Protein AF-A0A9C7Z4B1-F1 (afdb_monomer_lite)

pLDDT: mean 74.21, std 25.86, range [30.45, 98.69]

Secondary structure (DSSP, 8-state):
-----------------------------------------------TT------------------------------------PPP-PPPPP--PPPHHHHHHHHHHHHGGG--PPPP----------PPPPPPPPPPPPPPTT-----S--EEEEE--S-HHHHHHHHHHHHHHHHHSTTT-EEEEESS-GGGGTTTBTTTB----TTSTTEEEEE---GGGGGTTTS---GGGHHHHHHHHHHTS-PPPPP-SS-SPPPHHHHHSPPHHHHHHSS---EEEEE--B-STTGGGPPPHHHHHHHHHT-TTSEEEEE--TTSB-PPP-STTEEE-TTS--HHHHHHHHHHSSEEEEESSHHHHHHHHSPPPGGG--SS-EEEEEEETTS-HHHH--TT-EEEE-TTSSGGGTTS-----BSS---SS-GGGGSB-SSEEE-TTS-EEEHHHHTS-HHHHHHHHHHHHHHHHHHHGGG-HHHHHHHTS----TTS---HHHHHHHHHHHHHHHHHHHHHHHHHHHHHTTS--

Structure (mmCIF, N/CA/C/O backbone):
data_AF-A0A9C7Z4B1-F1
#
_entry.id   AF-A0A9C7Z4B1-F1
#
loop_
_atom_site.group_PDB
_atom_site.id
_atom_site.type_symbol
_atom_site.label_atom_id
_atom_site.label_alt_id
_atom_site.label_comp_id
_atom_site.label_asym_id
_atom_site.label_entity_id
_atom_site.label_seq_id
_atom_site.pdbx_PDB_ins_code
_atom_site.Cartn_x
_atom_site.Cartn_y
_atom_site.Cartn_z
_atom_site.occupancy
_atom_site.B_iso_or_equiv
_atom_site.auth_seq_id
_atom_site.auth_comp_id
_atom_site.auth_asym_id
_atom_site.auth_atom_id
_atom_site.pdbx_PDB_model_num
ATOM 1 N N . MET A 1 1 ? 5.676 -3.360 -83.817 1.00 34.94 1 MET A N 1
ATOM 2 C CA . MET A 1 1 ? 6.402 -4.315 -84.678 1.00 34.94 1 MET A CA 1
ATOM 3 C C . MET A 1 1 ? 6.639 -5.562 -83.853 1.00 34.94 1 MET A C 1
ATOM 5 O O . MET A 1 1 ? 7.403 -5.440 -82.912 1.00 34.94 1 MET A O 1
ATOM 9 N N . HIS A 1 2 ? 5.966 -6.661 -84.216 1.00 37.44 2 HIS A N 1
ATOM 10 C CA . HIS A 1 2 ? 6.149 -8.058 -83.771 1.00 37.44 2 HIS A CA 1
ATOM 11 C C . HIS A 1 2 ? 6.161 -8.373 -82.255 1.00 37.44 2 HIS A C 1
ATOM 13 O O . HIS A 1 2 ? 6.720 -7.631 -81.462 1.00 37.44 2 HIS A O 1
ATOM 19 N N . ALA A 1 3 ? 5.646 -9.507 -81.785 1.00 34.91 3 ALA A N 1
ATOM 20 C CA . ALA A 1 3 ? 4.656 -10.463 -82.304 1.00 34.91 3 ALA A CA 1
ATOM 21 C C . ALA A 1 3 ? 4.314 -11.411 -81.128 1.00 34.91 3 ALA A C 1
ATOM 23 O O . ALA A 1 3 ? 5.222 -11.735 -80.367 1.00 34.91 3 ALA A O 1
ATOM 24 N N . ASP A 1 4 ? 3.027 -11.735 -80.950 1.00 41.91 4 ASP A N 1
ATOM 25 C CA . ASP A 1 4 ? 2.411 -13.086 -81.004 1.00 41.91 4 ASP A CA 1
ATOM 26 C C . ASP A 1 4 ? 3.154 -14.279 -80.327 1.00 41.91 4 ASP A C 1
ATOM 28 O O . ASP A 1 4 ? 4.376 -14.346 -80.322 1.00 41.91 4 ASP A O 1
ATOM 32 N N . ASP A 1 5 ? 2.531 -15.328 -79.772 1.00 40.50 5 ASP A N 1
ATOM 33 C CA . ASP A 1 5 ? 1.128 -15.805 -79.708 1.00 40.50 5 ASP A CA 1
ATOM 34 C C . ASP A 1 5 ? 1.023 -16.834 -78.529 1.00 40.50 5 ASP A C 1
ATOM 36 O O . ASP A 1 5 ? 2.045 -17.131 -77.912 1.00 40.50 5 ASP A O 1
ATOM 40 N N . ASN A 1 6 ? -0.078 -17.476 -78.098 1.00 37.22 6 ASN A N 1
ATOM 41 C CA . ASN A 1 6 ? -1.513 -17.474 -78.438 1.00 37.22 6 ASN A CA 1
ATOM 42 C C . ASN A 1 6 ? -2.328 -17.659 -77.115 1.00 37.22 6 ASN A C 1
ATOM 44 O O . ASN A 1 6 ? -2.087 -16.957 -76.132 1.00 37.22 6 ASN A O 1
ATOM 48 N N . LYS A 1 7 ? -3.296 -18.589 -77.070 1.00 33.91 7 LYS A N 1
ATOM 49 C CA . LYS A 1 7 ? -4.191 -18.959 -75.955 1.00 33.91 7 LYS A CA 1
ATOM 50 C C . LYS A 1 7 ? -4.511 -20.497 -75.994 1.00 33.91 7 LYS A C 1
ATOM 52 O O . LYS A 1 7 ? -3.557 -21.251 -76.139 1.00 33.91 7 LYS A O 1
ATOM 57 N N . PRO A 1 8 ? -5.751 -21.018 -75.788 1.00 59.22 8 PRO A N 1
ATOM 58 C CA . PRO A 1 8 ? -6.199 -21.584 -74.499 1.00 59.22 8 PRO A CA 1
ATOM 59 C C . PRO A 1 8 ? -6.893 -22.974 -74.588 1.00 59.22 8 PRO A C 1
ATOM 61 O O . PRO A 1 8 ? -7.061 -23.535 -75.663 1.00 59.22 8 PRO A O 1
ATOM 64 N N . GLY A 1 9 ? -7.428 -23.457 -73.457 1.00 31.22 9 GLY A N 1
ATOM 65 C CA . GLY A 1 9 ? -8.499 -24.470 -73.379 1.00 31.22 9 GLY A CA 1
ATOM 66 C C . GLY A 1 9 ? -8.593 -25.093 -71.975 1.00 31.22 9 GLY A C 1
ATOM 67 O O . GLY A 1 9 ? -7.596 -25.111 -71.263 1.00 31.22 9 GLY A O 1
ATOM 68 N N . GLU A 1 10 ? -9.723 -25.602 -71.479 1.00 35.91 10 GLU A N 1
ATOM 69 C CA . GLU A 1 10 ? -11.134 -25.436 -71.865 1.00 35.91 10 GLU A CA 1
ATOM 70 C C . GLU A 1 10 ? -12.016 -25.816 -70.642 1.00 35.91 10 GLU A C 1
ATOM 72 O O . GLU A 1 10 ? -11.507 -26.331 -69.646 1.00 35.91 10 GLU A O 1
ATOM 77 N N . ALA A 1 11 ? -13.321 -25.525 -70.652 1.00 40.16 11 ALA A N 1
ATOM 78 C CA . ALA A 1 11 ? -14.188 -25.673 -69.472 1.00 40.16 11 ALA A CA 1
ATOM 79 C C . ALA A 1 11 ? -14.879 -27.047 -69.358 1.00 40.16 11 ALA A C 1
ATOM 81 O O . ALA A 1 11 ? -15.195 -27.666 -70.372 1.00 40.16 11 ALA A O 1
ATOM 82 N N . LYS A 1 12 ? -15.268 -27.445 -68.132 1.00 34.00 12 LYS A N 1
ATOM 83 C CA . LYS A 1 12 ? -16.500 -28.226 -67.883 1.00 34.00 12 LYS A CA 1
ATOM 84 C C . LYS A 1 12 ? -17.024 -28.093 -66.443 1.00 34.00 12 LYS A C 1
ATOM 86 O O . LYS A 1 12 ? -16.273 -27.872 -65.501 1.00 34.00 12 LYS A O 1
ATOM 91 N N . LYS A 1 13 ? -18.349 -28.184 -66.328 1.00 35.25 13 LYS A N 1
ATOM 92 C CA . LYS A 1 13 ? -19.241 -28.025 -65.159 1.00 35.25 13 LYS A CA 1
ATOM 93 C C . LYS A 1 13 ? -20.449 -28.979 -65.424 1.00 35.25 13 LYS A C 1
ATOM 95 O O . LYS A 1 13 ? -20.530 -29.472 -66.549 1.00 35.25 13 LYS A O 1
ATOM 100 N N . PRO A 1 14 ? -21.463 -29.099 -64.549 1.00 64.94 14 PRO A N 1
ATOM 101 C CA . PRO A 1 14 ? -21.551 -29.861 -63.290 1.00 64.94 14 PRO A CA 1
ATOM 102 C C . PRO A 1 14 ? -22.616 -30.998 -63.327 1.00 64.94 14 PRO A C 1
ATOM 104 O O . PRO A 1 14 ? -23.359 -31.091 -64.292 1.00 64.94 14 PRO A O 1
ATOM 107 N N . GLU A 1 15 ? -22.773 -31.760 -62.235 1.00 33.03 15 GLU A N 1
ATOM 108 C CA . GLU A 1 15 ? -23.976 -32.553 -61.853 1.00 33.03 15 GLU A CA 1
ATOM 109 C C . GLU A 1 15 ? -23.844 -32.911 -60.343 1.00 33.03 15 GLU A C 1
ATOM 111 O O . GLU A 1 15 ? -22.717 -33.140 -59.912 1.00 33.03 15 GLU A O 1
ATOM 116 N N . ALA A 1 16 ? -24.807 -32.889 -59.402 1.00 36.81 16 ALA A N 1
ATOM 117 C CA . ALA A 1 16 ? -26.277 -32.727 -59.323 1.00 36.81 16 ALA A CA 1
ATOM 118 C C . ALA A 1 16 ? -27.102 -34.012 -59.029 1.00 36.81 16 ALA A C 1
ATOM 120 O O . ALA A 1 16 ? -27.479 -34.728 -59.945 1.00 36.81 16 ALA A O 1
ATOM 121 N N . ALA A 1 17 ? -27.446 -34.226 -57.745 1.00 34.59 17 ALA A N 1
ATOM 122 C CA . ALA A 1 17 ? -28.629 -34.933 -57.193 1.00 34.59 17 ALA A CA 1
ATOM 123 C C . ALA A 1 17 ? -28.632 -34.670 -55.659 1.00 34.59 17 ALA A C 1
ATOM 125 O O . ALA A 1 17 ? -27.562 -34.773 -55.068 1.00 34.59 17 ALA A O 1
ATOM 126 N N . GLN A 1 18 ? -29.641 -34.170 -54.925 1.00 36.09 18 GLN A N 1
ATOM 127 C CA . GLN A 1 18 ? -31.122 -34.239 -54.890 1.00 36.09 18 GLN A CA 1
ATOM 128 C C . GLN A 1 18 ? -31.748 -35.480 -54.221 1.00 36.09 18 GLN A C 1
ATOM 130 O O . GLN A 1 18 ? -31.267 -36.595 -54.384 1.00 36.09 18 GLN A O 1
ATOM 135 N N . THR A 1 19 ? -32.896 -35.225 -53.564 1.00 32.94 19 THR A N 1
ATOM 136 C CA . THR A 1 19 ? -33.843 -36.124 -52.852 1.00 32.94 19 THR A CA 1
ATOM 137 C C . THR A 1 19 ? -33.468 -36.541 -51.414 1.00 32.94 19 THR A C 1
ATOM 139 O O . THR A 1 19 ? -32.308 -36.826 -51.145 1.00 32.94 19 THR A O 1
ATOM 142 N N . ALA A 1 20 ? -34.398 -36.586 -50.444 1.00 33.88 20 ALA A N 1
ATOM 143 C CA . ALA A 1 20 ? -35.770 -36.040 -50.411 1.00 33.88 20 ALA A CA 1
ATOM 144 C C . ALA A 1 20 ? -36.297 -35.836 -48.970 1.00 33.88 20 ALA A C 1
ATOM 146 O O . ALA A 1 20 ? -35.757 -36.371 -48.005 1.00 33.88 20 ALA A O 1
ATOM 147 N N . GLU A 1 21 ? -37.372 -35.054 -48.891 1.00 40.88 21 GLU A N 1
ATOM 148 C CA . GLU A 1 21 ? -38.215 -34.728 -47.736 1.00 40.88 21 GLU A CA 1
ATOM 149 C C . GLU A 1 21 ? -38.864 -35.951 -47.058 1.00 40.88 21 GLU A C 1
ATOM 151 O O . GLU A 1 21 ? -39.190 -36.935 -47.727 1.00 40.88 21 GLU A O 1
ATOM 156 N N . ARG A 1 22 ? -39.215 -35.809 -45.767 1.00 34.44 22 ARG A N 1
ATOM 157 C CA . ARG A 1 22 ? -40.579 -36.131 -45.309 1.00 34.44 22 ARG A CA 1
ATOM 158 C C . ARG A 1 22 ? -40.945 -35.451 -43.985 1.00 34.44 22 ARG A C 1
ATOM 160 O O . ARG A 1 22 ? -40.250 -35.618 -42.988 1.00 34.44 22 ARG A O 1
ATOM 167 N N . GLU A 1 23 ? -42.057 -34.728 -44.002 1.00 44.19 23 GLU A N 1
ATOM 168 C CA . GLU A 1 23 ? -42.831 -34.309 -42.827 1.00 44.19 23 GLU A CA 1
ATOM 169 C C . GLU A 1 23 ? -43.794 -35.445 -42.426 1.00 44.19 23 GLU A C 1
ATOM 171 O O . GLU A 1 23 ? -44.215 -36.198 -43.308 1.00 44.19 23 GLU A O 1
ATOM 176 N N . ASP A 1 24 ? -44.160 -35.555 -41.142 1.00 37.97 24 ASP A N 1
ATOM 177 C CA . ASP A 1 24 ? -45.570 -35.716 -40.728 1.00 37.97 24 ASP A CA 1
ATOM 178 C C . ASP A 1 24 ? -45.771 -35.421 -39.221 1.00 37.97 24 ASP A C 1
ATOM 180 O O . ASP A 1 24 ? -44.803 -35.352 -38.457 1.00 37.97 24 ASP A O 1
ATOM 184 N N . GLU A 1 25 ? -47.024 -35.197 -38.819 1.00 38.75 25 GLU A N 1
ATOM 185 C CA . GLU A 1 25 ? -47.447 -34.561 -37.558 1.00 38.75 25 GLU A CA 1
ATOM 186 C C . GLU A 1 25 ? -47.970 -35.532 -36.463 1.00 38.75 25 GLU A C 1
ATOM 188 O O . GLU A 1 25 ? -48.278 -36.691 -36.728 1.00 38.75 25 GLU A O 1
ATOM 193 N N . GLY A 1 26 ? -48.187 -35.003 -35.243 1.00 32.50 26 GLY A N 1
ATOM 194 C CA . GLY A 1 26 ? -49.083 -35.574 -34.207 1.00 32.50 26 GLY A CA 1
ATOM 195 C C . GLY A 1 26 ? -48.477 -36.678 -33.319 1.00 32.50 26 GLY A C 1
ATOM 196 O O . GLY A 1 26 ? -47.661 -37.468 -33.762 1.00 32.50 26 GLY A O 1
ATOM 197 N N . GLU A 1 27 ? -48.804 -36.827 -32.031 1.00 33.03 27 GLU A N 1
ATOM 198 C CA . GLU A 1 27 ? -50.020 -36.463 -31.289 1.00 33.03 27 GLU A CA 1
ATOM 199 C C . GLU A 1 27 ? -49.718 -36.386 -29.763 1.00 33.03 27 GLU A C 1
ATOM 201 O O . GLU A 1 27 ? -48.612 -36.697 -29.318 1.00 33.03 27 GLU A O 1
ATOM 206 N N . ALA A 1 28 ? -50.676 -35.937 -28.944 1.00 36.19 28 ALA A N 1
ATOM 207 C CA . ALA A 1 28 ? -50.499 -35.714 -27.503 1.00 36.19 28 ALA A CA 1
ATOM 208 C C . ALA A 1 28 ? -50.683 -36.982 -26.637 1.00 36.19 28 ALA A C 1
ATOM 210 O O . ALA A 1 28 ? -51.465 -37.869 -26.971 1.00 36.19 28 ALA A O 1
ATOM 211 N N . GLY A 1 29 ? -50.041 -37.018 -25.461 1.00 31.39 29 GLY A N 1
ATOM 212 C CA . GLY A 1 29 ? -50.247 -38.060 -24.448 1.00 31.39 29 GLY A CA 1
ATOM 213 C C . GLY A 1 29 ? -49.941 -37.574 -23.027 1.00 31.39 29 GLY A C 1
ATOM 214 O O . GLY A 1 29 ? -48.850 -37.080 -22.756 1.00 31.39 29 GLY A O 1
ATOM 215 N N . GLU A 1 30 ? -50.912 -37.706 -22.120 1.00 41.09 30 GLU A N 1
ATOM 216 C CA . GLU A 1 30 ? -50.784 -37.361 -20.697 1.00 41.09 30 GLU A CA 1
ATOM 217 C C . GLU A 1 30 ? -49.750 -38.243 -19.976 1.00 41.09 30 GLU A C 1
ATOM 219 O O . GLU A 1 30 ? -49.781 -39.468 -20.113 1.00 41.09 30 GLU A O 1
ATOM 224 N N . VAL A 1 31 ? -48.932 -37.662 -19.086 1.00 37.50 31 VAL A N 1
ATOM 225 C CA . VAL A 1 31 ? -48.271 -38.428 -18.014 1.00 37.50 31 VAL A CA 1
ATOM 226 C C . VAL A 1 31 ? -48.449 -37.736 -16.663 1.00 37.50 31 VAL A C 1
ATOM 228 O O . VAL A 1 31 ? -48.272 -36.532 -16.505 1.00 37.50 31 VAL A O 1
ATOM 231 N N . LYS A 1 32 ? -48.866 -38.565 -15.708 1.00 33.75 32 LYS A N 1
ATOM 232 C CA . LYS A 1 32 ? -49.392 -38.271 -14.374 1.00 33.75 32 LYS A CA 1
ATOM 233 C C . LYS A 1 32 ? -48.382 -37.637 -13.414 1.00 33.75 32 LYS A C 1
ATOM 235 O O . LYS A 1 32 ? -47.180 -37.848 -13.515 1.00 33.75 32 LYS A O 1
ATOM 240 N N . GLN A 1 33 ? -48.937 -36.983 -12.394 1.00 41.34 33 GLN A N 1
ATOM 241 C CA . GLN A 1 33 ? -48.272 -36.715 -11.117 1.00 41.34 33 GLN A CA 1
ATOM 242 C C . GLN A 1 33 ? -47.787 -38.020 -10.457 1.00 41.34 33 GLN A C 1
ATOM 244 O O . GLN A 1 33 ? -48.507 -39.021 -10.468 1.00 41.34 33 GLN A O 1
ATOM 249 N N . SER A 1 34 ? -46.633 -37.970 -9.790 1.00 37.59 34 SER A N 1
ATOM 250 C CA . SER A 1 34 ? -46.271 -38.916 -8.729 1.00 37.59 34 SER A CA 1
ATOM 251 C C . SER A 1 34 ? -45.415 -38.223 -7.671 1.00 37.59 34 SER A C 1
ATOM 253 O O . SER A 1 34 ? -44.338 -37.712 -7.972 1.00 37.59 34 SER A O 1
ATOM 255 N N . GLU A 1 35 ? -45.905 -38.223 -6.437 1.00 43.75 35 GLU A N 1
ATOM 256 C CA . GLU A 1 35 ? -45.151 -37.870 -5.233 1.00 43.75 35 GLU A CA 1
ATOM 257 C C . GLU A 1 35 ? -44.124 -38.975 -4.924 1.00 43.75 35 GLU A C 1
ATOM 259 O O . GLU A 1 35 ? -44.448 -40.149 -5.098 1.00 43.75 35 GLU A O 1
ATOM 264 N N . PHE A 1 36 ? -42.921 -38.622 -4.455 1.00 32.12 36 PHE A N 1
ATOM 265 C CA . PHE A 1 36 ? -42.344 -39.035 -3.157 1.00 32.12 36 PHE A CA 1
ATOM 266 C C . PHE A 1 36 ? -40.892 -38.530 -3.012 1.00 32.12 36 PHE A C 1
ATOM 268 O O . PHE A 1 36 ? -40.204 -38.299 -4.003 1.00 32.12 36 PHE A O 1
ATOM 275 N N . ALA A 1 37 ? -40.462 -38.317 -1.765 1.00 38.69 37 ALA A N 1
ATOM 276 C CA . ALA A 1 37 ? -39.157 -37.753 -1.390 1.00 38.69 37 ALA A CA 1
ATOM 277 C C . ALA A 1 37 ? -38.039 -38.837 -1.307 1.00 38.69 37 ALA A C 1
ATOM 279 O O . ALA A 1 37 ? -38.299 -39.992 -1.658 1.00 38.69 37 ALA A O 1
ATOM 280 N N . PRO A 1 38 ? -36.800 -38.495 -0.894 1.00 44.56 38 PRO A N 1
ATOM 281 C CA . PRO A 1 38 ? -36.546 -38.210 0.522 1.00 44.56 38 PRO A CA 1
ATOM 282 C C . PRO A 1 38 ? -35.759 -36.918 0.798 1.00 44.56 38 PRO A C 1
ATOM 284 O O . PRO A 1 38 ? -35.210 -36.277 -0.097 1.00 44.56 38 PRO A O 1
ATOM 287 N N . GLU A 1 39 ? -35.745 -36.555 2.079 1.00 38.88 39 GLU A N 1
ATOM 288 C CA . GLU A 1 39 ? -34.908 -35.510 2.666 1.00 38.88 39 GLU A CA 1
ATOM 289 C C . GLU A 1 39 ? -33.416 -35.813 2.450 1.00 38.88 39 GLU A C 1
ATOM 291 O O . GLU A 1 39 ? -32.993 -36.968 2.504 1.00 38.88 39 GLU A O 1
ATOM 296 N N . VAL A 1 40 ? -32.622 -34.765 2.226 1.00 35.53 40 VAL A N 1
ATOM 297 C CA . VAL A 1 40 ? -31.161 -34.821 2.343 1.00 35.53 40 VAL A CA 1
ATOM 298 C C . VAL A 1 40 ? -30.814 -34.120 3.646 1.00 35.53 40 VAL A C 1
ATOM 300 O O . VAL A 1 40 ? -31.081 -32.926 3.795 1.00 35.53 40 VAL A O 1
ATOM 303 N N . GLU A 1 41 ? -30.271 -34.877 4.594 1.00 36.47 41 GLU A N 1
ATOM 304 C CA . GLU A 1 41 ? -29.692 -34.331 5.817 1.00 36.47 41 GLU A CA 1
ATOM 305 C C . GLU A 1 41 ? -28.525 -33.414 5.420 1.00 36.47 41 GLU A C 1
ATOM 307 O O . GLU A 1 41 ? -27.639 -33.821 4.669 1.00 36.47 41 GLU A O 1
ATOM 312 N N . MET A 1 42 ? -28.551 -32.156 5.868 1.00 33.41 42 MET A N 1
ATOM 313 C CA . MET A 1 42 ? -27.384 -31.285 5.740 1.00 33.41 42 MET A CA 1
ATOM 314 C C . MET A 1 42 ? -26.410 -31.675 6.847 1.00 33.41 42 MET A C 1
ATOM 316 O O . MET A 1 42 ? -26.657 -31.365 8.012 1.00 33.41 42 MET A O 1
ATOM 320 N N . GLU A 1 43 ? -25.338 -32.374 6.480 1.00 38.75 43 GLU A N 1
ATOM 321 C CA . GLU A 1 43 ? -24.168 -32.506 7.344 1.00 38.75 43 GLU A CA 1
ATOM 322 C C . GLU A 1 43 ? -23.615 -31.101 7.643 1.00 38.75 43 GLU A C 1
ATOM 324 O O . GLU A 1 43 ? -23.637 -30.212 6.789 1.00 38.75 43 GLU A O 1
ATOM 329 N N . GLU A 1 44 ? -23.185 -30.876 8.884 1.00 39.12 44 GLU A N 1
ATOM 330 C CA . GLU A 1 44 ? -22.623 -29.594 9.304 1.00 39.12 44 GLU A CA 1
ATOM 331 C C . GLU A 1 44 ? -21.221 -29.444 8.692 1.00 39.12 44 GLU A C 1
ATOM 333 O O . GLU A 1 44 ? -20.282 -30.118 9.117 1.00 39.12 44 GLU A O 1
ATOM 338 N N . ASP A 1 45 ? -21.085 -28.573 7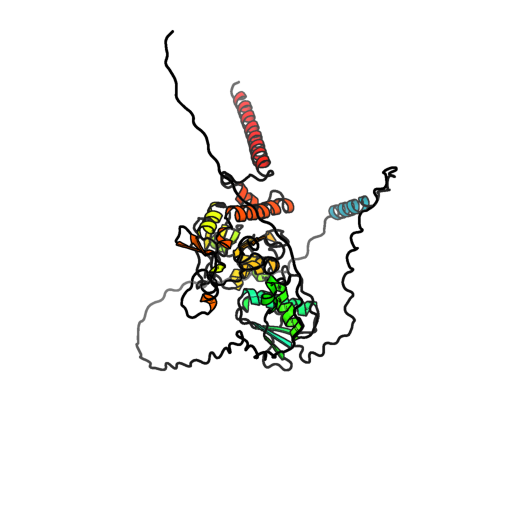.684 1.00 35.53 45 ASP A N 1
ATOM 339 C CA . ASP A 1 45 ? -19.788 -28.217 7.098 1.00 35.53 45 ASP A CA 1
ATOM 340 C C . ASP A 1 45 ? -18.861 -27.651 8.189 1.00 35.53 45 ASP A C 1
ATOM 342 O O . ASP A 1 45 ? -19.084 -26.561 8.725 1.00 35.53 45 ASP A O 1
ATOM 346 N N . VAL A 1 46 ? -17.813 -28.411 8.512 1.00 37.47 46 VAL A N 1
ATOM 347 C CA . VAL A 1 46 ? -16.756 -28.018 9.450 1.00 37.47 46 VAL A CA 1
ATOM 348 C C . VAL A 1 46 ? -15.914 -26.903 8.825 1.00 37.47 46 VAL A C 1
ATOM 350 O O . VAL A 1 46 ? -15.499 -27.002 7.671 1.00 37.47 46 VAL A O 1
ATOM 353 N N . ASP A 1 47 ? -15.667 -25.846 9.599 1.00 43.03 47 ASP A N 1
ATOM 354 C CA . ASP A 1 47 ? -14.955 -24.638 9.174 1.00 43.03 47 ASP A CA 1
ATOM 355 C C . ASP A 1 47 ? -13.486 -24.933 8.788 1.00 43.03 47 ASP A C 1
ATOM 357 O O . ASP A 1 47 ? -12.703 -25.325 9.655 1.00 43.03 47 ASP A O 1
ATOM 361 N N . PRO A 1 48 ? -13.071 -24.732 7.519 1.00 38.19 48 PRO A N 1
ATOM 362 C CA . PRO A 1 48 ? -11.693 -24.948 7.079 1.00 38.19 48 PRO A CA 1
ATOM 363 C C . PRO A 1 48 ? -10.761 -23.752 7.358 1.00 38.19 48 PRO A C 1
ATOM 365 O O . PRO A 1 48 ? -9.647 -23.731 6.837 1.00 38.19 48 PRO A O 1
ATOM 368 N N . TYR A 1 49 ? -11.205 -22.740 8.113 1.00 47.28 49 TYR A N 1
ATOM 369 C CA . TYR A 1 49 ? -10.417 -21.553 8.478 1.00 47.28 49 TYR A CA 1
ATOM 370 C C . TYR A 1 49 ? -10.176 -21.401 9.989 1.00 47.28 49 TYR A C 1
ATOM 372 O O . TYR A 1 49 ? -9.597 -20.401 10.416 1.00 47.28 49 TYR A O 1
ATOM 380 N N . ALA A 1 50 ? -10.584 -22.386 10.792 1.00 39.00 50 ALA A N 1
ATOM 381 C CA . ALA A 1 50 ? -10.240 -22.486 12.205 1.00 39.00 50 ALA A CA 1
ATOM 382 C C . ALA A 1 50 ? -8.972 -23.342 12.388 1.00 39.00 50 ALA A C 1
ATOM 384 O O . ALA A 1 50 ? -9.048 -24.479 12.849 1.00 39.00 50 ALA A O 1
ATOM 385 N N . GLU A 1 51 ? -7.812 -22.804 12.003 1.00 43.75 51 GLU A N 1
ATOM 386 C CA . GLU A 1 51 ? -6.525 -23.353 12.450 1.00 43.75 51 GLU A CA 1
ATOM 387 C C . GLU A 1 51 ? -6.201 -22.778 13.839 1.00 43.75 51 GLU A C 1
ATOM 389 O O . GLU A 1 51 ? -6.278 -21.568 14.068 1.00 43.75 51 GLU A O 1
ATOM 394 N N . GLU A 1 52 ? -5.925 -23.675 14.783 1.00 37.59 52 GLU A N 1
ATOM 395 C CA . GLU A 1 52 ? -5.483 -23.358 16.139 1.00 37.59 52 GLU A CA 1
ATOM 396 C C . GLU A 1 52 ? -3.961 -23.131 16.087 1.00 37.59 52 GLU A C 1
ATOM 398 O O . GLU A 1 52 ? -3.213 -24.060 15.787 1.00 37.59 52 GLU A O 1
ATOM 403 N N . ASP A 1 53 ? -3.510 -21.892 16.330 1.00 38.00 53 ASP A N 1
ATOM 404 C CA . ASP A 1 53 ? -2.084 -21.523 16.415 1.00 38.00 53 ASP A CA 1
ATOM 405 C C . ASP A 1 53 ? -1.457 -22.077 17.723 1.00 38.00 53 ASP A C 1
ATOM 407 O O . ASP A 1 53 ? -1.127 -21.315 18.637 1.00 38.00 53 ASP A O 1
ATOM 411 N N . ASP A 1 54 ? -1.307 -23.401 17.823 1.00 39.09 54 ASP A N 1
ATOM 412 C CA . ASP A 1 54 ? -0.537 -24.087 18.875 1.00 39.09 54 ASP A CA 1
ATOM 413 C C . ASP A 1 54 ? 0.951 -24.195 18.464 1.00 39.09 54 ASP A C 1
ATOM 415 O O . ASP A 1 54 ? 1.468 -25.277 18.189 1.00 39.09 54 ASP A O 1
ATOM 419 N N . ASP A 1 55 ? 1.652 -23.056 18.442 1.00 38.06 55 ASP A N 1
ATOM 420 C CA . ASP A 1 55 ? 3.126 -23.005 18.434 1.00 38.06 55 ASP A CA 1
ATOM 421 C C . ASP A 1 55 ? 3.652 -23.062 19.894 1.00 38.06 55 ASP A C 1
ATOM 423 O O . ASP A 1 55 ? 4.170 -22.078 20.435 1.00 38.06 55 ASP A O 1
ATOM 427 N N . GLU A 1 56 ? 3.495 -24.215 20.558 1.00 47.66 56 GLU A N 1
ATOM 428 C CA . GLU A 1 56 ? 4.333 -24.608 21.706 1.00 47.66 56 GLU A CA 1
ATOM 429 C C . GLU A 1 56 ? 5.512 -25.449 21.185 1.00 47.66 56 GLU A C 1
ATOM 431 O O . GLU A 1 56 ? 5.322 -26.623 20.907 1.00 47.66 56 GLU A O 1
ATOM 436 N N . ASP A 1 57 ? 6.703 -24.851 21.063 1.00 41.16 57 ASP A N 1
ATOM 437 C CA . ASP A 1 57 ? 8.025 -25.500 20.917 1.00 41.16 57 ASP A CA 1
ATOM 438 C C . ASP A 1 57 ? 9.102 -24.393 21.051 1.00 41.16 57 ASP A C 1
ATOM 440 O O . ASP A 1 57 ? 8.916 -23.285 20.544 1.00 41.16 57 ASP A O 1
ATOM 444 N N . GLU A 1 58 ? 10.272 -24.556 21.669 1.00 43.62 58 GLU A N 1
ATOM 445 C CA . GLU A 1 58 ? 10.762 -25.493 22.691 1.00 43.62 58 GLU A CA 1
ATOM 446 C C . GLU A 1 58 ? 11.892 -24.720 23.434 1.00 43.62 58 GLU A C 1
ATOM 448 O O . GLU A 1 58 ? 12.588 -23.901 22.822 1.00 43.62 58 GLU A O 1
ATOM 453 N N . GLU A 1 59 ? 12.060 -24.893 24.752 1.00 43.59 59 GLU A N 1
ATOM 454 C CA . GLU A 1 59 ? 13.172 -24.269 25.499 1.00 43.59 59 GLU A CA 1
ATOM 455 C C . GLU A 1 59 ? 14.440 -25.134 25.356 1.00 43.59 59 GLU A C 1
ATOM 457 O O . GLU A 1 59 ? 14.625 -26.082 26.115 1.00 43.59 59 GLU A O 1
ATOM 462 N N . ASP A 1 60 ? 15.314 -24.810 24.395 1.00 45.62 60 ASP A N 1
ATOM 463 C CA . ASP A 1 60 ? 16.652 -25.416 24.301 1.00 45.62 60 ASP A CA 1
ATOM 464 C C . ASP A 1 60 ? 17.645 -24.693 25.235 1.00 45.62 60 ASP A C 1
ATOM 466 O O . ASP A 1 60 ? 18.165 -23.612 24.933 1.00 45.62 60 ASP A O 1
ATOM 470 N N . ASP A 1 61 ? 17.898 -25.324 26.384 1.00 44.94 61 ASP A N 1
ATOM 471 C CA . ASP A 1 61 ? 19.010 -25.030 27.290 1.00 44.94 61 ASP A CA 1
ATOM 472 C C . ASP A 1 61 ? 20.349 -25.480 26.667 1.00 44.94 61 ASP A C 1
ATOM 474 O O . ASP A 1 61 ? 20.599 -26.676 26.531 1.00 44.94 61 ASP A O 1
ATOM 478 N N . ASP A 1 62 ? 21.252 -24.534 26.391 1.00 50.72 62 ASP A N 1
ATOM 479 C CA . ASP A 1 62 ? 22.689 -24.797 26.197 1.00 50.72 62 ASP A CA 1
ATOM 480 C C . ASP A 1 62 ? 23.482 -24.081 27.314 1.00 50.72 62 ASP A C 1
ATOM 482 O O . ASP A 1 62 ? 24.047 -22.995 27.137 1.00 50.72 62 ASP A O 1
ATOM 486 N N . GLU A 1 63 ? 23.517 -24.697 28.501 1.00 50.56 63 GLU A N 1
ATOM 487 C CA . GLU A 1 63 ? 24.661 -24.547 29.407 1.00 50.56 63 GLU A CA 1
ATOM 488 C C . GLU A 1 63 ? 25.828 -25.359 28.812 1.00 50.56 63 GLU A C 1
ATOM 490 O O . GLU A 1 63 ? 25.653 -26.547 28.561 1.00 50.56 63 GLU A O 1
ATOM 495 N N . ASP A 1 64 ? 27.006 -24.756 28.594 1.00 44.62 64 ASP A N 1
ATOM 496 C CA . ASP A 1 64 ? 28.217 -25.243 29.278 1.00 44.62 64 ASP A CA 1
ATOM 497 C C . ASP A 1 64 ? 29.515 -24.443 29.019 1.00 44.62 64 ASP A C 1
ATOM 499 O O . ASP A 1 64 ? 29.877 -24.078 27.901 1.00 44.62 64 ASP A O 1
ATOM 503 N N . GLU A 1 65 ? 30.219 -24.288 30.143 1.00 47.12 65 GLU A N 1
ATOM 504 C CA . GLU A 1 65 ? 31.671 -24.241 30.378 1.00 47.12 65 GLU A CA 1
ATOM 505 C C . GLU A 1 65 ? 32.562 -23.072 29.886 1.00 47.12 65 GLU A C 1
ATOM 507 O O . GLU A 1 65 ? 32.750 -22.767 28.707 1.00 47.12 65 GLU A O 1
ATOM 512 N N . ASP A 1 66 ? 33.208 -22.471 30.894 1.00 44.50 66 ASP A N 1
ATOM 513 C CA . ASP A 1 66 ? 34.328 -21.537 30.818 1.00 44.50 66 ASP A CA 1
ATOM 514 C C . ASP A 1 66 ? 35.609 -22.188 30.253 1.00 44.50 66 ASP A C 1
ATOM 516 O O . ASP A 1 66 ? 35.911 -23.343 30.551 1.00 44.50 66 ASP A O 1
ATOM 520 N N . GLU A 1 67 ? 36.477 -21.403 29.601 1.00 48.25 67 GLU A N 1
ATOM 521 C CA . GLU A 1 67 ? 37.925 -21.646 29.702 1.00 48.25 67 GLU A CA 1
ATOM 522 C C . GLU A 1 67 ? 38.727 -20.328 29.664 1.00 48.25 67 GLU A C 1
ATOM 524 O O . GLU A 1 67 ? 38.550 -19.478 28.786 1.00 48.25 67 GLU A O 1
ATOM 529 N N . ASP A 1 68 ? 39.599 -20.149 30.661 1.00 44.62 68 ASP A N 1
ATOM 530 C CA . ASP A 1 68 ? 40.410 -18.946 30.885 1.00 44.62 68 ASP A CA 1
ATOM 531 C C . ASP A 1 68 ? 41.569 -18.792 29.874 1.00 44.62 68 ASP A C 1
ATOM 533 O O . ASP A 1 68 ? 42.158 -19.771 29.412 1.00 44.62 68 ASP A O 1
ATOM 537 N N . GLY A 1 69 ? 41.999 -17.551 29.599 1.00 35.50 69 GLY A N 1
ATOM 538 C CA . GLY A 1 69 ? 43.179 -17.285 28.761 1.00 35.50 69 GLY A CA 1
ATOM 539 C C . GLY A 1 69 ? 43.710 -15.849 28.853 1.00 35.50 69 GLY A C 1
ATOM 540 O O . GLY A 1 69 ? 43.134 -14.930 28.278 1.00 35.50 69 GLY A O 1
ATOM 541 N N . GLU A 1 70 ? 44.817 -15.666 29.577 1.00 39.94 70 GLU A N 1
ATOM 542 C CA . GLU A 1 70 ? 45.399 -14.366 29.958 1.00 39.94 70 GLU A CA 1
ATOM 543 C C . GLU A 1 70 ? 46.186 -13.614 28.848 1.00 39.94 70 GLU A C 1
ATOM 545 O O . GLU A 1 70 ? 46.670 -14.193 27.877 1.00 39.94 70 GLU A O 1
ATOM 550 N N . ASP A 1 71 ? 46.400 -12.317 29.122 1.00 37.38 71 ASP A N 1
ATOM 551 C CA . ASP A 1 71 ? 47.517 -11.437 28.720 1.00 37.38 71 ASP A CA 1
ATOM 552 C C . ASP A 1 71 ? 47.707 -10.918 27.273 1.00 37.38 71 ASP A C 1
ATOM 554 O O . ASP A 1 71 ? 47.841 -11.644 26.289 1.00 37.38 71 ASP A O 1
ATOM 558 N N . GLY A 1 72 ? 47.886 -9.586 27.175 1.00 32.66 72 GLY A N 1
ATOM 559 C CA . GLY A 1 72 ? 48.300 -8.893 25.947 1.00 32.66 72 GLY A CA 1
ATOM 560 C C . GLY A 1 72 ? 48.311 -7.354 26.015 1.00 32.66 72 GLY A C 1
ATOM 561 O O . GLY A 1 72 ? 47.474 -6.709 25.387 1.00 32.66 72 GLY A O 1
ATOM 562 N N . ASP A 1 73 ? 49.269 -6.753 26.735 1.00 35.72 73 ASP A N 1
ATOM 563 C CA . ASP A 1 73 ? 49.521 -5.293 26.757 1.00 35.72 73 ASP A CA 1
ATOM 564 C C . ASP A 1 73 ? 49.663 -4.665 25.349 1.00 35.72 73 ASP A C 1
ATOM 566 O O . ASP A 1 73 ? 50.345 -5.222 24.484 1.00 35.72 73 ASP A O 1
ATOM 570 N N . GLY A 1 74 ? 49.108 -3.458 25.118 1.00 32.47 74 GLY A N 1
ATOM 571 C CA . GLY A 1 74 ? 49.022 -2.932 23.741 1.00 32.47 74 GLY A CA 1
ATOM 572 C C . GLY A 1 74 ? 48.723 -1.446 23.474 1.00 32.47 74 GLY A C 1
ATOM 573 O O . GLY A 1 74 ? 48.035 -1.166 22.504 1.00 32.47 74 GLY A O 1
ATOM 574 N N . ALA A 1 75 ? 49.298 -0.514 24.243 1.00 32.28 75 ALA A N 1
ATOM 575 C CA . ALA A 1 75 ? 49.597 0.884 23.853 1.00 32.28 75 ALA A CA 1
ATOM 576 C C . ALA A 1 75 ? 48.483 1.885 23.414 1.00 32.28 75 ALA A C 1
ATOM 578 O O . ALA A 1 75 ? 47.651 1.682 22.537 1.00 32.28 75 ALA A O 1
ATOM 579 N N . GLU A 1 76 ? 48.617 3.083 23.985 1.00 38.66 76 GLU A N 1
ATOM 580 C CA . GLU A 1 76 ? 47.890 4.333 23.741 1.00 38.66 76 GLU A CA 1
ATOM 581 C C . GLU A 1 76 ? 47.751 4.778 22.265 1.00 38.66 76 GLU A C 1
ATOM 583 O O . GLU A 1 76 ? 48.733 4.866 21.528 1.00 38.66 76 GLU A O 1
ATOM 588 N N . ALA A 1 77 ? 46.563 5.282 21.902 1.00 34.34 77 ALA A N 1
ATOM 589 C CA . ALA A 1 77 ? 46.409 6.346 20.902 1.00 34.34 77 ALA A CA 1
ATOM 590 C C . ALA A 1 77 ? 45.127 7.164 21.165 1.00 34.34 77 ALA A C 1
ATOM 592 O O . ALA A 1 77 ? 44.028 6.780 20.770 1.00 34.34 77 ALA A O 1
ATOM 593 N N . GLY A 1 78 ? 45.257 8.306 21.846 1.00 33.03 78 GLY A N 1
ATOM 594 C CA . GLY A 1 78 ? 44.122 9.189 22.135 1.00 33.03 78 GLY A CA 1
ATOM 595 C C . GLY A 1 78 ? 43.576 9.894 20.886 1.00 33.03 78 GLY A C 1
ATOM 596 O O . GLY A 1 78 ? 44.334 10.485 20.116 1.00 33.03 78 GLY A O 1
ATOM 597 N N . ILE A 1 79 ? 42.250 9.893 20.724 1.00 36.75 79 ILE A N 1
ATOM 598 C CA . ILE A 1 79 ? 41.518 10.663 19.706 1.00 36.75 79 ILE A CA 1
ATOM 599 C C . ILE A 1 79 ? 40.655 11.702 20.446 1.00 36.75 79 ILE A C 1
ATOM 601 O O . ILE A 1 79 ? 39.991 11.337 21.416 1.00 36.75 79 ILE A O 1
ATOM 605 N N . PRO A 1 80 ? 40.682 12.996 20.066 1.00 35.06 80 PRO A N 1
ATOM 606 C CA . PRO A 1 80 ? 40.134 14.058 20.904 1.00 35.06 80 PRO A CA 1
ATOM 607 C C . PRO A 1 80 ? 38.602 14.099 20.930 1.00 35.06 80 PRO A C 1
ATOM 609 O O . PRO A 1 80 ? 37.926 14.005 19.906 1.00 35.06 80 PRO A O 1
ATOM 612 N N . GLU A 1 81 ? 38.086 14.341 22.131 1.00 32.84 81 GLU A N 1
ATOM 613 C CA . GLU A 1 81 ? 36.678 14.542 22.456 1.00 32.84 81 GLU A CA 1
ATOM 614 C C . GLU A 1 81 ? 36.108 15.784 21.739 1.00 32.84 81 GLU A C 1
ATOM 616 O O . GLU A 1 81 ? 36.455 16.931 22.035 1.00 32.84 81 GLU A O 1
ATOM 621 N N . LEU A 1 82 ? 35.228 15.562 20.757 1.00 33.91 82 LEU A N 1
ATOM 622 C CA . LEU A 1 82 ? 34.573 16.629 19.997 1.00 33.91 82 LEU A CA 1
ATOM 623 C C . LEU A 1 82 ? 33.389 17.199 20.790 1.00 33.91 82 LEU A C 1
ATOM 625 O O . LEU A 1 82 ? 32.242 16.787 20.624 1.00 33.91 82 LEU A O 1
ATOM 629 N N . ALA A 1 83 ? 33.676 18.178 21.649 1.00 30.78 83 ALA A N 1
ATOM 630 C CA . ALA A 1 83 ? 32.668 18.902 22.416 1.00 30.78 83 ALA A CA 1
ATOM 631 C C . ALA A 1 83 ? 31.651 19.613 21.497 1.00 30.78 83 ALA A C 1
ATOM 633 O O . ALA A 1 83 ? 31.939 20.653 20.895 1.00 30.78 83 ALA A O 1
ATOM 634 N N . ILE A 1 84 ? 30.431 19.072 21.414 1.00 34.00 84 ILE A N 1
ATOM 635 C CA . ILE A 1 84 ? 29.313 19.706 20.707 1.00 34.00 84 ILE A CA 1
ATOM 636 C C . ILE A 1 84 ? 28.792 20.866 21.561 1.00 34.00 84 ILE A C 1
ATOM 638 O O . ILE A 1 84 ? 28.063 20.678 22.534 1.00 34.00 84 ILE A O 1
ATOM 642 N N . VAL A 1 85 ? 29.150 22.091 21.175 1.00 32.03 85 VAL A N 1
ATOM 643 C CA . VAL A 1 85 ? 28.596 23.312 21.770 1.00 32.03 85 VAL A CA 1
ATOM 644 C C . VAL A 1 85 ? 27.136 23.462 21.339 1.00 32.03 85 VAL A C 1
ATOM 646 O O . VAL A 1 85 ? 26.852 23.843 20.204 1.00 32.03 85 VAL A O 1
ATOM 649 N N . VAL A 1 86 ? 26.207 23.189 22.255 1.00 35.38 86 VAL A N 1
ATOM 650 C CA . VAL A 1 86 ? 24.776 23.477 22.079 1.00 35.38 86 VAL A CA 1
ATOM 651 C C . VAL A 1 86 ? 24.533 24.975 22.330 1.00 35.38 86 VAL A C 1
ATOM 653 O O . VAL A 1 86 ? 24.799 25.444 23.438 1.00 35.38 86 VAL A O 1
ATOM 656 N N . PRO A 1 87 ? 24.041 25.758 21.349 1.00 35.12 87 PRO A N 1
ATOM 657 C CA . PRO A 1 87 ? 23.713 27.163 21.568 1.00 35.12 87 PRO A CA 1
ATOM 658 C C . PRO A 1 87 ? 22.367 27.341 22.294 1.00 35.12 87 PRO A C 1
ATOM 660 O O . PRO A 1 87 ? 21.368 26.705 21.961 1.00 35.12 87 PRO A O 1
ATOM 663 N N . ASP A 1 88 ? 22.349 28.267 23.254 1.00 36.19 88 ASP A N 1
ATOM 664 C CA . ASP A 1 88 ? 21.185 28.691 24.046 1.00 36.19 88 ASP A CA 1
ATOM 665 C C . ASP A 1 88 ? 20.022 29.223 23.163 1.00 36.19 88 ASP A C 1
ATOM 667 O O . ASP A 1 88 ? 20.224 30.166 22.383 1.00 36.19 88 ASP A O 1
ATOM 671 N N . PRO A 1 89 ? 18.797 28.660 23.255 1.00 37.53 89 PRO A N 1
ATOM 672 C CA . PRO A 1 89 ? 17.661 29.063 22.430 1.00 37.53 89 PRO A CA 1
ATOM 673 C C . PRO A 1 89 ? 17.017 30.376 22.910 1.00 37.53 89 PRO A C 1
ATOM 675 O O . PRO A 1 89 ? 15.982 30.400 23.587 1.00 37.53 89 PRO A O 1
ATOM 678 N N . GLN A 1 90 ? 17.570 31.509 22.473 1.00 38.72 90 GLN A N 1
ATOM 679 C CA . GLN A 1 90 ? 16.929 32.813 22.667 1.00 38.72 90 GLN A CA 1
ATOM 680 C C . GLN A 1 90 ? 15.586 32.910 21.919 1.00 38.72 90 GLN A C 1
ATOM 682 O O . GLN A 1 90 ? 15.499 32.738 20.703 1.00 38.72 90 GLN A O 1
ATOM 687 N N . LYS A 1 91 ? 14.522 33.250 22.662 1.00 35.56 91 LYS A N 1
ATOM 688 C CA . LYS A 1 91 ? 13.143 33.380 22.155 1.00 35.56 91 LYS A CA 1
ATOM 689 C C . LYS A 1 91 ? 13.034 34.387 20.991 1.00 35.56 91 LYS A C 1
ATOM 691 O O . LYS A 1 91 ? 13.368 35.560 21.187 1.00 35.56 91 LYS A O 1
ATOM 696 N N . PRO A 1 92 ? 12.459 34.015 19.831 1.00 34.69 92 PRO A N 1
ATOM 697 C CA . PRO A 1 92 ? 12.161 34.974 18.772 1.00 34.69 92 PRO A CA 1
ATOM 698 C C . PRO A 1 92 ? 10.994 35.896 19.166 1.00 34.69 92 PRO A C 1
ATOM 700 O O . PRO A 1 92 ? 9.956 35.452 19.658 1.00 34.69 92 PRO A O 1
ATOM 703 N N . LYS A 1 93 ? 11.146 37.203 18.918 1.00 32.31 93 LYS A N 1
ATOM 704 C CA . LYS A 1 93 ? 10.059 38.189 19.062 1.00 32.31 93 LYS A CA 1
ATOM 705 C C . LYS A 1 93 ? 9.085 38.094 17.876 1.00 32.31 93 LYS A C 1
ATOM 707 O O . LYS A 1 93 ? 9.543 37.973 16.739 1.00 32.31 93 LYS A O 1
ATOM 712 N N . PRO A 1 94 ? 7.764 38.237 18.087 1.00 30.45 94 PRO A N 1
ATOM 713 C CA . PRO A 1 94 ? 6.798 38.202 16.995 1.00 30.45 94 PRO A CA 1
ATOM 714 C C . PRO A 1 94 ? 6.881 39.482 16.152 1.00 30.45 94 PRO A C 1
ATOM 716 O O . PRO A 1 94 ? 6.599 40.578 16.634 1.00 30.45 94 PRO A O 1
ATOM 719 N N . THR A 1 95 ? 7.224 39.344 14.869 1.00 36.41 95 THR A N 1
ATOM 720 C CA . THR A 1 95 ? 7.106 40.423 13.876 1.00 36.41 95 THR A CA 1
ATOM 721 C C . THR A 1 95 ? 6.505 39.905 12.574 1.00 36.41 95 THR A C 1
ATOM 723 O O . THR A 1 95 ? 7.188 39.336 11.733 1.00 36.41 95 THR A O 1
ATOM 726 N N . SER A 1 96 ? 5.207 40.144 12.384 1.00 34.94 96 SER A N 1
ATOM 727 C CA . SER A 1 96 ? 4.597 40.215 11.053 1.00 34.94 96 SER A CA 1
ATOM 728 C C . SER A 1 96 ? 3.285 40.993 11.132 1.00 34.94 96 SER A C 1
ATOM 730 O O . SER A 1 96 ? 2.248 40.464 11.526 1.00 34.94 96 SER A O 1
ATOM 732 N N . MET A 1 97 ? 3.333 42.281 10.784 1.00 39.94 97 MET A N 1
ATOM 733 C CA . MET A 1 97 ? 2.128 43.040 10.452 1.00 39.94 97 MET A CA 1
ATOM 734 C C . MET A 1 97 ? 1.877 42.912 8.952 1.00 39.94 97 MET A C 1
ATOM 736 O O . MET A 1 97 ? 2.733 43.267 8.142 1.00 39.94 97 MET A O 1
ATOM 740 N N . VAL A 1 98 ? 0.687 42.440 8.578 1.00 45.03 98 VAL A N 1
ATOM 741 C CA . VAL A 1 98 ? 0.254 42.397 7.176 1.00 45.03 98 VAL A CA 1
ATOM 742 C C . VAL A 1 98 ? 0.175 43.834 6.630 1.00 45.03 98 VAL A C 1
ATOM 744 O O . VAL A 1 98 ? -0.527 44.658 7.222 1.00 45.03 98 VAL A O 1
ATOM 747 N N . PRO A 1 99 ? 0.842 44.169 5.506 1.00 51.28 99 PRO A N 1
ATOM 748 C CA . PRO A 1 99 ? 0.812 45.526 4.967 1.00 51.28 99 PRO A CA 1
ATOM 749 C C . PRO A 1 99 ? -0.621 45.980 4.622 1.00 51.28 99 PRO A C 1
ATOM 751 O O . PRO A 1 99 ? -1.343 45.230 3.954 1.00 51.28 99 PRO A O 1
ATOM 754 N N . PRO A 1 100 ? -1.041 47.216 4.970 1.00 48.78 100 PRO A N 1
ATOM 755 C CA . PRO A 1 100 ? -2.409 47.704 4.735 1.00 48.78 100 PRO A CA 1
ATOM 756 C C . PRO A 1 100 ? -2.909 47.594 3.282 1.00 48.78 100 PRO A C 1
ATOM 758 O O . PRO A 1 100 ? -4.106 47.427 3.044 1.00 48.78 100 PRO A O 1
ATOM 761 N N . ALA A 1 101 ? -1.998 47.620 2.302 1.00 52.66 101 ALA A N 1
ATOM 762 C CA . ALA A 1 101 ? -2.307 47.432 0.882 1.00 52.66 101 ALA A CA 1
ATOM 763 C C . ALA A 1 101 ? -2.915 46.048 0.553 1.00 52.66 101 ALA A C 1
ATOM 765 O O . ALA A 1 101 ? -3.690 45.928 -0.398 1.00 52.66 101 ALA A O 1
ATOM 766 N N . VAL A 1 102 ? -2.606 45.012 1.342 1.00 47.44 102 VAL A N 1
ATOM 767 C CA . VAL A 1 102 ? -3.150 43.654 1.161 1.00 47.44 102 VAL A CA 1
ATOM 768 C C . VAL A 1 102 ? -4.610 43.593 1.627 1.00 47.44 102 VAL A C 1
ATOM 770 O O . VAL A 1 102 ? -5.464 43.086 0.898 1.00 47.44 102 VAL A O 1
ATOM 773 N N . LEU A 1 103 ? -4.937 44.207 2.775 1.00 46.75 103 LEU A N 1
ATOM 774 C CA . LEU A 1 103 ? -6.327 44.331 3.239 1.00 46.75 103 LEU A CA 1
ATOM 775 C C . LEU A 1 103 ? -7.192 45.189 2.300 1.00 46.75 103 LEU A C 1
ATOM 777 O O . LEU A 1 103 ? -8.373 44.890 2.114 1.00 46.75 103 LEU A O 1
ATOM 781 N N . ALA A 1 104 ? -6.623 46.234 1.690 1.00 51.12 104 ALA A N 1
ATOM 782 C CA . ALA A 1 104 ? -7.347 47.087 0.746 1.00 51.12 104 ALA A CA 1
ATOM 783 C C . ALA A 1 104 ? -7.804 46.315 -0.510 1.00 51.12 104 ALA A C 1
ATOM 785 O O . ALA A 1 104 ? -8.959 46.439 -0.925 1.00 51.12 104 ALA A O 1
ATOM 786 N N . ARG A 1 105 ? -6.937 45.459 -1.074 1.00 53.81 105 ARG A N 1
ATOM 787 C CA . ARG A 1 105 ? -7.282 44.614 -2.233 1.00 53.81 105 ARG A CA 1
ATOM 788 C C . ARG A 1 105 ? -8.333 43.551 -1.910 1.00 53.81 105 ARG A C 1
ATOM 790 O O . ARG A 1 105 ? -9.244 43.356 -2.712 1.00 53.81 105 ARG A O 1
ATOM 797 N N . ALA A 1 106 ? -8.258 42.918 -0.738 1.00 45.56 106 ALA A N 1
ATOM 798 C CA . ALA A 1 106 ? -9.260 41.936 -0.312 1.00 45.56 106 ALA A CA 1
ATOM 799 C C . ALA A 1 106 ? -10.670 42.554 -0.203 1.00 45.56 106 ALA A C 1
ATOM 801 O O . ALA A 1 106 ? -11.649 41.956 -0.651 1.00 45.56 106 ALA A O 1
ATOM 802 N N . LYS A 1 107 ? -10.779 43.788 0.315 1.00 50.31 107 LYS A N 1
ATOM 803 C CA . LYS A 1 107 ? -12.063 44.505 0.411 1.00 50.31 107 LYS A CA 1
ATOM 804 C C . LYS A 1 107 ? -12.625 44.940 -0.949 1.00 50.31 107 LYS A C 1
ATOM 806 O O . LYS A 1 107 ? -13.837 44.875 -1.133 1.00 50.31 107 LYS A O 1
ATOM 811 N N . GLN A 1 108 ? -11.784 45.327 -1.913 1.00 50.81 108 GLN A N 1
ATOM 812 C CA . GLN A 1 108 ? -12.253 45.643 -3.273 1.00 50.81 108 GLN A CA 1
ATOM 813 C C . GLN A 1 108 ? -12.759 44.406 -4.032 1.00 50.81 108 GLN A C 1
ATOM 815 O O . GLN A 1 108 ? -13.781 44.496 -4.709 1.00 50.81 108 GLN A O 1
ATOM 820 N N . ALA A 1 109 ? -12.111 43.246 -3.879 1.00 44.97 109 ALA A N 1
ATOM 821 C CA . ALA A 1 109 ? -12.570 42.002 -4.504 1.00 44.97 109 ALA A CA 1
ATOM 822 C C . ALA A 1 109 ? -13.950 41.552 -3.979 1.00 44.97 109 ALA A C 1
ATOM 824 O O . ALA A 1 109 ? -14.806 41.148 -4.762 1.00 44.97 109 ALA A O 1
ATOM 825 N N . ALA A 1 110 ? -14.200 41.690 -2.672 1.00 43.31 110 ALA A N 1
ATOM 826 C CA . ALA A 1 110 ? -15.487 41.342 -2.062 1.00 43.31 110 ALA A CA 1
ATOM 827 C C . ALA A 1 110 ? -16.645 42.281 -2.466 1.00 43.31 110 ALA A C 1
ATOM 829 O O . ALA A 1 110 ? -17.801 41.860 -2.480 1.00 43.31 110 ALA A O 1
ATOM 830 N N . ALA A 1 111 ? -16.355 43.541 -2.812 1.00 43.53 111 ALA A N 1
ATOM 831 C CA . ALA A 1 111 ? -17.365 44.510 -3.245 1.00 43.53 111 ALA A CA 1
ATOM 832 C C . ALA A 1 111 ? -17.827 44.299 -4.702 1.00 43.53 111 ALA A C 1
ATOM 834 O O . ALA A 1 111 ? -18.978 44.582 -5.026 1.00 43.53 111 ALA A O 1
ATOM 835 N N . ALA A 1 112 ? -16.961 43.768 -5.572 1.00 42.31 112 ALA A N 1
ATOM 836 C CA . ALA A 1 112 ? -17.267 43.546 -6.989 1.00 42.31 112 ALA A CA 1
ATOM 837 C C . ALA A 1 112 ? -18.218 42.357 -7.254 1.00 42.31 112 ALA A C 1
ATOM 839 O O . ALA A 1 112 ? -18.779 42.250 -8.339 1.00 42.31 112 ALA A O 1
ATOM 840 N N . ALA A 1 113 ? -18.428 41.475 -6.272 1.00 42.56 113 ALA A N 1
ATOM 841 C CA . ALA A 1 113 ? -19.212 40.241 -6.407 1.00 42.56 113 ALA A CA 1
ATOM 842 C C . ALA A 1 113 ? -20.732 40.397 -6.146 1.00 42.56 113 ALA A C 1
ATOM 844 O O . ALA A 1 113 ? -21.435 39.394 -6.043 1.00 42.56 113 ALA A O 1
ATOM 845 N N . LYS A 1 114 ? -21.253 41.627 -6.000 1.00 42.94 114 LYS A N 1
ATOM 846 C CA . LYS A 1 114 ? -22.641 41.884 -5.549 1.00 42.94 114 LYS A CA 1
ATOM 847 C C . LYS A 1 114 ? -23.537 42.695 -6.496 1.00 42.94 114 LYS A C 1
ATOM 849 O O . LYS A 1 114 ? -24.606 43.124 -6.071 1.00 42.94 114 LYS A O 1
ATOM 854 N N . VAL A 1 115 ? -23.159 42.884 -7.762 1.00 45.19 115 VAL A N 1
ATOM 855 C CA . VAL A 1 115 ? -24.028 43.546 -8.755 1.00 45.19 115 VAL A CA 1
ATOM 856 C C . VAL A 1 115 ? -24.118 42.705 -10.026 1.00 45.19 115 VAL A C 1
ATOM 858 O O . VAL A 1 115 ? -23.146 42.565 -10.761 1.00 45.19 115 VAL A O 1
ATOM 861 N N . GLY A 1 116 ? -25.306 42.154 -10.267 1.00 35.66 116 GLY A N 1
ATOM 862 C CA . GLY A 1 116 ? -25.646 41.355 -11.440 1.00 35.66 116 GLY A CA 1
ATOM 863 C C . GLY A 1 116 ? -27.158 41.178 -11.517 1.00 35.66 116 GLY A C 1
ATOM 864 O O . GLY A 1 116 ? -27.689 40.174 -11.050 1.00 35.66 116 GLY A O 1
ATOM 865 N N . GLU A 1 117 ? -27.853 42.184 -12.049 1.00 40.69 117 GLU A N 1
ATOM 866 C CA . GLU A 1 117 ? -29.291 42.099 -12.324 1.00 40.69 117 GLU A CA 1
ATOM 867 C C . GLU A 1 117 ? -29.563 41.161 -13.518 1.00 40.69 117 GLU A C 1
ATOM 869 O O . GLU A 1 117 ? -28.765 41.118 -14.461 1.00 40.69 117 GLU A O 1
ATOM 874 N N . PRO A 1 118 ? -30.674 40.401 -13.515 1.00 40.25 118 PRO A N 1
ATOM 875 C CA . PRO A 1 118 ? -30.983 39.470 -14.591 1.00 40.25 118 PRO A CA 1
ATOM 876 C C . PRO A 1 118 ? -31.528 40.198 -15.827 1.00 40.25 118 PRO A C 1
ATOM 878 O O . PRO A 1 118 ? -32.608 40.788 -15.803 1.00 40.25 118 PRO A O 1
ATOM 881 N N . ILE A 1 119 ? -30.808 40.094 -16.945 1.00 37.16 119 ILE A N 1
ATOM 882 C CA . ILE A 1 119 ? 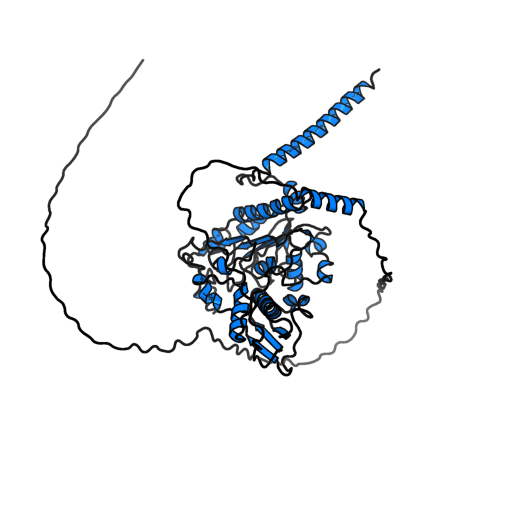-31.297 40.522 -18.261 1.00 37.16 119 ILE A CA 1
ATOM 883 C C . ILE A 1 119 ? -32.328 39.497 -18.752 1.00 37.16 119 ILE A C 1
ATOM 885 O O . ILE A 1 119 ? -32.057 38.296 -18.786 1.00 37.16 119 ILE A O 1
ATOM 889 N N . GLY A 1 120 ? -33.521 39.968 -19.121 1.00 38.84 120 GLY A N 1
ATOM 890 C CA . GLY A 1 120 ? -34.629 39.105 -19.529 1.00 38.84 120 GLY A CA 1
ATOM 891 C C . GLY A 1 120 ? -34.380 38.371 -20.850 1.00 38.84 120 GLY A C 1
ATOM 892 O O . GLY A 1 120 ? -33.960 38.973 -21.836 1.00 38.84 120 GLY A O 1
ATOM 893 N N . ALA A 1 121 ? -34.720 37.081 -20.883 1.00 35.44 121 ALA A N 1
ATOM 894 C CA . ALA A 1 121 ? -34.754 36.266 -22.093 1.00 35.44 121 ALA A CA 1
ATOM 895 C C . ALA A 1 121 ? -36.206 35.893 -22.431 1.00 35.44 121 ALA A C 1
ATOM 897 O O . ALA A 1 121 ? -36.867 35.181 -21.675 1.00 35.44 121 ALA A O 1
ATOM 898 N N . GLN A 1 122 ? -36.703 36.371 -23.573 1.00 35.62 122 GLN A N 1
ATOM 899 C CA . GLN A 1 122 ? -37.971 35.928 -24.156 1.00 35.62 122 GLN A CA 1
ATOM 900 C C . GLN A 1 122 ? -37.705 34.880 -25.246 1.00 35.62 122 GLN A C 1
ATOM 902 O O . GLN A 1 122 ? -36.841 35.084 -26.092 1.00 35.62 122 GLN A O 1
ATOM 907 N N . GLY A 1 123 ? -38.511 33.813 -25.271 1.00 42.28 123 GLY A N 1
ATOM 908 C CA . GLY A 1 123 ? -38.734 32.995 -26.470 1.00 42.28 123 GLY A CA 1
ATOM 909 C C . GLY A 1 123 ? -37.776 31.822 -26.719 1.00 42.28 123 GLY A C 1
ATOM 910 O O . GLY A 1 123 ? -36.861 31.923 -27.529 1.00 42.28 123 GLY A O 1
ATOM 911 N N . ALA A 1 124 ? -38.090 30.658 -26.145 1.00 34.34 124 ALA A N 1
ATOM 912 C CA . ALA A 1 124 ? -37.712 29.349 -26.692 1.00 34.34 124 ALA A CA 1
ATOM 913 C C . ALA A 1 124 ? -38.833 28.323 -26.392 1.00 34.34 124 ALA A C 1
ATOM 915 O O . ALA A 1 124 ? -39.454 28.416 -25.330 1.00 34.34 124 ALA A O 1
ATOM 916 N N . PRO A 1 125 ? -39.153 27.391 -27.312 1.00 39.97 125 PRO A N 1
ATOM 917 C CA . PRO A 1 125 ? -40.316 26.510 -27.184 1.00 39.97 125 PRO A CA 1
ATOM 918 C C . PRO A 1 125 ? -40.115 25.384 -26.157 1.00 39.97 125 PRO A C 1
ATOM 920 O O . PRO A 1 125 ? -39.005 24.908 -25.926 1.00 39.97 125 PRO A O 1
ATOM 923 N N . GLN A 1 126 ? -41.221 24.935 -25.558 1.00 36.41 126 GLN A N 1
ATOM 924 C CA . GLN A 1 126 ? -41.234 23.891 -24.532 1.00 36.41 126 GLN A CA 1
ATOM 925 C C . GLN A 1 126 ? -40.930 22.505 -25.123 1.00 36.41 126 GLN A C 1
ATOM 927 O O . GLN A 1 126 ? -41.772 21.916 -25.798 1.00 36.41 126 GLN A O 1
ATOM 932 N N . ALA A 1 127 ? -39.763 21.947 -24.799 1.00 39.09 127 ALA A N 1
ATOM 933 C CA . ALA A 1 127 ? -39.518 20.514 -24.930 1.00 39.09 127 ALA A CA 1
ATOM 934 C C . ALA A 1 127 ? -40.147 19.777 -23.734 1.00 39.09 127 ALA A C 1
ATOM 936 O O . ALA A 1 127 ? -39.751 19.983 -22.586 1.00 39.09 127 ALA A O 1
ATOM 937 N N . GLN A 1 128 ? -41.140 18.928 -23.998 1.00 42.84 128 GLN A N 1
ATOM 938 C CA . GLN A 1 128 ? -41.719 18.037 -22.991 1.00 42.84 128 GLN A CA 1
ATOM 939 C C . GLN A 1 128 ? -40.823 16.802 -22.801 1.00 42.84 128 GLN A C 1
ATOM 941 O O . GLN A 1 128 ? -40.322 16.252 -23.777 1.00 42.84 128 GLN A O 1
ATOM 946 N N . GLY A 1 129 ? -40.679 16.328 -21.557 1.00 50.59 129 GLY A N 1
ATOM 947 C CA . GLY A 1 129 ? -40.156 14.983 -21.277 1.00 50.59 129 GLY A CA 1
ATOM 948 C C . GLY A 1 129 ? -38.652 14.857 -21.007 1.00 50.59 129 GLY A C 1
ATOM 949 O O . GLY A 1 129 ? -37.979 14.073 -21.666 1.00 50.59 129 GLY A O 1
ATOM 950 N N . VAL A 1 130 ? -38.136 15.532 -19.973 1.00 41.69 130 VAL A N 1
ATOM 951 C CA . VAL A 1 130 ? -36.906 15.089 -19.284 1.00 41.69 130 VAL A CA 1
ATOM 952 C C . VAL A 1 130 ? -37.301 14.595 -17.886 1.00 41.69 130 VAL A C 1
ATOM 954 O O . VAL A 1 130 ? -37.893 15.377 -17.134 1.00 41.69 130 VAL A O 1
ATOM 957 N N . PRO A 1 131 ? -37.030 13.329 -17.511 1.00 42.06 131 PRO A N 1
ATOM 958 C CA . PRO A 1 131 ? -37.317 12.848 -16.164 1.00 42.06 131 PRO A CA 1
ATOM 959 C C . PRO A 1 131 ? -36.475 13.621 -15.143 1.00 42.06 131 PRO A C 1
ATOM 961 O O . PRO A 1 131 ? -35.279 13.840 -15.339 1.00 42.06 131 PRO A O 1
ATOM 964 N N . ARG A 1 132 ? -37.102 14.061 -14.044 1.00 45.53 132 ARG A N 1
ATOM 965 C CA . ARG A 1 132 ? -36.390 14.768 -12.972 1.00 45.53 132 ARG A CA 1
ATOM 966 C C . ARG A 1 132 ? -35.359 13.833 -12.346 1.00 45.53 132 ARG A C 1
ATOM 968 O O . ARG A 1 132 ? -35.727 12.803 -11.790 1.00 45.53 132 ARG A O 1
ATOM 975 N N . ILE A 1 133 ? -34.094 14.247 -12.373 1.00 42.22 133 ILE A N 1
ATOM 976 C CA . ILE A 1 133 ? -33.048 13.674 -11.522 1.00 42.22 133 ILE A CA 1
ATOM 977 C C . ILE A 1 133 ? -33.536 13.790 -10.064 1.00 42.22 133 ILE A C 1
ATOM 979 O O . ILE A 1 133 ? -33.979 14.881 -9.678 1.00 42.22 133 ILE A O 1
ATOM 983 N N . PRO A 1 134 ? -33.503 12.711 -9.258 1.00 43.50 134 PRO A N 1
ATOM 984 C CA . PRO A 1 134 ? -33.818 12.798 -7.838 1.00 43.50 134 PRO A CA 1
ATOM 985 C C . PRO A 1 134 ? -32.940 13.854 -7.163 1.00 43.50 134 PRO A C 1
ATOM 987 O O . PRO A 1 134 ? -31.736 13.919 -7.411 1.00 43.50 134 PRO A O 1
ATOM 990 N N . GLN A 1 135 ? -33.538 14.689 -6.311 1.00 44.94 135 GLN A N 1
ATOM 991 C CA . GLN A 1 135 ? -32.762 15.591 -5.456 1.00 44.94 135 GLN A CA 1
ATOM 992 C C . GLN A 1 135 ? -31.786 14.756 -4.609 1.00 44.94 135 GLN A C 1
ATOM 994 O O . GLN A 1 135 ? -32.163 13.653 -4.198 1.00 44.94 135 GLN A O 1
ATOM 999 N N . PRO A 1 136 ? -30.558 15.241 -4.342 1.00 40.62 136 PRO A N 1
ATOM 1000 C CA . PRO A 1 136 ? -29.622 14.520 -3.493 1.00 40.62 136 PRO A CA 1
ATOM 1001 C C . PRO A 1 136 ? -30.282 14.234 -2.144 1.00 40.62 136 PRO A C 1
ATOM 1003 O O . PRO A 1 136 ? -30.817 15.140 -1.500 1.00 40.62 136 PRO A O 1
ATOM 1006 N N . VAL A 1 137 ? -30.265 12.960 -1.747 1.00 43.00 137 VAL A N 1
ATOM 1007 C CA . VAL A 1 137 ? -30.777 12.524 -0.447 1.00 43.00 137 VAL A CA 1
ATOM 1008 C C . VAL A 1 137 ? -30.034 13.322 0.621 1.00 43.00 137 VAL A C 1
ATOM 1010 O O . VAL A 1 137 ? -28.805 13.401 0.592 1.00 43.00 137 VAL A O 1
ATOM 1013 N N . GLY A 1 138 ? -30.783 13.977 1.512 1.00 36.84 138 GLY A N 1
ATOM 1014 C CA . GLY A 1 138 ? -30.198 14.819 2.552 1.00 36.84 138 GLY A CA 1
ATOM 1015 C C . GLY A 1 138 ? -29.194 14.032 3.393 1.00 36.84 138 GLY A C 1
ATOM 1016 O O . GLY A 1 138 ? -29.377 12.833 3.606 1.00 36.84 138 GLY A O 1
ATOM 1017 N N . MET A 1 139 ? -28.139 14.708 3.864 1.00 40.50 139 MET A N 1
ATOM 1018 C CA . MET A 1 139 ? -27.156 14.082 4.754 1.00 40.50 139 MET A CA 1
ATOM 1019 C C . MET A 1 139 ? -27.867 13.408 5.937 1.00 40.50 139 MET A C 1
ATOM 1021 O O . MET A 1 139 ? -28.870 13.956 6.411 1.00 40.50 139 MET A O 1
ATOM 1025 N N . PRO A 1 140 ? -27.382 12.239 6.401 1.00 43.84 140 PRO A N 1
ATOM 1026 C CA . PRO A 1 140 ? -28.048 11.488 7.453 1.00 43.84 140 PRO A CA 1
ATOM 1027 C C . PRO A 1 140 ? -28.301 12.376 8.670 1.00 43.84 140 PRO A C 1
ATOM 1029 O O . PRO A 1 140 ? -27.438 13.143 9.104 1.00 43.84 140 PRO A O 1
ATOM 1032 N N . THR A 1 141 ? -29.524 12.279 9.189 1.00 40.16 141 THR A N 1
ATOM 1033 C CA . THR A 1 141 ? -29.957 12.945 10.416 1.00 40.16 141 THR A CA 1
ATOM 1034 C C . THR A 1 141 ? -28.946 12.657 11.531 1.00 40.16 141 THR A C 1
ATOM 1036 O O . THR A 1 141 ? -28.482 11.516 11.610 1.00 40.16 141 THR A O 1
ATOM 1039 N N . PRO A 1 142 ? -28.598 13.630 12.399 1.00 44.53 142 PRO A N 1
ATOM 1040 C CA . PRO A 1 142 ? -27.778 13.339 13.568 1.00 44.53 142 PRO A CA 1
ATOM 1041 C C . PRO A 1 142 ? -28.372 12.148 14.322 1.00 44.53 142 PRO A C 1
ATOM 1043 O O . PRO A 1 142 ? -29.581 12.134 14.571 1.00 44.53 142 PRO A O 1
ATOM 1046 N N . LEU A 1 143 ? -27.535 11.157 14.652 1.00 48.72 143 LEU A N 1
ATOM 1047 C CA . LEU A 1 143 ? -27.950 10.010 15.460 1.00 48.72 143 LEU A CA 1
ATOM 1048 C C . LEU A 1 143 ? -28.692 10.518 16.708 1.00 48.72 143 LEU A C 1
ATOM 1050 O O . LEU A 1 143 ? -28.242 11.497 17.316 1.00 48.72 143 LEU A O 1
ATOM 1054 N N . PRO A 1 144 ? -29.827 9.898 17.088 1.00 43.78 144 PRO A N 1
ATOM 1055 C CA . PRO A 1 144 ? -30.574 10.324 18.259 1.00 43.78 144 PRO A CA 1
ATOM 1056 C C . PRO A 1 144 ? -29.649 10.318 19.474 1.00 43.78 144 PRO A C 1
ATOM 1058 O O . PRO A 1 144 ? -28.982 9.324 19.767 1.00 43.78 144 PRO A O 1
ATOM 1061 N N . ALA A 1 145 ? -29.599 11.452 20.171 1.00 49.75 145 ALA A N 1
ATOM 1062 C CA . ALA A 1 145 ? -28.843 11.554 21.404 1.00 49.75 145 ALA A CA 1
ATOM 1063 C C . ALA A 1 145 ? -29.334 10.478 22.386 1.00 49.75 145 ALA A C 1
ATOM 1065 O O . ALA A 1 145 ? -30.537 10.343 22.592 1.00 49.75 145 ALA A O 1
ATOM 1066 N N . GLN A 1 146 ? -28.388 9.784 23.028 1.00 48.53 146 GLN A N 1
ATOM 1067 C CA . GLN A 1 146 ? -28.623 8.779 24.076 1.00 48.53 146 GLN A CA 1
ATOM 1068 C C . GLN A 1 146 ? -29.087 7.383 23.611 1.00 48.53 146 GLN A C 1
ATOM 1070 O O . GLN A 1 146 ? -29.957 6.776 24.228 1.00 48.53 146 GLN A O 1
ATOM 1075 N N . ILE A 1 147 ? -28.379 6.781 22.650 1.00 50.50 147 ILE A N 1
ATOM 1076 C CA . ILE A 1 147 ? -27.961 5.387 22.881 1.00 50.50 147 ILE A CA 1
ATOM 1077 C C . ILE A 1 147 ? -26.678 5.477 23.711 1.00 50.50 147 ILE A C 1
ATOM 1079 O O . ILE A 1 147 ? -25.622 5.789 23.166 1.00 50.50 147 ILE A O 1
ATOM 1083 N N . GLN A 1 148 ? -26.761 5.267 25.030 1.00 51.41 148 GLN A N 1
ATOM 1084 C CA . GLN A 1 148 ? -25.554 4.934 25.789 1.00 51.41 148 GLN A CA 1
ATOM 1085 C C . GLN A 1 148 ? -25.203 3.489 25.436 1.00 51.41 148 GLN A C 1
ATOM 1087 O O . GLN A 1 148 ? -26.017 2.602 25.709 1.00 51.41 148 GLN A O 1
ATOM 1092 N N . PRO A 1 149 ? -24.058 3.224 24.790 1.00 52.94 149 PRO A N 1
ATOM 1093 C CA . PRO A 1 149 ? -23.700 1.861 24.468 1.00 52.94 149 PRO A CA 1
ATOM 1094 C C . PRO A 1 149 ? -23.381 1.128 25.770 1.00 52.94 149 PRO A C 1
ATOM 1096 O O . PRO A 1 149 ? -22.470 1.512 26.499 1.00 52.94 149 PRO A O 1
ATOM 1099 N N . MET A 1 150 ? -24.125 0.059 26.057 1.00 50.78 150 MET A N 1
ATOM 1100 C CA . MET A 1 150 ? -23.826 -0.863 27.157 1.00 50.78 150 MET A CA 1
ATOM 1101 C C . MET A 1 150 ? -22.632 -1.766 26.807 1.00 50.78 150 MET A C 1
ATOM 1103 O O . MET A 1 150 ? -22.714 -2.987 26.909 1.00 50.78 150 MET A O 1
ATOM 1107 N N . VAL A 1 151 ? -21.519 -1.167 26.381 1.00 58.28 151 VAL A N 1
ATOM 1108 C CA . VAL A 1 151 ? -20.222 -1.841 26.381 1.00 58.28 151 VAL A CA 1
ATOM 1109 C C . VAL A 1 151 ? -19.663 -1.621 27.791 1.00 58.28 151 VAL A C 1
ATOM 1111 O O . VAL A 1 151 ? -19.366 -0.478 28.137 1.00 58.28 151 VAL A O 1
ATOM 1114 N N . PRO A 1 152 ? -19.575 -2.659 28.646 1.00 59.88 152 PRO A N 1
ATOM 1115 C CA . PRO A 1 152 ? -19.189 -2.493 30.054 1.00 59.88 152 PRO A CA 1
ATOM 1116 C C . PRO A 1 152 ? -17.748 -1.988 30.232 1.00 59.88 152 PRO A C 1
ATOM 1118 O O . PRO A 1 152 ? -17.398 -1.482 31.295 1.00 59.88 152 PRO A O 1
ATOM 1121 N N . ASN A 1 153 ? -16.942 -2.104 29.177 1.00 79.88 153 ASN A N 1
ATOM 1122 C CA . ASN A 1 153 ? -15.518 -1.834 29.134 1.00 79.88 153 ASN A CA 1
ATOM 1123 C C . ASN A 1 153 ? -15.223 -0.777 28.063 1.00 79.88 153 ASN A C 1
ATOM 1125 O O . ASN A 1 153 ? -15.457 -1.003 26.877 1.00 79.88 153 ASN A O 1
ATOM 1129 N N . ASN A 1 154 ? -14.686 0.374 28.465 1.00 91.00 154 ASN A N 1
ATOM 1130 C CA . ASN A 1 154 ? -14.320 1.444 27.535 1.00 91.00 154 ASN A CA 1
ATOM 1131 C C . ASN A 1 154 ? -12.862 1.378 27.050 1.00 91.00 154 ASN A C 1
ATOM 1133 O O . ASN A 1 154 ? -12.460 2.225 26.255 1.00 91.00 154 ASN A O 1
ATOM 1137 N N . LYS A 1 155 ? -12.072 0.401 27.505 1.00 96.56 155 LYS A N 1
ATOM 1138 C CA . LYS A 1 155 ? -10.689 0.176 27.069 1.00 96.56 155 LYS A CA 1
ATOM 1139 C C . LYS A 1 155 ? -10.661 -1.000 26.103 1.00 96.56 155 LYS A C 1
ATOM 1141 O O . LYS A 1 155 ? -11.014 -2.117 26.482 1.00 96.56 155 LYS A O 1
ATOM 1146 N N . LEU A 1 156 ? -10.270 -0.740 24.861 1.00 97.69 156 LEU A N 1
ATOM 1147 C CA . LEU A 1 156 ? -10.243 -1.723 23.784 1.00 97.69 156 LEU A CA 1
ATOM 1148 C C . LEU A 1 156 ? -8.809 -1.936 23.306 1.00 97.69 156 LEU A C 1
ATOM 1150 O O . LEU A 1 156 ? -8.121 -0.977 22.956 1.00 97.69 156 LEU A O 1
ATOM 1154 N N . ILE A 1 157 ? -8.388 -3.191 23.237 1.00 98.25 157 ILE A N 1
ATOM 1155 C CA . ILE A 1 157 ? -7.144 -3.596 22.587 1.00 98.25 157 ILE A CA 1
ATOM 1156 C C . ILE A 1 157 ? -7.533 -4.335 21.312 1.00 98.25 157 ILE A C 1
ATOM 1158 O O . ILE A 1 157 ? -8.141 -5.399 21.377 1.00 98.25 157 ILE A O 1
ATOM 1162 N N . LEU A 1 158 ? -7.218 -3.764 20.152 1.00 98.38 158 LEU A N 1
ATOM 1163 C CA . LEU A 1 158 ? -7.532 -4.369 18.859 1.00 98.38 158 LEU A CA 1
ATOM 1164 C C . LEU A 1 158 ? -6.310 -5.150 18.362 1.00 98.38 158 LEU A C 1
ATOM 1166 O O . LEU A 1 158 ? -5.251 -4.549 18.156 1.00 98.38 158 LEU A O 1
ATOM 1170 N N . ARG A 1 159 ? -6.435 -6.469 18.189 1.00 98.12 159 ARG A N 1
ATOM 1171 C CA . ARG A 1 159 ? -5.337 -7.369 17.795 1.00 98.12 159 ARG A CA 1
ATOM 1172 C C . ARG A 1 159 ? -5.510 -7.865 16.358 1.00 98.12 159 ARG A C 1
ATOM 1174 O O . ARG A 1 159 ? -6.619 -8.185 15.945 1.00 98.12 159 ARG A O 1
ATOM 1181 N N . ASN A 1 160 ? -4.422 -7.909 15.591 1.00 97.25 160 ASN A N 1
ATOM 1182 C CA . ASN A 1 160 ? -4.377 -8.515 14.256 1.00 97.25 160 ASN A CA 1
ATOM 1183 C C . ASN A 1 160 ? -2.941 -8.982 13.941 1.00 97.25 160 ASN A C 1
ATOM 1185 O O . ASN A 1 160 ? -1.997 -8.194 14.033 1.00 97.25 160 ASN A O 1
ATOM 1189 N N . GLY A 1 161 ? -2.782 -10.259 13.583 1.00 95.88 161 GLY A N 1
ATOM 1190 C CA . GLY A 1 161 ? -1.491 -10.873 13.231 1.00 95.88 161 GLY A CA 1
ATOM 1191 C C . GLY A 1 161 ? -1.169 -10.880 11.730 1.00 95.88 161 GLY A C 1
ATOM 1192 O O . GLY A 1 161 ? -0.140 -11.413 11.331 1.00 95.88 161 GLY A O 1
ATOM 1193 N N . GLN A 1 162 ? -2.041 -10.310 10.889 1.00 94.56 162 GLN A N 1
ATOM 1194 C CA . GLN A 1 162 ? -1.899 -10.332 9.429 1.00 94.56 162 GLN A CA 1
ATOM 1195 C C . GLN A 1 162 ? -0.853 -9.308 8.953 1.00 94.56 162 GLN A C 1
ATOM 1197 O O . GLN A 1 162 ? -0.027 -8.845 9.728 1.00 94.56 162 GLN A O 1
ATOM 1202 N N . SER A 1 163 ? -0.818 -8.967 7.662 1.00 94.12 163 SER A N 1
ATOM 1203 C CA . SER A 1 163 ? 0.299 -8.228 7.066 1.00 94.12 163 SER A CA 1
ATOM 1204 C C . SER A 1 163 ? 0.379 -6.749 7.498 1.00 94.12 163 SER A C 1
ATOM 1206 O O . SER A 1 163 ? -0.607 -6.166 7.955 1.00 94.12 163 SER A O 1
ATOM 1208 N N . PRO A 1 164 ? 1.507 -6.050 7.242 1.00 95.44 164 PRO A N 1
ATOM 1209 C CA . PRO A 1 164 ? 1.621 -4.612 7.510 1.00 95.44 164 PRO A CA 1
ATOM 1210 C C . PRO A 1 164 ? 0.574 -3.749 6.793 1.00 95.44 164 PRO A C 1
ATOM 1212 O O . PRO A 1 164 ? 0.312 -2.621 7.205 1.00 95.44 164 PRO A O 1
ATOM 1215 N N . GLY A 1 165 ? -0.026 -4.256 5.708 1.00 95.94 165 GLY A N 1
ATOM 1216 C CA . GLY A 1 165 ? -1.149 -3.592 5.054 1.00 95.94 165 GLY A CA 1
ATOM 1217 C C . GLY A 1 165 ? -2.420 -3.627 5.903 1.00 95.94 165 GLY A C 1
ATOM 1218 O O . GLY A 1 165 ? -3.101 -2.613 6.029 1.00 95.94 165 GLY A O 1
ATOM 1219 N N . ASP A 1 166 ? -2.689 -4.753 6.554 1.00 96.69 166 ASP A N 1
ATOM 1220 C CA . ASP A 1 166 ? -3.860 -4.970 7.403 1.00 96.69 166 ASP A CA 1
ATOM 1221 C C . ASP A 1 166 ? -3.774 -4.129 8.693 1.00 96.69 166 ASP A C 1
ATOM 1223 O O . ASP A 1 166 ? -4.759 -3.521 9.111 1.00 96.69 166 ASP A O 1
ATOM 1227 N N . GLY A 1 167 ? -2.569 -3.918 9.237 1.00 97.31 167 GLY A N 1
ATOM 1228 C CA . GLY A 1 167 ? -2.339 -2.946 10.321 1.00 97.31 167 GLY A CA 1
ATOM 1229 C C . GLY A 1 167 ? -2.758 -1.501 9.977 1.00 97.31 167 GLY A C 1
ATOM 1230 O O . GLY A 1 167 ? -3.234 -0.754 10.834 1.00 97.31 167 GLY A O 1
ATOM 1231 N N . ILE A 1 168 ? -2.678 -1.094 8.703 1.00 97.75 168 ILE A N 1
ATOM 1232 C CA . ILE A 1 168 ? -3.155 0.231 8.253 1.00 97.75 168 ILE A CA 1
ATOM 1233 C C . ILE A 1 168 ? -4.690 0.307 8.277 1.00 97.75 168 ILE A C 1
ATOM 1235 O O . ILE A 1 168 ? -5.250 1.366 8.581 1.00 97.75 168 ILE A O 1
ATOM 1239 N N . LEU A 1 169 ? -5.379 -0.802 7.997 1.00 97.38 169 LEU A N 1
ATOM 1240 C CA . LEU A 1 169 ? -6.832 -0.903 8.147 1.00 97.38 169 LEU A CA 1
ATOM 1241 C C . LEU A 1 169 ? -7.236 -0.835 9.621 1.00 97.38 169 LEU A C 1
ATOM 1243 O O . LEU A 1 169 ? -8.208 -0.155 9.955 1.00 97.38 169 LEU A O 1
ATOM 1247 N N . LEU A 1 170 ? -6.458 -1.465 10.500 1.00 97.94 170 LEU A N 1
ATOM 1248 C CA . LEU A 1 170 ? -6.696 -1.478 11.940 1.00 97.94 170 LEU A CA 1
ATOM 1249 C C . LEU A 1 170 ? -6.623 -0.061 12.532 1.00 97.94 170 LEU A C 1
ATOM 1251 O O . LEU A 1 170 ? -7.529 0.379 13.244 1.00 97.94 170 LEU A O 1
ATOM 1255 N N . ALA A 1 171 ? -5.599 0.706 12.143 1.00 98.06 171 ALA A N 1
ATOM 1256 C CA . ALA A 1 171 ? -5.473 2.123 12.483 1.00 98.06 171 ALA A CA 1
ATOM 1257 C C . ALA A 1 171 ? -6.658 2.970 11.979 1.00 98.06 171 ALA A C 1
ATOM 1259 O O . ALA A 1 171 ? -7.124 3.878 12.676 1.00 98.06 171 ALA A O 1
ATOM 1260 N N . PHE A 1 172 ? -7.182 2.669 10.788 1.00 97.94 172 PHE A N 1
ATOM 1261 C CA . PHE A 1 172 ? -8.360 3.348 10.247 1.00 97.94 172 PHE A CA 1
ATOM 1262 C C . PHE A 1 172 ? -9.652 2.974 10.988 1.00 97.94 172 PHE A C 1
ATOM 1264 O O . PHE A 1 172 ? -10.493 3.848 11.215 1.00 97.94 172 PHE A O 1
ATOM 1271 N N . ALA A 1 173 ? -9.805 1.718 11.420 1.00 98.12 173 ALA A N 1
ATOM 1272 C CA . ALA A 1 173 ? -10.922 1.274 12.253 1.00 98.12 173 ALA A CA 1
ATOM 1273 C C . ALA A 1 173 ? -10.920 1.974 13.620 1.00 98.12 173 ALA A C 1
ATOM 1275 O O . ALA A 1 173 ? -11.943 2.536 14.018 1.00 98.12 173 ALA A O 1
ATOM 1276 N N . ALA A 1 174 ? -9.759 2.058 14.277 1.00 98.12 174 ALA A N 1
ATOM 1277 C CA . ALA A 1 174 ? -9.596 2.799 15.527 1.00 98.12 174 ALA A CA 1
ATOM 1278 C C . ALA A 1 174 ? -9.935 4.293 15.375 1.00 98.12 174 ALA A C 1
ATOM 1280 O O . ALA A 1 174 ? -10.696 4.836 16.179 1.00 98.12 174 ALA A O 1
ATOM 1281 N N . LEU A 1 175 ? -9.454 4.959 14.315 1.00 98.19 175 LEU A N 1
ATOM 1282 C CA . LEU A 1 175 ? -9.825 6.354 14.051 1.00 98.19 175 LEU A CA 1
ATOM 1283 C C . LEU A 1 175 ? -11.328 6.516 13.772 1.00 98.19 175 LEU A C 1
ATOM 1285 O O . LEU A 1 175 ? -11.936 7.473 14.247 1.00 98.19 175 LEU A O 1
ATOM 1289 N N . SER A 1 176 ? -11.928 5.596 13.017 1.00 98.31 176 SER A N 1
ATOM 1290 C CA . SER A 1 176 ? -13.363 5.615 12.696 1.00 98.31 176 SER A CA 1
ATOM 1291 C C . SER A 1 176 ? -14.221 5.475 13.956 1.00 98.31 176 SER A C 1
ATOM 1293 O O . SER A 1 176 ? -15.196 6.213 14.122 1.00 98.31 176 SER A O 1
ATOM 1295 N N . LEU A 1 177 ? -13.816 4.608 14.894 1.00 97.88 177 LEU A N 1
ATOM 1296 C CA . LEU A 1 177 ? -14.443 4.491 16.211 1.00 97.88 177 LEU A CA 1
ATOM 1297 C C . LEU A 1 177 ? -14.307 5.796 17.012 1.00 97.88 177 LEU A C 1
ATOM 1299 O O . LEU A 1 177 ? -15.314 6.317 17.486 1.00 97.88 177 LEU A O 1
ATOM 1303 N N . GLN A 1 178 ? -13.098 6.363 17.103 1.00 96.69 178 GLN A N 1
ATOM 1304 C CA . GLN A 1 178 ? -12.843 7.616 17.829 1.00 96.69 178 GLN A CA 1
ATOM 1305 C C . GLN A 1 178 ? -13.603 8.820 17.249 1.00 96.69 178 GLN A C 1
ATOM 1307 O O . GLN A 1 178 ? -14.054 9.682 17.999 1.00 96.69 178 GLN A O 1
ATOM 1312 N N . GLN A 1 179 ? -13.786 8.892 15.927 1.00 97.06 179 GLN A N 1
ATOM 1313 C CA . GLN A 1 179 ? -14.582 9.950 15.291 1.00 97.06 179 GLN A CA 1
ATOM 1314 C C . GLN A 1 179 ? -16.092 9.741 15.473 1.00 97.06 179 GLN A C 1
ATOM 1316 O O . GLN A 1 179 ? -16.822 10.719 15.630 1.00 97.06 179 GLN A O 1
ATOM 1321 N N . SER A 1 180 ? -16.557 8.488 15.481 1.00 97.00 180 SER A N 1
ATOM 1322 C CA . SER A 1 180 ? -17.970 8.149 15.705 1.00 97.00 180 SER A CA 1
ATOM 1323 C C . SER A 1 180 ? -18.391 8.328 17.168 1.00 97.00 180 SER A C 1
ATOM 1325 O O . SER A 1 180 ? -19.524 8.728 17.436 1.00 97.00 180 SER A O 1
ATOM 1327 N N . TYR A 1 181 ? -17.477 8.073 18.111 1.00 95.94 181 TYR A N 1
ATOM 1328 C CA . TYR A 1 181 ? -17.725 8.108 19.555 1.00 95.94 181 TYR A CA 1
ATOM 1329 C C . TYR A 1 181 ? -16.603 8.838 20.331 1.00 95.94 181 TYR A C 1
ATOM 1331 O O . TYR A 1 181 ? -15.885 8.208 21.116 1.00 95.94 181 TYR A O 1
ATOM 1339 N N . PRO A 1 182 ? -16.432 10.165 20.149 1.00 95.31 182 PRO A N 1
ATOM 1340 C CA . PRO A 1 182 ? -15.302 10.902 20.716 1.00 95.31 182 PRO A CA 1
ATOM 1341 C C . PRO A 1 182 ? -15.221 10.820 22.242 1.00 95.31 182 PRO A C 1
ATOM 1343 O O . PRO A 1 182 ? -16.168 11.173 22.946 1.00 95.31 182 PRO A O 1
ATOM 1346 N N . GLY A 1 183 ? -14.067 10.379 22.752 1.00 92.25 183 GLY A N 1
ATOM 1347 C CA . GLY A 1 183 ? -13.790 10.275 24.189 1.00 92.25 183 GLY A CA 1
ATOM 1348 C C . GLY A 1 183 ? -14.532 9.148 24.916 1.00 92.25 183 GLY A C 1
ATOM 1349 O O . GLY A 1 183 ? -14.411 9.044 26.135 1.00 92.25 183 GLY A O 1
ATOM 1350 N N . LEU A 1 184 ? -15.290 8.310 24.199 1.00 94.19 184 LEU A N 1
ATOM 1351 C CA . LEU A 1 184 ? -16.029 7.196 24.793 1.00 94.19 184 LEU A CA 1
ATOM 1352 C C . LEU A 1 184 ? -15.172 5.940 24.965 1.00 94.19 184 LEU A C 1
ATOM 1354 O O . LEU A 1 184 ? -15.422 5.172 25.888 1.00 94.19 184 LEU A O 1
ATOM 1358 N N . PHE A 1 185 ? -14.165 5.756 24.108 1.00 95.94 185 PHE A N 1
ATOM 1359 C CA . PHE A 1 185 ? -13.256 4.613 24.129 1.00 95.94 185 PHE A CA 1
ATOM 1360 C C . PHE A 1 185 ? -11.802 5.065 24.285 1.00 95.94 185 PHE A C 1
ATOM 1362 O O . PHE A 1 185 ? -11.381 6.061 23.696 1.00 95.94 185 PHE A O 1
ATOM 1369 N N . GLN A 1 186 ? -11.014 4.292 25.024 1.00 96.81 186 GLN A N 1
ATOM 1370 C CA . GLN A 1 186 ? -9.559 4.252 24.903 1.00 96.81 186 GLN A CA 1
ATOM 1371 C C . GLN A 1 186 ? -9.221 3.062 24.006 1.00 96.81 186 GLN A C 1
ATOM 1373 O O . GLN A 1 186 ? -9.794 1.988 24.182 1.00 96.81 186 GLN A O 1
ATOM 1378 N N . VAL A 1 187 ? -8.339 3.256 23.025 1.00 98.00 187 VAL A N 1
ATOM 1379 C CA . VAL A 1 187 ? -8.019 2.230 22.021 1.00 98.00 187 VAL A CA 1
ATOM 1380 C C . VAL A 1 187 ? -6.509 2.069 21.910 1.00 98.00 187 VAL A C 1
ATOM 1382 O O . VAL A 1 187 ? -5.803 3.062 21.723 1.00 98.00 187 VAL A O 1
ATOM 1385 N N . ASP A 1 188 ? -6.039 0.828 21.980 1.00 98.31 188 ASP A N 1
ATOM 1386 C CA . ASP A 1 188 ? -4.663 0.418 21.688 1.00 98.31 188 ASP A CA 1
ATOM 1387 C C . ASP A 1 188 ? -4.656 -0.641 20.572 1.00 98.31 188 ASP A C 1
ATOM 1389 O O . ASP A 1 188 ? -5.662 -1.320 20.349 1.00 98.31 188 ASP A O 1
ATOM 1393 N N . LEU A 1 189 ? -3.532 -0.784 19.866 1.00 98.31 189 LEU A N 1
ATOM 1394 C CA . LEU A 1 189 ? -3.367 -1.700 18.735 1.00 98.31 189 LEU A CA 1
ATOM 1395 C C . LEU A 1 189 ? -2.253 -2.722 19.008 1.00 98.31 189 LEU A C 1
ATOM 1397 O O . LEU A 1 189 ? -1.127 -2.365 19.370 1.00 98.31 189 LEU A O 1
ATOM 1401 N N . ARG A 1 190 ? -2.542 -4.006 18.787 1.00 97.56 190 ARG A N 1
ATOM 1402 C CA . ARG A 1 190 ? -1.596 -5.125 18.920 1.00 97.56 190 ARG A CA 1
ATOM 1403 C C . ARG A 1 190 ? -1.403 -5.795 17.563 1.00 97.56 190 ARG A C 1
ATOM 1405 O O . ARG A 1 190 ? -2.214 -6.595 17.115 1.00 97.56 190 ARG A O 1
ATOM 1412 N N . THR A 1 191 ? -0.309 -5.431 16.912 1.00 97.50 191 THR A N 1
ATOM 1413 C CA . THR A 1 191 ? 0.186 -6.032 15.665 1.00 97.50 191 THR A CA 1
ATOM 1414 C C . THR A 1 191 ? 1.711 -6.119 15.742 1.00 97.50 191 THR A C 1
ATOM 1416 O O . THR A 1 191 ? 2.281 -5.267 16.440 1.00 97.50 191 THR A O 1
ATOM 1419 N N . PRO A 1 192 ? 2.382 -6.987 14.963 1.00 97.06 192 PRO A N 1
ATOM 1420 C CA . PRO A 1 192 ? 3.849 -7.041 14.887 1.00 97.06 192 PRO A CA 1
ATOM 1421 C C . PRO A 1 192 ? 4.534 -5.738 14.416 1.00 97.06 192 PRO A C 1
ATOM 1423 O O . PRO A 1 192 ? 5.747 -5.617 14.494 1.00 97.06 192 PRO A O 1
ATOM 1426 N N . TYR A 1 193 ? 3.764 -4.759 13.924 1.00 95.31 193 TYR A N 1
ATOM 1427 C CA . TYR A 1 193 ? 4.240 -3.563 13.213 1.00 95.31 193 TYR A CA 1
ATOM 1428 C C . TYR A 1 193 ? 3.938 -2.251 13.960 1.00 95.31 193 TYR A C 1
ATOM 1430 O O . TYR A 1 193 ? 3.300 -1.335 13.430 1.00 95.31 193 TYR A O 1
ATOM 1438 N N . GLN A 1 194 ? 4.334 -2.178 15.232 1.00 96.12 194 GLN A N 1
ATOM 1439 C CA . GLN A 1 194 ? 4.005 -1.067 16.141 1.00 96.12 194 GLN A CA 1
ATOM 1440 C C . GLN A 1 194 ? 4.469 0.314 15.635 1.00 96.12 194 GLN A C 1
ATOM 1442 O O . GLN A 1 194 ? 3.849 1.336 15.945 1.00 96.12 194 GLN A O 1
ATOM 1447 N N . GLU A 1 195 ? 5.517 0.350 14.814 1.00 95.44 195 GLU A N 1
ATOM 1448 C CA . GLU A 1 195 ? 6.138 1.542 14.227 1.00 95.44 195 GLU A CA 1
ATOM 1449 C C . GLU A 1 195 ? 5.186 2.319 13.299 1.00 95.44 195 GLU A C 1
ATOM 1451 O O . GLU A 1 195 ? 5.313 3.537 13.111 1.00 95.44 195 GLU A O 1
ATOM 1456 N N . LEU A 1 196 ? 4.174 1.649 12.730 1.00 96.50 196 LEU A N 1
ATOM 1457 C CA . LEU A 1 196 ? 3.127 2.309 11.941 1.00 96.50 196 LEU A CA 1
ATOM 1458 C C . LEU A 1 196 ? 2.392 3.376 12.766 1.00 96.50 196 LEU A C 1
ATOM 1460 O O . LEU A 1 196 ? 2.077 4.457 12.254 1.00 96.50 196 LEU A O 1
ATOM 1464 N N . TYR A 1 197 ? 2.165 3.098 14.050 1.00 96.69 197 TYR A N 1
ATOM 1465 C CA . TYR A 1 197 ? 1.259 3.853 14.914 1.00 96.69 197 TYR A CA 1
ATOM 1466 C C . TYR A 1 197 ? 1.950 4.925 15.767 1.00 96.69 197 TYR A C 1
ATOM 1468 O O . TYR A 1 197 ? 1.269 5.643 16.496 1.00 96.69 197 TYR A O 1
ATOM 1476 N N . GLU A 1 198 ? 3.275 5.085 15.677 1.00 93.88 198 GLU A N 1
ATOM 1477 C CA . GLU A 1 198 ? 4.057 5.992 16.541 1.00 93.88 198 GLU A CA 1
ATOM 1478 C C . GLU A 1 198 ? 3.522 7.431 16.611 1.00 93.88 198 GLU A C 1
ATOM 1480 O O . GLU A 1 198 ? 3.594 8.064 17.660 1.00 93.88 198 GLU A O 1
ATOM 1485 N N . GLY A 1 199 ? 2.974 7.959 15.512 1.00 93.19 199 GLY A N 1
ATOM 1486 C CA . GLY A 1 199 ? 2.385 9.302 15.488 1.00 93.19 199 GLY A CA 1
ATOM 1487 C C . GLY A 1 199 ? 0.927 9.387 15.970 1.00 93.19 199 GLY A C 1
ATOM 1488 O O . GLY A 1 199 ? 0.393 10.489 16.050 1.00 93.19 199 GLY A O 1
ATOM 1489 N N . MET A 1 200 ? 0.258 8.258 16.227 1.00 96.31 200 MET A N 1
ATOM 1490 C CA . MET A 1 200 ? -1.155 8.194 16.641 1.00 96.31 200 MET A CA 1
ATOM 1491 C C . MET A 1 200 ? -1.341 8.124 18.163 1.00 96.31 200 MET A C 1
ATOM 1493 O O . MET A 1 200 ? -2.415 8.482 18.660 1.00 96.31 200 MET A O 1
ATOM 1497 N N . TYR A 1 201 ? -0.324 7.655 18.891 1.00 95.88 201 TYR A N 1
ATOM 1498 C CA . TYR A 1 201 ? -0.334 7.586 20.352 1.00 95.88 201 TYR A CA 1
ATOM 1499 C C . TYR A 1 201 ? -0.331 8.978 20.994 1.00 95.88 201 TYR A C 1
ATOM 1501 O O . TYR A 1 201 ? 0.304 9.907 20.500 1.00 95.88 201 TYR A O 1
ATOM 1509 N N . GLY A 1 202 ? -1.061 9.122 22.103 1.00 90.19 202 GLY A N 1
ATOM 1510 C CA . GLY A 1 202 ? -1.283 10.419 22.754 1.00 90.19 202 GLY A CA 1
ATOM 1511 C C . GLY A 1 202 ? -2.371 11.267 22.081 1.00 90.19 202 GLY A C 1
ATOM 1512 O O . GLY A 1 202 ? -2.504 12.450 22.387 1.00 90.19 202 GLY A O 1
ATOM 1513 N N . GLY A 1 203 ? -3.151 10.670 21.174 1.00 92.06 203 GLY A N 1
ATOM 1514 C CA . GLY A 1 203 ? -4.255 11.324 20.474 1.00 92.06 203 GLY A CA 1
ATOM 1515 C C . GLY A 1 203 ? -5.365 10.342 20.113 1.00 92.06 203 GLY A C 1
ATOM 1516 O O . GLY A 1 203 ? -6.349 10.229 20.836 1.00 92.06 203 GLY A O 1
ATOM 1517 N N . VAL A 1 204 ? -5.212 9.636 18.990 1.00 95.44 204 VAL A N 1
ATOM 1518 C CA . VAL A 1 204 ? -6.192 8.633 18.522 1.00 95.44 204 VAL A CA 1
ATOM 1519 C C . VAL A 1 204 ? -6.052 7.328 19.306 1.00 95.44 204 VAL A C 1
ATOM 1521 O O . VAL A 1 204 ? -7.049 6.663 19.581 1.00 95.44 204 VAL A O 1
ATOM 1524 N N . LEU A 1 205 ? -4.814 6.977 19.663 1.00 97.81 205 LEU A N 1
ATOM 1525 C CA . LEU A 1 205 ? -4.476 5.771 20.408 1.00 97.81 205 LEU A CA 1
ATOM 1526 C C . LEU A 1 205 ? -3.920 6.111 21.791 1.00 97.81 205 LEU A C 1
ATOM 1528 O O . LEU A 1 205 ? -3.285 7.150 22.002 1.00 97.81 205 LEU A O 1
ATOM 1532 N N . SER A 1 20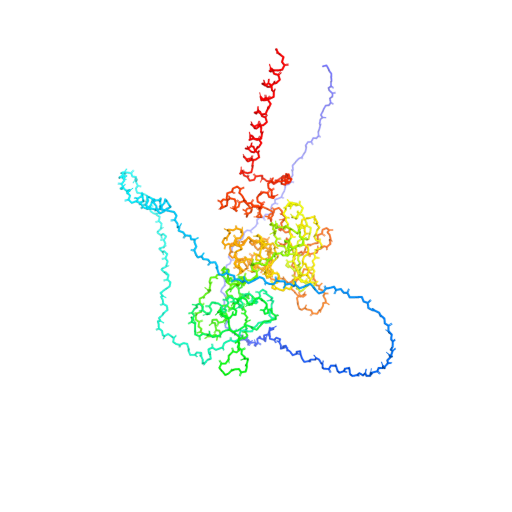6 ? -4.128 5.195 22.725 1.00 96.75 206 SER A N 1
ATOM 1533 C CA . SER A 1 206 ? -3.577 5.211 24.081 1.00 96.75 206 SER A CA 1
ATOM 1534 C C . SER A 1 206 ? -2.896 3.873 24.342 1.00 96.75 206 SER A C 1
ATOM 1536 O O . SER A 1 206 ? -3.354 2.857 23.832 1.00 96.75 206 SER A O 1
ATOM 1538 N N . ARG A 1 207 ? -1.805 3.862 25.115 1.00 96.69 207 ARG A N 1
ATOM 1539 C CA . ARG A 1 207 ? -1.222 2.605 25.597 1.00 96.69 207 ARG A CA 1
ATOM 1540 C C . ARG A 1 207 ? -2.091 2.073 26.733 1.00 96.69 207 ARG A C 1
ATOM 1542 O O . ARG A 1 207 ? -2.387 2.828 27.657 1.00 96.69 207 ARG A O 1
ATOM 1549 N N . ILE A 1 208 ? -2.498 0.816 26.633 1.00 97.12 208 ILE A N 1
ATOM 1550 C CA . ILE A 1 208 ? -3.340 0.111 27.607 1.00 97.12 208 ILE A CA 1
ATOM 1551 C C . ILE A 1 208 ? -2.549 -1.109 28.090 1.00 97.12 208 ILE A C 1
ATOM 1553 O O . ILE A 1 208 ? -1.885 -1.752 27.278 1.00 97.12 208 ILE A O 1
ATOM 1557 N N . ASP A 1 209 ? -2.587 -1.405 29.390 1.00 95.75 209 ASP A N 1
ATOM 1558 C CA . ASP A 1 209 ? -2.022 -2.640 29.951 1.00 95.75 209 ASP A CA 1
ATOM 1559 C C . ASP A 1 209 ? -3.068 -3.758 29.834 1.00 95.75 209 ASP A C 1
ATOM 1561 O O . ASP A 1 209 ? -4.210 -3.596 30.261 1.00 95.75 209 ASP A O 1
ATOM 1565 N N . ASP A 1 210 ? -2.685 -4.893 29.254 1.00 93.00 210 ASP A N 1
ATOM 1566 C CA . ASP A 1 210 ? -3.542 -6.059 29.022 1.00 93.00 210 ASP A CA 1
ATOM 1567 C C . ASP A 1 210 ? -4.151 -6.614 30.333 1.00 93.00 210 ASP A C 1
ATOM 1569 O O . ASP A 1 210 ? -5.192 -7.272 30.308 1.00 93.00 210 ASP A O 1
ATOM 1573 N N . LYS A 1 211 ? -3.540 -6.316 31.491 1.00 93.31 211 LYS A N 1
ATOM 1574 C CA . LYS A 1 211 ? -4.008 -6.688 32.841 1.00 93.31 211 LYS A CA 1
ATOM 1575 C C . LYS A 1 211 ? -4.869 -5.611 33.514 1.00 93.31 211 LYS A C 1
ATOM 1577 O O . LYS A 1 211 ? -5.306 -5.796 34.654 1.00 93.31 211 LYS A O 1
ATOM 1582 N N . GLU A 1 212 ? -5.102 -4.471 32.866 1.00 93.00 212 GLU A N 1
ATOM 1583 C CA . GLU A 1 212 ? -5.843 -3.359 33.455 1.00 93.00 212 GLU A CA 1
ATOM 1584 C C . GLU A 1 212 ? -7.346 -3.672 33.589 1.00 93.00 212 GLU A C 1
ATOM 1586 O O . GLU A 1 212 ? -7.992 -4.237 32.705 1.00 93.00 212 GLU A O 1
ATOM 1591 N N . ALA A 1 213 ? -7.950 -3.262 34.708 1.00 91.25 213 ALA A N 1
ATOM 1592 C CA . ALA A 1 213 ? -9.375 -3.475 34.934 1.00 91.25 213 ALA A CA 1
ATOM 1593 C C . ALA A 1 213 ? -10.235 -2.757 33.872 1.00 91.25 213 ALA A C 1
ATOM 1595 O O . ALA A 1 213 ? -10.085 -1.551 33.625 1.00 91.25 213 ALA A O 1
ATOM 1596 N N . GLY A 1 214 ? -11.176 -3.503 33.289 1.00 89.12 214 GLY A N 1
ATOM 1597 C CA . GLY A 1 214 ? -12.101 -3.012 32.265 1.00 89.12 214 GLY A CA 1
ATOM 1598 C C . GLY A 1 214 ? -11.538 -3.001 30.840 1.00 89.12 214 GLY A C 1
ATOM 1599 O O . GLY A 1 214 ? -12.062 -2.269 30.000 1.00 89.12 214 GLY A O 1
ATOM 1600 N N . VAL A 1 215 ? -10.480 -3.769 30.566 1.00 95.81 215 VAL A N 1
ATOM 1601 C CA . VAL A 1 215 ? -9.950 -4.004 29.214 1.00 95.81 215 VAL A CA 1
ATOM 1602 C C . VAL A 1 215 ? -10.744 -5.087 28.488 1.00 95.81 215 VAL A C 1
ATOM 1604 O O . VAL A 1 215 ? -11.184 -6.068 29.083 1.00 95.81 215 VAL A O 1
ATOM 1607 N N . THR A 1 216 ? -10.937 -4.895 27.183 1.00 95.75 216 THR A N 1
ATOM 1608 C CA . THR A 1 216 ? -11.457 -5.909 26.257 1.00 95.75 216 THR A CA 1
ATOM 1609 C C . THR A 1 216 ? -10.490 -6.047 25.094 1.00 95.75 216 THR A C 1
ATOM 1611 O O . THR A 1 216 ? -10.274 -5.083 24.358 1.00 95.75 216 THR A O 1
ATOM 1614 N N . VAL A 1 217 ? -9.918 -7.237 24.927 1.00 96.56 217 VAL A N 1
ATOM 1615 C CA . VAL A 1 217 ? -9.158 -7.589 23.725 1.00 96.56 217 VAL A CA 1
ATOM 1616 C C . VAL A 1 217 ? -10.151 -8.027 22.649 1.00 96.56 217 VAL A C 1
ATOM 1618 O O . VAL A 1 217 ? -11.103 -8.750 22.940 1.00 96.56 217 VAL A O 1
ATOM 1621 N N . ILE A 1 218 ? -9.967 -7.544 21.424 1.00 97.25 218 ILE A N 1
ATOM 1622 C CA . ILE A 1 218 ? -10.791 -7.880 20.263 1.00 97.25 218 ILE A CA 1
ATOM 1623 C C . ILE A 1 218 ? -9.854 -8.265 19.124 1.00 97.25 218 ILE A C 1
ATOM 1625 O O . ILE A 1 218 ? -9.115 -7.422 18.614 1.00 97.25 218 ILE A O 1
ATOM 1629 N N . ASP A 1 219 ? -9.923 -9.523 18.706 1.00 98.00 219 ASP A N 1
ATOM 1630 C CA . ASP A 1 219 ? -9.301 -9.984 17.470 1.00 98.00 219 ASP A CA 1
ATOM 1631 C C . ASP A 1 219 ? -10.054 -9.431 16.264 1.00 98.00 219 ASP A C 1
ATOM 1633 O O . ASP A 1 219 ? -11.287 -9.482 16.206 1.00 98.00 219 ASP A O 1
ATOM 1637 N N . MET A 1 220 ? -9.316 -8.853 15.320 1.00 98.06 220 MET A N 1
ATOM 1638 C CA . MET A 1 220 ? -9.842 -8.050 14.221 1.00 98.06 220 MET A CA 1
ATOM 1639 C C . MET A 1 220 ? -9.539 -8.687 12.868 1.00 98.06 220 MET A C 1
ATOM 1641 O O . MET A 1 220 ? -8.375 -8.825 12.498 1.00 98.06 220 MET A O 1
ATOM 1645 N N . ASN A 1 221 ? -10.597 -8.967 12.106 1.00 95.56 221 ASN A N 1
ATOM 1646 C CA . ASN A 1 221 ? -10.562 -9.575 10.774 1.00 95.56 221 ASN A CA 1
ATOM 1647 C C . ASN A 1 221 ? -11.320 -8.691 9.763 1.00 95.56 221 ASN A C 1
ATOM 1649 O O . ASN A 1 221 ? -11.719 -7.560 10.062 1.00 95.56 221 ASN A O 1
ATOM 1653 N N . TYR A 1 222 ? -11.509 -9.177 8.533 1.00 95.25 222 TYR A N 1
ATOM 1654 C CA . TYR A 1 222 ? -12.286 -8.475 7.508 1.00 95.25 222 TYR A CA 1
ATOM 1655 C C . TYR A 1 222 ? -13.025 -9.427 6.553 1.00 95.25 222 TYR A C 1
ATOM 1657 O O . TYR A 1 222 ? -12.858 -9.367 5.338 1.00 95.25 222 TYR A O 1
ATOM 1665 N N . GLU A 1 223 ? -13.945 -10.232 7.092 1.00 93.75 223 GLU A N 1
ATOM 1666 C CA . GLU A 1 223 ? -14.791 -11.211 6.368 1.00 93.75 223 GLU A CA 1
ATOM 1667 C C . GLU A 1 223 ? -15.485 -10.707 5.087 1.00 93.75 223 GLU A C 1
ATOM 1669 O O . GLU A 1 223 ? -15.924 -11.477 4.229 1.00 93.75 223 GLU A O 1
ATOM 1674 N N . THR A 1 224 ? -15.581 -9.390 4.903 1.00 95.19 224 THR A N 1
ATOM 1675 C CA . THR A 1 224 ? -16.047 -8.784 3.655 1.00 95.19 224 THR A CA 1
ATOM 1676 C C . THR A 1 224 ? -15.160 -9.100 2.441 1.00 95.19 224 THR A C 1
ATOM 1678 O O . THR A 1 224 ? -15.646 -8.942 1.319 1.00 95.19 224 THR A O 1
ATOM 1681 N N . ILE A 1 225 ? -13.927 -9.607 2.615 1.00 96.19 225 ILE A N 1
ATOM 1682 C CA . ILE A 1 225 ? -13.074 -10.081 1.506 1.00 96.19 225 ILE A CA 1
ATOM 1683 C C . ILE A 1 225 ? -13.706 -11.255 0.751 1.00 96.19 225 ILE A C 1
ATOM 1685 O O . ILE A 1 225 ? -13.702 -11.254 -0.483 1.00 96.19 225 ILE A O 1
ATOM 1689 N N . HIS A 1 226 ? -14.357 -12.183 1.455 1.00 95.38 226 HIS A N 1
ATOM 1690 C CA . HIS A 1 226 ? -15.072 -13.318 0.856 1.00 95.38 226 HIS A CA 1
ATOM 1691 C C . HIS A 1 226 ? -16.323 -12.880 0.068 1.00 95.38 226 HIS A C 1
ATOM 1693 O O . HIS A 1 226 ? -16.888 -13.651 -0.702 1.00 95.38 226 HIS A O 1
ATOM 1699 N N . GLN A 1 227 ? -16.733 -11.614 0.218 1.00 95.25 227 GLN A N 1
ATOM 1700 C CA . GLN A 1 227 ? -17.838 -10.977 -0.506 1.00 95.25 227 GLN A CA 1
ATOM 1701 C C . GLN A 1 227 ? -17.348 -9.948 -1.544 1.00 95.25 227 GLN A C 1
ATOM 1703 O O . GLN A 1 227 ? -18.157 -9.217 -2.122 1.00 95.25 227 GLN A O 1
ATOM 1708 N N . SER A 1 228 ? -16.034 -9.857 -1.782 1.00 95.50 228 SER A N 1
ATOM 1709 C CA . SER A 1 228 ? -15.414 -8.818 -2.616 1.00 95.50 228 SER A CA 1
ATOM 1710 C C . SER A 1 228 ? -15.808 -8.876 -4.095 1.00 95.50 228 SER A C 1
ATOM 1712 O O . SER A 1 228 ? -15.790 -7.840 -4.752 1.00 95.50 228 SER A O 1
ATOM 1714 N N . ASN A 1 229 ? -16.224 -10.031 -4.624 1.00 96.44 229 ASN A N 1
ATOM 1715 C CA . ASN A 1 229 ? -16.737 -10.145 -5.998 1.00 96.44 229 ASN A CA 1
ATOM 1716 C C . ASN A 1 229 ? -18.255 -9.877 -6.087 1.00 96.44 229 ASN A C 1
ATOM 1718 O O . ASN A 1 229 ? -18.776 -9.591 -7.161 1.00 96.44 229 ASN A O 1
ATOM 1722 N N . GLN A 1 230 ? -18.974 -9.944 -4.964 1.00 95.56 230 GLN A N 1
ATOM 1723 C CA . GLN A 1 230 ? -20.438 -9.894 -4.894 1.00 95.56 230 GLN A CA 1
ATOM 1724 C C . GLN A 1 230 ? -20.965 -8.550 -4.374 1.00 95.56 230 GLN A C 1
ATOM 1726 O O . GLN A 1 230 ? -22.122 -8.204 -4.624 1.00 95.56 230 GLN A O 1
ATOM 1731 N N . ARG A 1 231 ? -20.153 -7.793 -3.624 1.00 94.31 231 ARG A N 1
ATOM 1732 C CA . ARG A 1 231 ? -20.547 -6.528 -2.988 1.00 94.31 231 ARG A CA 1
ATOM 1733 C C . ARG A 1 231 ? -19.485 -5.439 -3.180 1.00 94.31 231 ARG A C 1
ATOM 1735 O O . ARG A 1 231 ? -18.292 -5.732 -3.141 1.00 94.31 231 ARG A O 1
ATOM 1742 N N . PRO A 1 232 ? -19.895 -4.161 -3.316 1.00 91.38 232 PRO A N 1
ATOM 1743 C CA . PRO A 1 232 ? -18.992 -3.029 -3.516 1.00 91.38 232 PRO A CA 1
ATOM 1744 C C . PRO A 1 232 ? -18.362 -2.557 -2.192 1.00 91.38 232 PRO A C 1
ATOM 1746 O O . PRO A 1 232 ? -18.384 -1.369 -1.869 1.00 91.38 232 PRO A O 1
ATOM 1749 N N . TYR A 1 233 ? -17.837 -3.485 -1.390 1.00 92.19 233 TYR A N 1
ATOM 1750 C CA . TYR A 1 233 ? -17.030 -3.130 -0.227 1.00 92.19 233 TYR A CA 1
ATOM 1751 C C . TYR A 1 233 ? -15.670 -2.611 -0.693 1.00 92.19 233 TYR A C 1
ATOM 1753 O O . TYR A 1 233 ? -15.053 -3.192 -1.582 1.00 92.19 233 TYR A O 1
ATOM 1761 N N . PHE A 1 234 ? -15.198 -1.535 -0.067 1.00 94.00 234 PHE A N 1
ATOM 1762 C CA . PHE A 1 234 ? -13.825 -1.059 -0.201 1.00 94.00 234 PHE A CA 1
ATOM 1763 C C . PHE A 1 234 ? -12.987 -1.653 0.938 1.00 94.00 234 PHE A C 1
ATOM 1765 O O . PHE A 1 234 ? -13.427 -1.618 2.087 1.00 94.00 234 PHE A O 1
ATOM 1772 N N . TYR A 1 235 ? -11.787 -2.159 0.643 1.00 95.19 235 TYR A N 1
ATOM 1773 C CA . TYR A 1 235 ? -10.910 -2.888 1.572 1.00 95.19 235 TYR A CA 1
ATOM 1774 C C . TYR A 1 235 ? -10.709 -2.149 2.906 1.00 95.19 235 TYR A C 1
ATOM 1776 O O . TYR A 1 235 ? -10.897 -2.742 3.965 1.00 95.19 235 TYR A O 1
ATOM 1784 N N . MET A 1 236 ? -10.490 -0.824 2.880 1.00 92.25 236 MET A N 1
ATOM 1785 C CA . MET A 1 236 ? -10.362 -0.002 4.099 1.00 92.25 236 MET A CA 1
ATOM 1786 C C . MET A 1 236 ? -11.556 -0.085 5.063 1.00 92.25 236 MET A C 1
ATOM 1788 O O . MET A 1 236 ? -11.405 0.188 6.250 1.00 92.25 236 MET A O 1
ATOM 1792 N N . MET A 1 237 ? -12.749 -0.426 4.574 1.00 93.88 237 MET A N 1
ATOM 1793 C CA . MET A 1 237 ? -13.957 -0.548 5.393 1.00 93.88 237 MET A CA 1
ATOM 1794 C C . MET A 1 237 ? -14.089 -1.919 6.069 1.00 93.88 237 MET A C 1
ATOM 1796 O O . MET A 1 237 ? -14.950 -2.062 6.932 1.00 93.88 237 MET A O 1
ATOM 1800 N N . GLY A 1 238 ? -13.259 -2.908 5.716 1.00 95.62 238 GLY A N 1
ATOM 1801 C CA . GLY A 1 238 ? -13.340 -4.275 6.240 1.00 95.62 238 GLY A CA 1
ATOM 1802 C C . GLY A 1 238 ? -13.266 -4.336 7.766 1.00 95.62 238 GLY A C 1
ATOM 1803 O O . GLY A 1 238 ? -14.231 -4.741 8.411 1.00 95.62 238 GLY A O 1
ATOM 1804 N N . MET A 1 239 ? -12.181 -3.821 8.350 1.00 97.19 239 MET A N 1
ATOM 1805 C CA . MET A 1 239 ? -12.019 -3.783 9.811 1.00 97.19 239 MET A CA 1
ATOM 1806 C C . MET A 1 239 ? -12.966 -2.791 10.508 1.00 97.19 239 MET A C 1
ATOM 1808 O O . MET A 1 239 ? -13.304 -2.985 11.671 1.00 97.19 239 MET A O 1
ATOM 1812 N N . VAL A 1 240 ? -13.450 -1.746 9.817 1.00 97.81 240 VAL A N 1
ATOM 1813 C CA . VAL A 1 240 ? -14.498 -0.853 10.361 1.00 97.81 240 VAL A CA 1
ATOM 1814 C C . VAL A 1 240 ? -15.810 -1.623 10.535 1.00 97.81 240 VAL A C 1
ATOM 1816 O O . VAL A 1 240 ? -16.478 -1.487 11.559 1.00 97.81 240 VAL A O 1
ATOM 1819 N N . HIS A 1 241 ? -16.173 -2.438 9.542 1.00 97.19 241 HIS A N 1
ATOM 1820 C CA . HIS A 1 241 ? -17.371 -3.270 9.557 1.00 97.19 241 HIS A CA 1
ATOM 1821 C C . HIS A 1 241 ? -17.279 -4.374 10.618 1.00 97.19 241 HIS A C 1
ATOM 1823 O O . HIS A 1 241 ? -18.207 -4.524 11.408 1.00 97.19 241 HIS A O 1
ATOM 1829 N N . ASP A 1 242 ? -16.149 -5.079 10.697 1.00 97.75 242 ASP A N 1
ATOM 1830 C CA . ASP A 1 242 ? -15.908 -6.103 11.721 1.00 97.75 242 ASP A CA 1
ATOM 1831 C C . ASP A 1 242 ? -15.996 -5.524 13.149 1.00 97.75 242 ASP A C 1
ATOM 1833 O O . ASP A 1 242 ? -16.745 -6.027 13.989 1.00 97.75 242 ASP A O 1
ATOM 1837 N N . LEU A 1 243 ? -15.349 -4.379 13.401 1.00 97.75 243 LEU A N 1
ATOM 1838 C CA . LEU A 1 243 ? -15.392 -3.700 14.702 1.00 97.75 243 LEU A CA 1
ATOM 1839 C C . LEU A 1 243 ? -16.813 -3.226 15.045 1.00 97.75 243 LEU A C 1
ATOM 1841 O O . LEU A 1 243 ? -17.249 -3.315 16.194 1.00 97.75 243 LEU A O 1
ATOM 1845 N N . SER A 1 244 ? -17.553 -2.750 14.039 1.00 97.06 244 SER A N 1
ATOM 1846 C CA . SER A 1 244 ? -18.950 -2.325 14.166 1.00 97.06 244 SER A CA 1
ATOM 1847 C C . SER A 1 244 ? -19.868 -3.487 14.562 1.00 97.06 244 SER A C 1
ATOM 1849 O O . SER A 1 244 ? -20.719 -3.317 15.440 1.00 97.06 244 SER A O 1
ATOM 1851 N N . LEU A 1 245 ? -19.665 -4.677 13.983 1.00 95.94 245 LEU A N 1
ATOM 1852 C CA . LEU A 1 245 ? -20.393 -5.896 14.342 1.00 95.94 245 LEU A CA 1
ATOM 1853 C C . LEU A 1 245 ? -20.034 -6.383 15.751 1.00 95.94 245 LEU A C 1
ATOM 1855 O O . LEU A 1 245 ? -20.936 -6.619 16.558 1.00 95.94 245 LEU A O 1
ATOM 1859 N N . LYS A 1 246 ? -18.738 -6.479 16.074 1.00 95.81 246 LYS A N 1
ATOM 1860 C CA . LYS A 1 246 ? -18.240 -6.989 17.364 1.00 95.81 246 LYS A CA 1
ATOM 1861 C C . LYS A 1 246 ? -18.654 -6.106 18.544 1.00 95.81 246 LYS A C 1
ATOM 1863 O O . LYS A 1 246 ? -19.129 -6.621 19.554 1.00 95.81 246 LYS A O 1
ATOM 1868 N N . LEU A 1 247 ? -18.588 -4.779 18.394 1.00 95.31 247 LEU A N 1
ATOM 1869 C CA . LEU A 1 247 ? -19.096 -3.834 19.400 1.00 95.31 247 LEU A CA 1
ATOM 1870 C C . LEU A 1 247 ? -20.626 -3.667 19.374 1.00 95.31 247 LEU A C 1
ATOM 1872 O O . LEU A 1 247 ? -21.190 -3.123 20.321 1.00 95.31 247 LEU A O 1
ATOM 1876 N N . LYS A 1 248 ? -21.304 -4.118 18.308 1.00 95.00 248 LYS A N 1
ATOM 1877 C CA . LYS A 1 248 ? -22.735 -3.882 18.030 1.00 95.00 248 LYS A CA 1
ATOM 1878 C C . LYS A 1 248 ? -23.088 -2.387 17.964 1.00 95.00 248 LYS A C 1
ATOM 1880 O O . LYS A 1 248 ? -24.154 -1.966 18.416 1.00 95.00 248 LYS A O 1
ATOM 1885 N N . LEU A 1 249 ? -22.189 -1.584 17.389 1.00 95.06 249 LEU A N 1
ATOM 1886 C CA . LEU A 1 249 ? -22.305 -0.126 17.273 1.00 95.06 249 LEU A CA 1
ATOM 1887 C C . LEU A 1 249 ? -22.116 0.334 15.825 1.00 95.06 249 LEU A C 1
ATOM 1889 O O . LEU A 1 249 ? -21.162 -0.108 15.191 1.00 95.06 249 LEU A O 1
ATOM 1893 N N . PRO A 1 250 ? -22.955 1.239 15.286 1.00 96.44 250 PRO A N 1
ATOM 1894 C CA . PRO A 1 250 ? -22.758 1.793 13.949 1.00 96.44 250 PRO A CA 1
ATOM 1895 C C . PRO A 1 250 ? -21.536 2.726 13.911 1.00 96.44 250 PRO A C 1
ATOM 1897 O O . PRO A 1 250 ? -21.598 3.865 14.370 1.00 96.44 250 PRO A O 1
ATOM 1900 N N . ILE A 1 251 ? -20.430 2.260 13.327 1.00 97.44 251 ILE A N 1
ATOM 1901 C CA . ILE A 1 251 ? -19.209 3.059 13.157 1.00 97.44 251 ILE A CA 1
ATOM 1902 C C . ILE A 1 251 ? -19.217 3.696 11.764 1.00 97.44 251 ILE A C 1
ATOM 1904 O O . ILE A 1 251 ? -19.250 3.001 10.749 1.00 97.44 251 ILE A O 1
ATOM 1908 N N . ALA A 1 252 ? -19.164 5.026 11.706 1.00 97.06 252 ALA A N 1
ATOM 1909 C CA . ALA A 1 252 ? -18.986 5.755 10.459 1.00 97.06 252 ALA A CA 1
ATOM 1910 C C . ALA A 1 252 ? -17.496 5.741 10.054 1.00 97.06 252 ALA A C 1
ATOM 1912 O O . ALA A 1 252 ? -16.651 6.096 10.880 1.00 97.06 252 ALA A O 1
ATOM 1913 N N . PRO A 1 253 ? -17.143 5.373 8.805 1.00 95.81 253 PRO A N 1
ATOM 1914 C CA . PRO A 1 253 ? -15.761 5.436 8.336 1.00 95.81 253 PRO A CA 1
ATOM 1915 C C . PRO A 1 253 ? -15.183 6.856 8.417 1.00 95.81 253 PRO A C 1
ATOM 1917 O O . PRO A 1 253 ? -15.816 7.821 7.981 1.00 95.81 253 PRO A O 1
ATOM 1920 N N . ALA A 1 254 ? -13.961 6.971 8.934 1.00 95.69 254 ALA A N 1
ATOM 1921 C CA . ALA A 1 254 ? -13.228 8.229 9.026 1.00 95.69 254 ALA A CA 1
ATOM 1922 C C . ALA A 1 254 ? -12.820 8.792 7.648 1.00 95.69 254 ALA A C 1
ATOM 1924 O O . ALA A 1 254 ? -12.927 8.144 6.603 1.00 95.69 254 ALA A O 1
ATOM 1925 N N . HIS A 1 255 ? -12.271 10.010 7.639 1.00 91.44 255 HIS A N 1
ATOM 1926 C CA . HIS A 1 255 ? -11.621 10.545 6.442 1.00 91.44 255 HIS A CA 1
ATOM 1927 C C . HIS A 1 255 ? -10.381 9.713 6.071 1.00 91.44 255 HIS A C 1
ATOM 1929 O O . HIS A 1 255 ? -9.412 9.643 6.822 1.00 91.44 255 HIS A O 1
ATOM 1935 N N . TYR A 1 256 ? -10.399 9.112 4.883 1.00 86.38 256 TYR A N 1
ATOM 1936 C CA . TYR A 1 256 ? -9.403 8.133 4.434 1.00 86.38 256 TYR A CA 1
ATOM 1937 C C . TYR A 1 256 ? -8.032 8.716 4.042 1.00 86.38 256 TYR A C 1
ATOM 1939 O O . TYR A 1 256 ? -7.105 7.944 3.815 1.00 86.38 256 TYR A O 1
ATOM 1947 N N . GLN A 1 257 ? -7.876 10.040 3.899 1.00 90.94 257 GLN A N 1
ATOM 1948 C CA . GLN A 1 257 ? -6.574 10.640 3.553 1.00 90.94 257 GLN A CA 1
ATOM 1949 C C . GLN A 1 257 ? -5.856 11.158 4.789 1.00 90.94 257 GLN A C 1
ATOM 1951 O O . GLN A 1 257 ? -6.450 11.901 5.573 1.00 90.94 257 GLN A O 1
ATOM 1956 N N . GLY A 1 258 ? -4.560 10.863 4.884 1.00 91.94 258 GLY A N 1
ATOM 1957 C CA . GLY A 1 258 ? -3.668 11.467 5.872 1.00 91.94 258 GLY A CA 1
ATOM 1958 C C . GLY A 1 258 ? -3.944 11.079 7.323 1.00 91.94 258 GLY A C 1
ATOM 1959 O O . GLY A 1 258 ? -3.529 11.809 8.218 1.00 91.94 258 GLY A O 1
ATOM 1960 N N . PHE A 1 259 ? -4.644 9.965 7.554 1.00 94.69 259 PHE A N 1
ATOM 1961 C CA . PHE A 1 259 ? -4.995 9.486 8.890 1.00 94.69 259 PHE A CA 1
ATOM 1962 C C . PHE A 1 259 ? -3.834 8.828 9.649 1.00 94.69 259 PHE A C 1
ATOM 1964 O O . PHE A 1 259 ? -3.907 8.737 10.871 1.00 94.69 259 PHE A O 1
ATOM 1971 N N . LEU A 1 260 ? -2.775 8.394 8.954 1.00 95.31 260 LEU A N 1
ATOM 1972 C CA . LEU A 1 260 ? -1.512 7.975 9.562 1.00 95.31 260 LEU A CA 1
ATOM 1973 C C . LEU A 1 260 ? -0.554 9.175 9.623 1.00 95.31 260 LEU A C 1
ATOM 1975 O O . LEU A 1 260 ? 0.027 9.550 8.599 1.00 95.31 260 LEU A O 1
ATOM 1979 N N . PRO A 1 261 ? -0.372 9.809 10.792 1.00 94.62 261 PRO A N 1
ATOM 1980 C CA . PRO A 1 261 ? 0.501 10.962 10.927 1.00 94.62 261 PRO A CA 1
ATOM 1981 C C . PRO A 1 261 ? 1.989 10.590 10.849 1.00 94.62 261 PRO A C 1
ATOM 1983 O O . PRO A 1 261 ? 2.472 9.599 11.404 1.00 94.62 261 PRO A O 1
ATOM 1986 N N . VAL A 1 262 ? 2.733 11.484 10.205 1.00 93.31 262 VAL A N 1
ATOM 1987 C CA . VAL A 1 262 ? 4.186 11.618 10.348 1.00 93.31 262 VAL A CA 1
ATOM 1988 C C . VAL A 1 262 ? 4.416 12.719 11.382 1.00 93.31 262 VAL A C 1
ATOM 1990 O O . VAL A 1 262 ? 3.799 13.784 11.265 1.00 93.31 262 VAL A O 1
ATOM 1993 N N . ARG A 1 263 ? 5.242 12.458 12.399 1.00 91.62 263 ARG A N 1
ATOM 1994 C CA . ARG A 1 263 ? 5.527 13.392 13.502 1.00 91.62 263 ARG A CA 1
ATOM 1995 C C . ARG A 1 263 ? 6.306 14.605 12.989 1.00 91.62 263 ARG A C 1
ATOM 1997 O O . ARG A 1 263 ? 6.969 14.524 11.956 1.00 91.62 263 ARG A O 1
ATOM 2004 N N . ASP A 1 264 ? 6.236 15.737 13.679 1.00 89.69 264 ASP A N 1
ATOM 2005 C CA . ASP A 1 264 ? 6.856 16.976 13.185 1.00 89.69 264 ASP A CA 1
ATOM 2006 C C . ASP A 1 264 ? 8.392 16.903 13.177 1.00 89.69 264 ASP A C 1
ATOM 2008 O O . ASP A 1 264 ? 9.033 17.419 12.258 1.00 89.69 264 ASP A O 1
ATOM 2012 N N . GLU A 1 265 ? 8.982 16.156 14.109 1.00 90.50 265 GLU A N 1
ATOM 2013 C CA . GLU A 1 265 ? 10.411 15.839 14.147 1.00 90.50 265 GLU A CA 1
ATOM 2014 C C . GLU A 1 265 ? 10.832 15.090 12.872 1.00 90.50 265 GLU A C 1
ATOM 2016 O O . GLU A 1 265 ? 11.807 15.452 12.214 1.00 90.50 265 GLU A O 1
ATOM 2021 N N . GLU A 1 266 ? 10.042 14.092 12.467 1.00 90.50 266 GLU A N 1
ATOM 2022 C CA . GLU A 1 266 ? 10.301 13.229 11.308 1.00 90.50 266 GLU A CA 1
ATOM 2023 C C . GLU A 1 266 ? 10.245 13.973 9.970 1.00 90.50 266 GLU A C 1
ATOM 2025 O O . GLU A 1 266 ? 10.930 13.565 9.022 1.00 90.50 266 GLU A O 1
ATOM 2030 N N . LYS A 1 267 ? 9.437 15.044 9.900 1.00 87.00 267 LYS A N 1
ATOM 2031 C CA . LYS A 1 267 ? 9.334 15.962 8.751 1.00 87.00 267 LYS A CA 1
ATOM 2032 C C . LYS A 1 267 ? 10.552 16.880 8.637 1.00 87.00 267 LYS A C 1
ATOM 2034 O O . LYS A 1 267 ? 10.880 17.310 7.532 1.00 87.00 267 LYS A O 1
ATOM 2039 N N . GLY A 1 268 ? 11.201 17.198 9.761 1.00 81.06 268 GLY A N 1
ATOM 2040 C CA . GLY A 1 268 ? 12.396 18.045 9.810 1.00 81.06 268 GLY A CA 1
ATOM 2041 C C . GLY A 1 268 ? 13.674 17.342 9.339 1.00 81.06 268 GLY A C 1
ATOM 2042 O O . GLY A 1 268 ? 14.633 18.003 8.938 1.00 81.06 268 GLY A O 1
ATOM 2043 N N . TRP A 1 269 ? 13.699 16.009 9.365 1.00 83.06 269 TRP A N 1
ATOM 2044 C CA . TRP A 1 269 ? 14.847 15.210 8.938 1.00 83.06 269 TRP A CA 1
ATOM 2045 C C . TRP A 1 269 ? 14.967 15.153 7.409 1.00 83.06 269 TRP A C 1
ATOM 2047 O O . TRP A 1 269 ? 13.982 15.216 6.672 1.00 83.06 269 TRP A O 1
ATOM 2057 N N . PHE A 1 270 ? 16.186 14.952 6.907 1.00 83.50 270 PHE A N 1
ATOM 2058 C CA . PHE A 1 270 ? 16.385 14.672 5.487 1.00 83.50 270 PHE A CA 1
ATOM 2059 C C . PHE A 1 270 ? 15.782 13.309 5.102 1.00 83.50 270 PHE A C 1
ATOM 2061 O O . PHE A 1 270 ? 15.712 12.376 5.904 1.00 83.50 270 PHE A O 1
ATOM 2068 N N . THR A 1 271 ? 15.327 13.211 3.854 1.00 84.12 271 THR A N 1
ATOM 2069 C CA . THR A 1 271 ? 14.939 11.940 3.232 1.00 84.12 271 THR A CA 1
ATOM 2070 C C . THR A 1 271 ? 16.200 11.138 2.901 1.00 84.12 271 THR A C 1
ATOM 2072 O O . THR A 1 271 ? 17.225 11.745 2.584 1.00 84.12 271 THR A O 1
ATOM 2075 N N . ALA A 1 272 ? 16.133 9.803 2.915 1.00 89.06 272 ALA A N 1
ATOM 2076 C CA . ALA A 1 272 ? 17.287 8.963 2.570 1.00 89.06 272 ALA A CA 1
ATOM 2077 C C . ALA A 1 272 ? 17.892 9.316 1.186 1.00 89.06 272 ALA A C 1
ATOM 2079 O O . ALA A 1 272 ? 19.090 9.589 1.130 1.00 89.06 272 ALA A O 1
ATOM 2080 N N . PRO A 1 273 ? 17.094 9.541 0.113 1.00 92.94 273 PRO A N 1
ATOM 2081 C CA . PRO A 1 273 ? 17.611 10.054 -1.160 1.00 92.94 273 PRO A CA 1
ATOM 2082 C C . PRO A 1 273 ? 18.415 11.355 -1.060 1.00 92.94 273 PRO A C 1
ATOM 2084 O O . PRO A 1 273 ? 19.378 11.541 -1.800 1.00 92.94 273 PRO A O 1
ATOM 2087 N N . ARG A 1 274 ? 18.047 12.269 -0.153 1.00 90.56 274 ARG A N 1
ATOM 2088 C CA . ARG A 1 274 ? 18.791 13.517 0.067 1.00 90.56 274 ARG A CA 1
ATOM 2089 C C . ARG A 1 274 ? 20.090 13.290 0.842 1.00 90.56 274 ARG A C 1
ATOM 2091 O O . ARG A 1 274 ? 21.048 14.023 0.601 1.00 90.56 274 ARG A O 1
ATOM 2098 N N . GLN A 1 275 ? 20.108 12.334 1.769 1.00 91.00 275 GLN A N 1
ATOM 2099 C CA . GLN A 1 275 ? 21.307 11.957 2.519 1.00 91.00 275 GLN A CA 1
ATOM 2100 C C . GLN A 1 275 ? 22.333 11.325 1.571 1.00 91.00 275 GLN A C 1
ATOM 2102 O O . GLN A 1 275 ? 23.441 11.845 1.454 1.00 91.00 275 GLN A O 1
ATOM 2107 N N . ASP A 1 276 ? 21.925 10.312 0.805 1.00 92.56 276 ASP A N 1
ATOM 2108 C CA . ASP A 1 276 ? 22.819 9.545 -0.074 1.00 92.56 276 ASP A CA 1
ATOM 2109 C C . ASP A 1 276 ? 23.354 10.365 -1.256 1.00 92.56 276 ASP A C 1
ATOM 2111 O O . ASP A 1 276 ? 24.516 10.240 -1.640 1.00 92.56 276 ASP A O 1
ATOM 2115 N N . LEU A 1 277 ? 22.521 11.232 -1.846 1.00 92.00 277 LEU A N 1
ATOM 2116 C CA . LEU A 1 277 ? 22.915 12.047 -3.001 1.00 92.00 277 LEU A CA 1
ATOM 2117 C C . LEU A 1 277 ? 23.572 13.383 -2.617 1.00 92.00 277 LEU A C 1
ATOM 2119 O O . LEU A 1 277 ? 24.022 14.110 -3.505 1.00 92.00 277 LEU A O 1
ATOM 2123 N N . GLY A 1 278 ? 23.558 13.766 -1.335 1.00 91.81 278 GLY A N 1
ATOM 2124 C CA . GLY A 1 278 ? 24.016 15.078 -0.852 1.00 91.81 278 GLY A CA 1
ATOM 2125 C C . GLY A 1 278 ? 23.212 16.284 -1.374 1.00 91.81 278 GLY A C 1
ATOM 2126 O O . GLY A 1 278 ? 23.588 17.434 -1.142 1.00 91.81 278 GLY A O 1
ATOM 2127 N N . LYS A 1 279 ? 22.106 16.049 -2.089 1.00 88.12 279 LYS A N 1
ATOM 2128 C CA . LYS A 1 279 ? 21.244 17.063 -2.716 1.00 88.12 279 LYS A CA 1
ATOM 2129 C C . LYS A 1 279 ? 19.785 16.631 -2.618 1.00 88.12 279 LYS A C 1
ATOM 2131 O O . LYS A 1 279 ? 19.476 15.450 -2.729 1.00 88.12 279 LYS A O 1
ATOM 2136 N N . ASP A 1 280 ? 18.876 17.586 -2.439 1.00 85.12 280 ASP A N 1
ATOM 2137 C CA . ASP A 1 280 ? 17.447 17.278 -2.474 1.00 85.12 280 ASP A CA 1
ATOM 2138 C C . ASP A 1 280 ? 16.996 17.014 -3.918 1.00 85.12 280 ASP A C 1
ATOM 2140 O O . ASP A 1 280 ? 17.200 17.851 -4.801 1.00 85.12 280 ASP A O 1
ATOM 2144 N N . VAL A 1 281 ? 16.385 15.853 -4.155 1.00 86.69 281 VAL A N 1
ATOM 2145 C CA . VAL A 1 281 ? 15.827 15.460 -5.454 1.00 86.69 281 VAL A CA 1
ATOM 2146 C C . VAL A 1 281 ? 14.373 15.022 -5.305 1.00 86.69 281 VAL A C 1
ATOM 2148 O O . VAL A 1 281 ? 13.969 14.519 -4.249 1.00 86.69 281 VAL A O 1
ATOM 2151 N N . PRO A 1 282 ? 13.562 15.174 -6.360 1.00 88.69 282 PRO A N 1
ATOM 2152 C CA . PRO A 1 282 ? 12.321 14.439 -6.461 1.00 88.69 282 PRO A CA 1
ATOM 2153 C C . PRO A 1 282 ? 12.577 12.979 -6.830 1.00 88.69 282 PRO A C 1
ATOM 2155 O O . PRO A 1 282 ? 13.425 12.677 -7.669 1.00 88.69 282 PRO A O 1
ATOM 2158 N N . TYR A 1 283 ? 11.790 12.090 -6.237 1.00 94.38 283 TYR A N 1
ATOM 2159 C CA . TYR A 1 283 ? 11.834 10.660 -6.505 1.00 94.38 283 TYR A CA 1
ATOM 2160 C C . TYR A 1 283 ? 10.434 10.050 -6.451 1.00 94.38 283 TYR A C 1
ATOM 2162 O O . TYR A 1 283 ? 9.540 10.550 -5.757 1.00 94.38 283 TYR A O 1
ATOM 2170 N N . TRP A 1 284 ? 10.267 8.953 -7.178 1.00 97.56 284 TRP A N 1
ATOM 2171 C CA . TRP A 1 284 ? 9.171 8.010 -6.995 1.00 97.56 284 TRP A CA 1
ATOM 2172 C C . TRP A 1 284 ? 9.665 6.852 -6.135 1.00 97.56 284 TRP A C 1
ATOM 2174 O O . TRP A 1 284 ? 10.803 6.415 -6.286 1.00 97.56 284 TRP A O 1
ATOM 2184 N N . VAL A 1 285 ? 8.823 6.344 -5.242 1.00 98.56 285 VAL A N 1
ATOM 2185 C CA . VAL A 1 285 ? 9.067 5.049 -4.597 1.00 98.56 285 VAL A CA 1
ATOM 2186 C C . VAL A 1 285 ? 8.555 3.953 -5.518 1.00 98.56 285 VAL A C 1
ATOM 2188 O O . VAL A 1 285 ? 7.457 4.071 -6.067 1.00 98.56 285 VAL A O 1
ATOM 2191 N N . ILE A 1 286 ? 9.339 2.892 -5.678 1.00 98.62 286 ILE A N 1
ATOM 2192 C CA . ILE A 1 286 ? 8.958 1.718 -6.452 1.00 98.62 286 ILE A CA 1
ATOM 2193 C C . ILE A 1 286 ? 9.103 0.459 -5.598 1.00 98.62 286 ILE A C 1
ATOM 2195 O O . ILE A 1 286 ? 10.170 0.155 -5.076 1.00 98.62 286 ILE A O 1
ATOM 2199 N N . ASN A 1 287 ? 8.010 -0.273 -5.426 1.00 98.38 287 ASN A N 1
ATOM 2200 C CA . ASN A 1 287 ? 8.055 -1.636 -4.918 1.00 98.38 287 ASN A CA 1
ATOM 2201 C C . ASN A 1 287 ? 8.012 -2.559 -6.137 1.00 98.38 287 ASN A C 1
ATOM 2203 O O . ASN A 1 287 ? 7.049 -2.512 -6.908 1.00 98.38 287 ASN A O 1
ATOM 2207 N N . ALA A 1 288 ? 9.067 -3.348 -6.322 1.00 97.69 288 ALA A N 1
ATOM 2208 C CA . ALA A 1 288 ? 9.193 -4.302 -7.423 1.00 97.69 288 ALA A CA 1
ATOM 2209 C C . ALA A 1 288 ? 9.252 -5.762 -6.956 1.00 97.69 288 ALA A C 1
ATOM 2211 O O . ALA A 1 288 ? 9.444 -6.656 -7.778 1.00 97.69 288 ALA A O 1
ATOM 2212 N N . GLY A 1 289 ? 9.095 -5.995 -5.652 1.00 96.25 289 GLY A N 1
ATOM 2213 C CA . GLY A 1 289 ? 9.213 -7.321 -5.069 1.00 96.25 289 GLY A CA 1
ATOM 2214 C C . GLY A 1 289 ? 7.907 -8.086 -4.946 1.00 96.25 289 GLY A C 1
ATOM 2215 O O . GLY A 1 289 ? 6.808 -7.526 -5.020 1.00 96.25 289 GLY A O 1
ATOM 2216 N N . TRP A 1 290 ? 8.054 -9.382 -4.700 1.00 95.88 290 TRP A N 1
ATOM 2217 C CA . TRP A 1 290 ? 6.968 -10.312 -4.421 1.00 95.88 290 TRP A CA 1
ATOM 2218 C C . TRP A 1 290 ? 7.395 -11.337 -3.365 1.00 95.88 290 TRP A C 1
ATOM 2220 O O . TRP A 1 290 ? 8.581 -11.588 -3.151 1.00 95.88 290 TRP A O 1
ATOM 2230 N N . LYS A 1 291 ? 6.402 -11.926 -2.705 1.00 94.44 291 LYS A N 1
ATOM 2231 C CA . LYS A 1 291 ? 6.577 -13.062 -1.804 1.00 94.44 291 LYS A CA 1
ATOM 2232 C C . LYS A 1 291 ? 6.286 -14.374 -2.536 1.00 94.44 291 LYS A C 1
ATOM 2234 O O . LYS A 1 291 ? 5.512 -14.372 -3.497 1.00 94.44 291 LYS A O 1
ATOM 2239 N N . ASP A 1 292 ? 6.847 -15.471 -2.046 1.00 93.00 292 ASP A N 1
ATOM 2240 C CA . ASP A 1 292 ? 6.649 -16.810 -2.609 1.00 93.00 292 ASP A CA 1
ATOM 2241 C C . ASP A 1 292 ? 5.221 -17.353 -2.384 1.00 93.00 292 ASP A C 1
ATOM 2243 O O . ASP A 1 292 ? 4.622 -17.920 -3.302 1.00 93.00 292 ASP A O 1
ATOM 2247 N N . ASP A 1 293 ? 4.602 -17.035 -1.240 1.00 91.25 293 ASP A N 1
ATOM 2248 C CA . ASP A 1 293 ? 3.193 -17.344 -0.933 1.00 91.25 293 ASP A CA 1
ATOM 2249 C C . ASP A 1 293 ? 2.196 -16.743 -1.957 1.00 91.25 293 ASP A C 1
ATOM 2251 O O . ASP A 1 293 ? 1.217 -17.394 -2.326 1.00 91.25 293 ASP A O 1
ATOM 2255 N N . TYR A 1 294 ? 2.469 -15.537 -2.474 1.00 94.38 294 TYR A N 1
ATOM 2256 C CA . TYR A 1 294 ? 1.590 -14.767 -3.367 1.00 94.38 294 TYR A CA 1
ATOM 2257 C C . TYR A 1 294 ? 2.243 -14.361 -4.704 1.00 94.38 294 TYR A C 1
ATOM 2259 O O . TYR A 1 294 ? 2.092 -13.221 -5.172 1.00 94.38 294 TYR A O 1
ATOM 2267 N N . THR A 1 295 ? 2.936 -15.291 -5.370 1.00 96.44 295 THR A N 1
ATOM 2268 C CA . THR A 1 295 ? 3.593 -15.048 -6.674 1.00 96.44 295 THR A CA 1
ATOM 2269 C C . THR A 1 295 ? 2.658 -14.539 -7.785 1.00 96.44 295 THR A C 1
ATOM 2271 O O . THR A 1 295 ? 3.140 -13.923 -8.738 1.00 96.44 295 THR A O 1
ATOM 2274 N N . ALA A 1 296 ? 1.333 -14.700 -7.686 1.00 96.88 296 ALA A N 1
ATOM 2275 C CA . ALA A 1 296 ? 0.369 -14.154 -8.654 1.00 96.88 296 ALA A CA 1
ATOM 2276 C C . ALA A 1 296 ? 0.296 -12.613 -8.691 1.00 96.88 296 ALA A C 1
ATOM 2278 O O . ALA A 1 296 ? -0.157 -12.054 -9.690 1.00 96.88 296 ALA A O 1
ATOM 2279 N N . LYS A 1 297 ? 0.766 -11.919 -7.643 1.00 95.88 297 LYS A N 1
ATOM 2280 C CA . LYS A 1 297 ? 0.773 -10.443 -7.558 1.00 95.88 297 LYS A CA 1
ATOM 2281 C C . LYS A 1 297 ? 1.951 -9.786 -8.290 1.00 95.88 297 LYS A C 1
ATOM 2283 O O . LYS A 1 297 ? 1.996 -8.562 -8.394 1.00 95.88 297 LYS A O 1
ATOM 2288 N N . GLN A 1 298 ? 2.937 -10.558 -8.751 1.00 96.62 298 GLN A N 1
ATOM 2289 C CA . GLN A 1 298 ? 4.178 -10.003 -9.296 1.00 96.62 298 GLN A CA 1
ATOM 2290 C C . GLN A 1 298 ? 3.980 -9.389 -10.698 1.00 96.62 298 GLN A C 1
ATOM 2292 O O . GLN A 1 298 ? 3.264 -9.936 -11.540 1.00 96.62 298 GLN A O 1
ATOM 2297 N N . TRP A 1 299 ? 4.646 -8.263 -10.972 1.00 98.50 299 TRP A N 1
ATOM 2298 C CA . TRP A 1 299 ? 4.698 -7.662 -12.312 1.00 98.50 299 TRP A CA 1
ATOM 2299 C C . TRP A 1 299 ? 5.998 -8.038 -13.043 1.00 98.50 299 TRP A C 1
ATOM 2301 O O . TRP A 1 299 ? 6.950 -8.548 -12.448 1.00 98.50 299 TRP A O 1
ATOM 2311 N N . SER A 1 300 ? 6.030 -7.805 -14.356 1.00 98.44 300 SER A N 1
ATOM 2312 C CA . SER A 1 300 ? 7.178 -8.114 -15.212 1.00 98.44 300 SER A CA 1
ATOM 2313 C C . SER A 1 300 ? 8.405 -7.297 -14.806 1.00 98.44 300 SER A C 1
ATOM 2315 O O . SER A 1 300 ? 8.406 -6.068 -14.898 1.00 98.44 300 SER A O 1
ATOM 2317 N N . THR A 1 301 ? 9.487 -7.974 -14.422 1.00 98.06 301 THR A N 1
ATOM 2318 C CA . THR A 1 301 ? 10.763 -7.321 -14.079 1.00 98.06 301 THR A CA 1
ATOM 2319 C C . THR A 1 301 ? 11.401 -6.629 -15.289 1.00 98.06 301 THR A C 1
ATOM 2321 O O . THR A 1 301 ? 12.053 -5.597 -15.137 1.00 98.06 301 THR A O 1
ATOM 2324 N N . ILE A 1 302 ? 11.110 -7.110 -16.504 1.00 98.31 302 ILE A N 1
ATOM 2325 C CA . ILE A 1 302 ? 11.477 -6.447 -17.765 1.00 98.31 302 ILE A CA 1
ATOM 2326 C C . ILE A 1 302 ? 10.730 -5.113 -17.919 1.00 98.31 302 ILE A C 1
ATOM 2328 O O . ILE A 1 302 ? 11.334 -4.120 -18.319 1.00 98.31 302 ILE A O 1
ATOM 2332 N N . GLU A 1 303 ? 9.430 -5.057 -17.603 1.00 98.62 303 GLU A N 1
ATOM 2333 C CA . GLU A 1 303 ? 8.654 -3.810 -17.711 1.00 98.62 303 GLU A CA 1
ATOM 2334 C C . GLU A 1 303 ? 9.025 -2.811 -16.598 1.00 98.62 303 GLU A C 1
ATOM 2336 O O . GLU A 1 303 ? 9.038 -1.609 -16.859 1.00 98.62 303 GLU A O 1
ATOM 2341 N N . TYR A 1 304 ? 9.414 -3.278 -15.402 1.00 98.56 304 TYR A N 1
ATOM 2342 C CA . TYR A 1 304 ? 10.006 -2.423 -14.361 1.00 98.56 304 TYR A CA 1
ATOM 2343 C C . TYR A 1 304 ? 11.290 -1.729 -14.839 1.00 98.56 304 TYR A C 1
ATOM 2345 O O . TYR A 1 304 ? 11.387 -0.504 -14.741 1.00 98.56 304 TYR A O 1
ATOM 2353 N N . GLN A 1 305 ? 12.253 -2.479 -15.388 1.00 98.38 305 GLN A N 1
ATOM 2354 C CA . GLN A 1 305 ? 13.494 -1.891 -15.907 1.00 98.38 305 GLN A CA 1
ATOM 2355 C C . GLN A 1 305 ? 13.209 -0.946 -17.080 1.00 98.38 305 GLN A C 1
ATOM 2357 O O . GLN A 1 305 ? 13.643 0.204 -17.083 1.00 98.38 305 GLN A O 1
ATOM 2362 N N . ARG A 1 306 ? 12.380 -1.389 -18.032 1.00 98.12 306 ARG A N 1
ATOM 2363 C CA . ARG A 1 306 ? 11.958 -0.582 -19.182 1.00 98.12 306 ARG A CA 1
ATOM 2364 C C . ARG A 1 306 ? 11.303 0.736 -18.761 1.00 98.12 306 ARG A C 1
ATOM 2366 O O . ARG A 1 306 ? 11.513 1.754 -19.416 1.00 98.12 306 ARG A O 1
ATOM 2373 N N . LEU A 1 307 ? 10.521 0.738 -17.680 1.00 97.94 307 LEU A N 1
ATOM 2374 C CA . LEU A 1 307 ? 9.934 1.955 -17.126 1.00 97.94 307 LEU A CA 1
ATOM 2375 C C . LEU A 1 307 ? 11.010 2.911 -16.592 1.00 97.94 307 LEU A C 1
ATOM 2377 O O . LEU A 1 307 ? 10.930 4.106 -16.858 1.00 97.94 307 LEU A O 1
ATOM 2381 N N . ILE A 1 308 ? 12.025 2.410 -15.888 1.00 97.19 308 ILE A N 1
ATOM 2382 C CA . ILE A 1 308 ? 13.148 3.226 -15.396 1.00 97.19 308 ILE A CA 1
ATOM 2383 C C . ILE A 1 308 ? 13.926 3.840 -16.568 1.00 97.19 308 ILE A C 1
ATOM 2385 O O . ILE A 1 308 ? 14.173 5.051 -16.571 1.00 97.19 308 ILE A O 1
ATOM 2389 N N . ASP A 1 309 ? 14.211 3.047 -17.604 1.00 96.38 309 ASP A N 1
ATOM 2390 C CA . ASP A 1 309 ? 14.917 3.480 -18.819 1.00 96.38 309 ASP A CA 1
ATOM 2391 C C . ASP A 1 309 ? 14.167 4.593 -19.580 1.00 96.38 309 ASP A C 1
ATOM 2393 O O . ASP A 1 309 ? 14.780 5.441 -20.234 1.00 96.38 309 ASP A O 1
ATOM 2397 N N . MET A 1 310 ? 12.831 4.632 -19.485 1.00 94.44 310 MET A N 1
ATOM 2398 C CA . MET A 1 310 ? 11.995 5.691 -20.072 1.00 94.44 310 MET A CA 1
ATOM 2399 C C . MET A 1 310 ? 12.085 7.034 -19.323 1.00 94.44 310 MET A C 1
ATOM 2401 O O . MET A 1 310 ? 11.682 8.061 -19.879 1.00 94.44 310 MET A O 1
ATOM 2405 N N . PHE A 1 311 ? 12.612 7.060 -18.093 1.00 92.12 311 PHE A N 1
ATOM 2406 C CA . PHE A 1 311 ? 12.694 8.253 -17.241 1.00 92.12 311 PHE A CA 1
ATOM 2407 C C . PHE A 1 311 ? 14.091 8.451 -16.604 1.00 92.12 311 PHE A C 1
ATOM 2409 O O . PHE A 1 311 ? 14.192 8.576 -15.382 1.00 92.12 311 PHE A O 1
ATOM 2416 N N . PRO A 1 312 ? 15.175 8.599 -17.393 1.00 89.25 312 PRO A N 1
ATOM 2417 C CA . PRO A 1 312 ? 16.553 8.670 -16.876 1.00 89.25 312 PRO A CA 1
ATOM 2418 C C . PRO A 1 312 ? 16.844 9.881 -15.965 1.00 89.25 312 PRO A C 1
ATOM 2420 O O . PRO A 1 312 ? 17.855 9.904 -15.270 1.00 89.25 312 PRO A O 1
ATOM 2423 N N . ASN A 1 313 ? 15.959 10.886 -15.950 1.00 85.25 313 ASN A N 1
ATOM 2424 C CA . ASN A 1 313 ? 16.056 12.074 -15.093 1.00 85.25 313 ASN A CA 1
ATOM 2425 C C . ASN A 1 313 ? 15.148 12.022 -13.845 1.00 85.25 313 ASN A C 1
ATOM 2427 O O . ASN A 1 313 ? 15.103 12.988 -13.080 1.00 85.25 313 ASN A O 1
ATOM 2431 N N . VAL A 1 314 ? 14.387 10.943 -13.644 1.00 90.50 314 VAL A N 1
ATOM 2432 C CA . VAL A 1 314 ? 13.533 10.743 -12.464 1.00 90.50 314 VAL A CA 1
ATOM 2433 C C . VAL A 1 314 ? 14.210 9.724 -11.562 1.00 90.50 314 VAL A C 1
ATOM 2435 O O . VAL A 1 314 ? 14.547 8.638 -12.024 1.00 90.50 314 VAL A O 1
ATOM 2438 N N . TYR A 1 315 ? 14.404 10.058 -10.286 1.00 95.81 315 TYR A N 1
ATOM 2439 C CA . TYR A 1 315 ? 14.949 9.101 -9.327 1.00 95.81 315 TYR A CA 1
ATOM 2440 C C . TYR A 1 315 ? 13.882 8.087 -8.897 1.00 95.81 315 TYR A C 1
ATOM 2442 O O . TYR A 1 315 ? 12.742 8.465 -8.610 1.00 95.81 315 TYR A O 1
ATOM 2450 N N . PHE A 1 316 ? 14.264 6.816 -8.813 1.00 98.06 316 PHE A N 1
ATOM 2451 C CA . PHE A 1 316 ? 13.419 5.720 -8.344 1.00 98.06 316 PHE A CA 1
ATOM 2452 C C . PHE A 1 316 ? 14.029 5.110 -7.082 1.00 98.06 316 PHE A C 1
ATOM 2454 O O . PHE A 1 316 ? 15.113 4.539 -7.129 1.00 98.06 316 PHE A O 1
ATOM 2461 N N . ALA A 1 317 ? 13.337 5.237 -5.954 1.00 98.50 317 ALA A N 1
ATOM 2462 C CA . ALA A 1 317 ? 13.703 4.613 -4.689 1.00 98.50 317 ALA A CA 1
ATOM 2463 C C . ALA A 1 317 ? 13.059 3.222 -4.609 1.00 98.50 317 ALA A C 1
ATOM 2465 O O . ALA A 1 317 ? 11.863 3.115 -4.327 1.00 98.50 317 ALA A O 1
ATOM 2466 N N . GLN A 1 318 ? 13.828 2.170 -4.896 1.00 98.62 318 GLN A N 1
ATOM 2467 C CA . GLN A 1 318 ? 13.365 0.789 -4.783 1.00 98.62 318 GLN A CA 1
ATOM 2468 C C . GLN A 1 318 ? 13.290 0.387 -3.308 1.00 98.62 318 GLN A C 1
ATOM 2470 O O . GLN A 1 318 ? 14.283 0.500 -2.592 1.00 98.62 318 GLN A O 1
ATOM 2475 N N . ILE A 1 319 ? 12.126 -0.082 -2.864 1.00 98.50 319 ILE A N 1
ATOM 2476 C CA . ILE A 1 319 ? 11.869 -0.511 -1.480 1.00 98.50 319 ILE A CA 1
ATOM 2477 C C . ILE A 1 319 ? 11.488 -1.988 -1.418 1.00 98.50 319 ILE A C 1
ATOM 2479 O O . ILE A 1 319 ? 10.979 -2.545 -2.392 1.00 98.50 319 ILE A O 1
ATOM 2483 N N . GLY A 1 320 ? 11.678 -2.603 -0.251 1.00 97.06 320 GLY A N 1
ATOM 2484 C CA . GLY A 1 320 ? 11.295 -3.991 -0.027 1.00 97.06 320 GLY A CA 1
ATOM 2485 C C . GLY A 1 320 ? 11.865 -4.594 1.251 1.00 97.06 320 GLY A C 1
ATOM 2486 O O . GLY A 1 320 ? 12.890 -4.132 1.749 1.00 97.06 320 GLY A O 1
ATOM 2487 N N . HIS A 1 321 ? 11.222 -5.651 1.751 1.00 96.06 321 HIS A N 1
ATOM 2488 C CA . HIS A 1 321 ? 11.810 -6.509 2.781 1.00 96.06 321 HIS A CA 1
ATOM 2489 C C . HIS A 1 321 ? 12.941 -7.349 2.177 1.00 96.06 321 HIS A C 1
ATOM 2491 O O . HIS A 1 321 ? 12.816 -7.771 1.026 1.00 96.06 321 HIS A O 1
ATOM 2497 N N . LYS A 1 322 ? 14.022 -7.585 2.932 1.00 96.44 322 LYS A N 1
ATOM 2498 C CA . LYS A 1 322 ? 15.198 -8.341 2.458 1.00 96.44 322 LYS A CA 1
ATOM 2499 C C . LYS A 1 322 ? 14.880 -9.798 2.103 1.00 96.44 322 LYS A C 1
ATOM 2501 O O . LYS A 1 322 ? 15.443 -10.311 1.147 1.00 96.44 32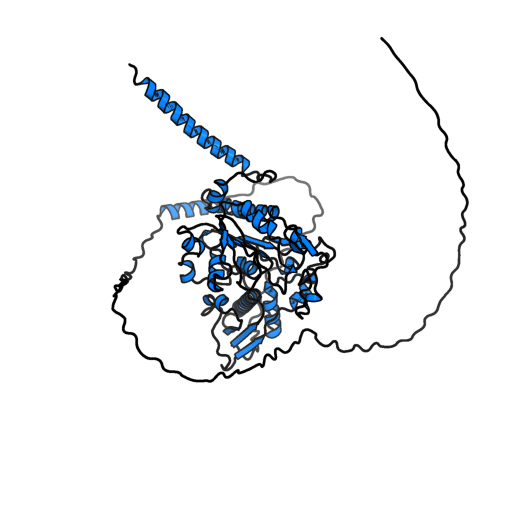2 LYS A O 1
ATOM 2506 N N . ASP A 1 323 ? 13.945 -10.412 2.827 1.00 95.56 323 ASP A N 1
ATOM 2507 C CA . ASP A 1 323 ? 13.593 -11.832 2.693 1.00 95.56 323 ASP A CA 1
ATOM 2508 C C . ASP A 1 323 ? 12.444 -12.064 1.684 1.00 95.56 323 ASP A C 1
ATOM 2510 O O . ASP A 1 323 ? 11.799 -13.104 1.678 1.00 95.56 323 ASP A O 1
ATOM 2514 N N . HIS A 1 324 ? 12.142 -11.068 0.842 1.00 95.88 324 HIS A N 1
ATOM 2515 C CA . HIS A 1 324 ? 11.254 -11.213 -0.315 1.00 95.88 324 HIS A CA 1
ATOM 2516 C C . HIS A 1 324 ? 12.087 -11.206 -1.602 1.00 95.88 324 HIS A C 1
ATOM 2518 O O . HIS A 1 324 ? 13.179 -10.639 -1.648 1.00 95.88 324 HIS A O 1
ATOM 2524 N N . ASN A 1 325 ? 11.537 -11.738 -2.690 1.00 96.44 325 ASN A N 1
ATOM 2525 C CA . ASN A 1 325 ? 12.169 -11.648 -4.000 1.00 96.44 325 ASN A CA 1
ATOM 2526 C C . ASN A 1 325 ? 12.098 -10.214 -4.538 1.00 96.44 325 ASN A C 1
ATOM 2528 O O . ASN A 1 325 ? 11.030 -9.599 -4.517 1.00 96.44 325 ASN A O 1
ATOM 2532 N N . HIS A 1 326 ? 13.203 -9.709 -5.095 1.00 97.44 326 HIS A N 1
ATOM 2533 C CA . HIS A 1 326 ? 13.265 -8.416 -5.788 1.00 97.44 326 HIS A CA 1
ATOM 2534 C C . HIS A 1 326 ? 14.110 -8.520 -7.057 1.00 97.44 326 HIS A C 1
ATOM 2536 O O . HIS A 1 326 ? 15.184 -9.122 -7.016 1.00 97.44 326 HIS A O 1
ATOM 2542 N N . PRO A 1 327 ? 13.712 -7.880 -8.171 1.00 96.75 327 PRO A N 1
ATOM 2543 C CA . PRO A 1 327 ? 14.635 -7.661 -9.271 1.00 96.75 327 PRO A CA 1
ATOM 2544 C C . PRO A 1 327 ? 15.725 -6.677 -8.847 1.00 96.75 327 PRO A C 1
ATOM 2546 O O . PRO A 1 327 ? 15.450 -5.690 -8.160 1.00 96.75 327 PRO A O 1
ATOM 2549 N N . VAL A 1 328 ? 16.946 -6.887 -9.334 1.00 96.75 328 VAL A N 1
ATOM 2550 C CA . VAL A 1 328 ? 17.936 -5.809 -9.383 1.00 96.75 328 VAL A CA 1
ATOM 2551 C C . VAL A 1 328 ? 17.478 -4.830 -10.462 1.00 96.75 328 VAL A C 1
ATOM 2553 O O . VAL A 1 328 ? 17.341 -5.213 -11.621 1.00 96.75 328 VAL A O 1
ATOM 2556 N N . LEU A 1 329 ? 17.202 -3.587 -10.068 1.00 97.75 329 LEU A N 1
ATOM 2557 C CA . LEU A 1 329 ? 16.875 -2.503 -10.989 1.00 97.75 329 LEU A CA 1
ATOM 2558 C C . LEU A 1 329 ? 18.131 -1.661 -11.233 1.00 97.75 329 LEU A C 1
ATOM 2560 O O . LEU A 1 329 ? 18.796 -1.226 -10.290 1.00 97.75 329 LEU A O 1
ATOM 2564 N N . GLU A 1 330 ? 18.463 -1.446 -12.500 1.00 96.81 330 GLU A N 1
ATOM 2565 C CA . GLU A 1 330 ? 19.692 -0.787 -12.935 1.00 96.81 330 GLU A CA 1
ATOM 2566 C C . GLU A 1 330 ? 19.436 0.649 -13.408 1.00 96.81 330 GLU A C 1
ATOM 2568 O O . GLU A 1 330 ? 18.377 0.982 -13.941 1.00 96.81 330 GLU A O 1
ATOM 2573 N N . GLY A 1 331 ? 20.438 1.514 -13.240 1.00 95.62 331 GLY A N 1
ATOM 2574 C CA . GLY A 1 331 ? 20.429 2.882 -13.756 1.00 95.62 331 GLY A CA 1
ATOM 2575 C C . GLY A 1 331 ? 21.021 3.897 -12.770 1.00 95.62 331 GLY A C 1
ATOM 2576 O O . GLY A 1 331 ? 20.906 3.726 -11.558 1.00 95.62 331 GLY A O 1
ATOM 2577 N N . PRO A 1 332 ? 21.629 4.999 -13.252 1.00 94.06 332 PRO A N 1
ATOM 2578 C CA . PRO A 1 332 ? 22.230 6.035 -12.398 1.00 94.06 332 PRO A CA 1
ATOM 2579 C C . PRO A 1 332 ? 21.195 6.846 -11.592 1.00 94.06 332 PRO A C 1
ATOM 2581 O O . PRO A 1 332 ? 21.554 7.679 -10.758 1.00 94.06 332 PRO A O 1
ATOM 2584 N N . ASN A 1 333 ? 19.912 6.636 -11.877 1.00 94.75 333 ASN A N 1
ATOM 2585 C CA . ASN A 1 333 ? 18.750 7.225 -11.228 1.00 94.75 333 ASN A CA 1
ATOM 2586 C C . ASN A 1 333 ? 18.020 6.241 -10.288 1.00 94.75 333 ASN A C 1
ATOM 2588 O O . ASN A 1 333 ? 17.003 6.616 -9.704 1.00 94.75 333 ASN A O 1
ATOM 2592 N N . VAL A 1 334 ? 18.519 5.015 -10.103 1.00 97.88 334 VAL A N 1
ATOM 2593 C CA . VAL A 1 334 ? 17.952 4.039 -9.159 1.00 97.88 334 VAL A CA 1
ATOM 2594 C C . VAL A 1 334 ? 18.657 4.135 -7.805 1.00 97.88 334 VAL A C 1
ATOM 2596 O O . VAL A 1 334 ? 19.883 4.145 -7.721 1.00 97.88 334 VAL A O 1
ATOM 2599 N N . LEU A 1 335 ? 17.871 4.196 -6.733 1.00 98.00 335 LEU A N 1
ATOM 2600 C CA . LEU A 1 335 ? 18.320 4.159 -5.344 1.00 98.00 335 LEU A CA 1
ATOM 2601 C C . LEU A 1 335 ? 17.759 2.889 -4.702 1.00 98.00 335 LEU A C 1
ATOM 2603 O O . LEU A 1 335 ? 16.548 2.769 -4.525 1.00 98.00 335 LEU A O 1
ATOM 2607 N N . ASN A 1 336 ? 18.619 1.927 -4.376 1.00 97.94 336 ASN A N 1
ATOM 2608 C CA . ASN A 1 336 ? 18.191 0.660 -3.787 1.00 97.94 336 ASN A CA 1
ATOM 2609 C C . ASN A 1 336 ? 18.154 0.751 -2.249 1.00 97.94 336 ASN A C 1
ATOM 2611 O O . ASN A 1 336 ? 19.216 0.816 -1.621 1.00 97.94 336 ASN A O 1
ATOM 2615 N N . TYR A 1 337 ? 16.949 0.690 -1.673 1.00 98.38 337 TYR A N 1
ATOM 2616 C CA . TYR A 1 337 ? 16.661 0.615 -0.234 1.00 98.38 337 TYR A CA 1
ATOM 2617 C C . TYR A 1 337 ? 16.046 -0.727 0.206 1.00 98.38 337 TYR A C 1
ATOM 2619 O O . TYR A 1 337 ? 15.586 -0.841 1.343 1.00 98.38 337 TYR A O 1
ATOM 2627 N N . VAL A 1 338 ? 16.037 -1.754 -0.651 1.00 98.38 338 VAL A N 1
ATOM 2628 C CA . VAL A 1 338 ? 15.586 -3.109 -0.286 1.00 98.38 338 VAL A CA 1
ATOM 2629 C C . VAL A 1 338 ? 16.423 -3.613 0.891 1.00 98.38 338 VAL A C 1
ATOM 2631 O O . VAL A 1 338 ? 17.649 -3.659 0.803 1.00 98.38 338 VAL A O 1
ATOM 2634 N N . GLY A 1 339 ? 15.769 -3.943 2.007 1.00 97.56 339 GLY A N 1
ATOM 2635 C CA . GLY A 1 339 ? 16.438 -4.377 3.236 1.00 97.56 339 GLY A CA 1
ATOM 2636 C C . GLY A 1 339 ? 17.240 -3.298 3.977 1.00 97.56 339 GLY A C 1
ATOM 2637 O O . GLY A 1 339 ? 17.961 -3.639 4.907 1.00 97.56 339 GLY A O 1
ATOM 2638 N N . LYS A 1 340 ? 17.148 -2.015 3.590 1.00 97.31 340 LYS A N 1
ATOM 2639 C CA . LYS A 1 340 ? 17.938 -0.909 4.181 1.00 97.31 340 LYS A CA 1
ATOM 2640 C C . LYS A 1 340 ? 17.113 0.093 4.991 1.00 97.31 340 LYS A C 1
ATOM 2642 O O . LYS A 1 340 ? 17.626 1.147 5.353 1.00 97.31 340 LYS A O 1
ATOM 2647 N N . THR A 1 341 ? 15.840 -0.202 5.231 1.00 95.81 341 THR A N 1
ATOM 2648 C CA . THR A 1 341 ? 14.936 0.644 6.018 1.00 95.81 341 THR A CA 1
ATOM 2649 C C . THR A 1 341 ? 14.155 -0.198 7.005 1.00 95.81 341 THR A C 1
ATOM 2651 O O . THR A 1 341 ? 13.551 -1.192 6.596 1.00 95.81 341 THR A O 1
ATOM 2654 N N . ASP A 1 342 ? 14.066 0.255 8.254 1.00 94.88 342 ASP A N 1
ATOM 2655 C CA . ASP A 1 342 ? 12.972 -0.166 9.130 1.00 94.88 342 ASP A CA 1
ATOM 2656 C C . ASP A 1 342 ? 11.610 0.343 8.601 1.00 94.88 342 ASP A C 1
ATOM 2658 O O . ASP A 1 342 ? 11.515 1.106 7.625 1.00 94.88 342 ASP A O 1
ATOM 2662 N N . LEU A 1 343 ? 10.526 -0.086 9.245 1.00 95.00 343 LEU A N 1
ATOM 2663 C CA . LEU A 1 343 ? 9.172 0.252 8.822 1.00 95.00 343 LEU A CA 1
ATOM 2664 C C . LEU A 1 343 ? 8.864 1.757 8.930 1.00 95.00 343 LEU A C 1
ATOM 2666 O O . LEU A 1 343 ? 8.219 2.317 8.035 1.00 95.00 343 LEU A O 1
ATOM 2670 N N . ARG A 1 344 ? 9.368 2.448 9.959 1.00 94.44 344 ARG A N 1
ATOM 2671 C CA . ARG A 1 344 ? 9.172 3.895 10.147 1.00 94.44 344 ARG A CA 1
ATOM 2672 C C . ARG A 1 344 ? 9.967 4.707 9.127 1.00 94.44 344 ARG A C 1
ATOM 2674 O O . ARG A 1 344 ? 9.466 5.695 8.579 1.00 94.44 344 ARG A O 1
ATOM 2681 N N . GLN A 1 345 ? 11.181 4.275 8.808 1.00 95.06 345 GLN A N 1
ATOM 2682 C CA . GLN A 1 345 ? 12.011 4.831 7.745 1.00 95.06 345 GLN A CA 1
ATOM 2683 C C . GLN A 1 345 ? 11.339 4.668 6.379 1.00 95.06 345 GLN A C 1
ATOM 2685 O O . GLN A 1 345 ? 11.278 5.640 5.623 1.00 95.06 345 GLN A O 1
ATOM 2690 N N . MET A 1 346 ? 10.752 3.504 6.083 1.00 96.19 346 MET A N 1
ATOM 2691 C CA . MET A 1 346 ? 9.972 3.293 4.859 1.00 96.19 346 MET A CA 1
ATOM 2692 C C . MET A 1 346 ? 8.705 4.165 4.820 1.00 96.19 346 MET A C 1
ATOM 2694 O O . MET A 1 346 ? 8.416 4.765 3.783 1.00 96.19 346 MET A O 1
ATOM 2698 N N . VAL A 1 347 ? 7.985 4.320 5.938 1.00 96.44 347 VAL A N 1
ATOM 2699 C CA . VAL A 1 347 ? 6.859 5.268 6.062 1.00 96.44 347 VAL A CA 1
ATOM 2700 C C . VAL A 1 347 ? 7.302 6.698 5.725 1.00 96.44 347 VAL A C 1
ATOM 2702 O O . VAL A 1 347 ? 6.646 7.378 4.933 1.00 96.44 347 VAL A O 1
ATOM 2705 N N . ARG A 1 348 ? 8.444 7.153 6.252 1.00 95.31 348 ARG A N 1
ATOM 2706 C CA . ARG A 1 348 ? 8.999 8.491 5.975 1.00 95.31 348 ARG A CA 1
ATOM 2707 C C . ARG A 1 348 ? 9.507 8.646 4.535 1.00 95.31 348 ARG A C 1
ATOM 2709 O O . ARG A 1 348 ? 9.333 9.712 3.941 1.00 95.31 348 ARG A O 1
ATOM 2716 N N . LEU A 1 349 ? 10.086 7.594 3.954 1.00 96.12 349 LEU A N 1
ATOM 2717 C CA . LEU A 1 349 ? 10.510 7.543 2.551 1.00 96.12 349 LEU A CA 1
ATOM 2718 C C . LEU A 1 349 ? 9.301 7.643 1.608 1.00 96.12 349 LEU A C 1
ATOM 2720 O O . LEU A 1 349 ? 9.302 8.457 0.687 1.00 96.12 349 LEU A O 1
ATOM 2724 N N . ILE A 1 350 ? 8.231 6.890 1.878 1.00 97.12 350 ILE A N 1
ATOM 2725 C CA . ILE A 1 350 ? 6.971 6.987 1.131 1.00 97.12 350 ILE A CA 1
ATOM 2726 C C . ILE A 1 350 ? 6.317 8.356 1.343 1.00 97.12 350 ILE A C 1
ATOM 2728 O O . ILE A 1 350 ? 5.824 8.930 0.375 1.00 97.12 350 ILE A O 1
ATOM 2732 N N . TRP A 1 351 ? 6.344 8.924 2.555 1.00 95.75 351 TRP A N 1
ATOM 2733 C CA . TRP A 1 351 ? 5.826 10.272 2.813 1.00 95.75 351 TRP A CA 1
ATOM 2734 C C . TRP A 1 351 ? 6.501 11.327 1.928 1.00 95.75 351 TRP A C 1
ATOM 2736 O O . TRP A 1 351 ? 5.799 12.080 1.246 1.00 95.75 351 TRP A O 1
ATOM 2746 N N . GLY A 1 352 ? 7.839 11.353 1.910 1.00 93.69 352 GLY A N 1
ATOM 2747 C CA . GLY A 1 352 ? 8.647 12.333 1.175 1.00 93.69 352 GLY A CA 1
ATOM 2748 C C . GLY A 1 352 ? 8.707 12.133 -0.346 1.00 93.69 352 GLY A C 1
ATOM 2749 O O . GLY A 1 352 ? 9.155 13.045 -1.057 1.00 93.69 352 GLY A O 1
ATOM 2750 N N . ALA A 1 353 ? 8.256 10.978 -0.843 1.00 94.94 353 ALA A N 1
ATOM 2751 C CA . ALA A 1 353 ? 8.161 10.652 -2.263 1.00 94.94 353 ALA A CA 1
ATOM 2752 C C . ALA A 1 353 ? 7.116 11.512 -2.984 1.00 94.94 353 ALA A C 1
ATOM 2754 O O . ALA A 1 353 ? 6.125 11.948 -2.395 1.00 94.94 353 ALA A O 1
ATOM 2755 N N . TYR A 1 354 ? 7.315 11.732 -4.283 1.00 93.06 354 TYR A N 1
ATOM 2756 C CA . TYR A 1 354 ? 6.313 12.369 -5.141 1.00 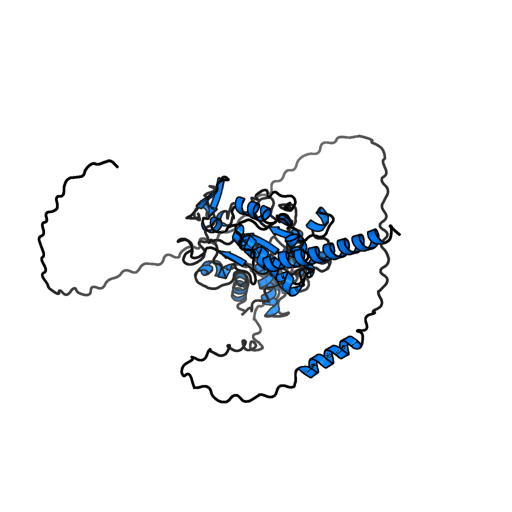93.06 354 TYR A CA 1
ATOM 2757 C C . TYR A 1 354 ? 5.139 11.437 -5.439 1.00 93.06 354 TYR A C 1
ATOM 2759 O O . TYR A 1 354 ? 3.971 11.824 -5.377 1.00 93.06 354 TYR A O 1
ATOM 2767 N N . GLY A 1 355 ? 5.472 10.184 -5.739 1.00 95.38 355 GLY A N 1
ATOM 2768 C CA . GLY A 1 355 ? 4.509 9.142 -6.027 1.00 95.38 355 GLY A CA 1
ATOM 2769 C C . GLY A 1 355 ? 5.039 7.753 -5.713 1.00 95.38 355 GLY A C 1
ATOM 2770 O O . GLY A 1 355 ? 6.232 7.573 -5.463 1.00 95.38 355 GLY A O 1
ATOM 2771 N N . VAL A 1 356 ? 4.130 6.784 -5.723 1.00 98.06 356 VAL A N 1
ATOM 2772 C CA . VAL A 1 356 ? 4.398 5.369 -5.441 1.00 98.06 356 VAL A CA 1
ATOM 2773 C C . VAL A 1 356 ? 3.963 4.516 -6.631 1.00 98.06 356 VAL A C 1
ATOM 2775 O O . VAL A 1 356 ? 2.869 4.715 -7.161 1.00 98.06 356 VAL A O 1
ATOM 2778 N N . ILE A 1 357 ? 4.799 3.560 -7.030 1.00 98.62 357 ILE A N 1
ATOM 2779 C CA . ILE A 1 357 ? 4.488 2.519 -8.018 1.00 98.62 357 ILE A CA 1
ATOM 2780 C C . ILE A 1 357 ? 4.666 1.169 -7.324 1.00 98.62 357 ILE A C 1
ATOM 2782 O O . ILE A 1 357 ? 5.718 0.910 -6.743 1.00 98.62 357 ILE A O 1
ATOM 2786 N N . THR A 1 358 ? 3.636 0.328 -7.315 1.00 98.44 358 THR A N 1
ATOM 2787 C CA . THR A 1 358 ? 3.640 -0.907 -6.511 1.00 98.44 358 THR A CA 1
ATOM 2788 C C . THR A 1 358 ? 2.586 -1.900 -6.995 1.00 98.44 358 THR A C 1
ATOM 2790 O O . THR A 1 358 ? 1.522 -1.464 -7.430 1.00 98.44 358 THR A O 1
ATOM 2793 N N . PRO A 1 359 ? 2.799 -3.219 -6.849 1.00 97.31 359 PRO A N 1
ATOM 2794 C CA . PRO A 1 359 ? 1.716 -4.193 -6.807 1.00 97.31 359 PRO A CA 1
ATOM 2795 C C . PRO A 1 359 ? 0.757 -3.925 -5.641 1.00 97.31 359 PRO A C 1
ATOM 2797 O O . PRO A 1 359 ? 1.014 -3.054 -4.802 1.00 97.31 359 PRO A O 1
ATOM 2800 N N . CYS A 1 360 ? -0.318 -4.706 -5.551 1.00 95.81 360 CYS A N 1
ATOM 2801 C CA . CYS A 1 360 ? -1.229 -4.694 -4.408 1.00 95.81 360 CYS A CA 1
ATOM 2802 C C . CYS A 1 360 ? -0.495 -5.065 -3.094 1.00 95.81 360 CYS A C 1
ATOM 2804 O O . CYS A 1 360 ? -0.315 -6.239 -2.769 1.00 95.81 360 CYS A O 1
ATOM 2806 N N . SER A 1 361 ? -0.016 -4.052 -2.361 1.00 95.38 361 SER A N 1
ATOM 2807 C CA . SER A 1 361 ? 0.792 -4.181 -1.139 1.00 95.38 361 SER A CA 1
ATOM 2808 C C . SER A 1 361 ? 0.611 -2.974 -0.206 1.00 95.38 361 SER A C 1
ATOM 2810 O O . SER A 1 361 ? 0.031 -1.961 -0.597 1.00 95.38 361 SER A O 1
ATOM 2812 N N . MET A 1 362 ? 1.172 -3.027 1.009 1.00 96.50 362 MET A N 1
ATOM 2813 C CA . MET A 1 362 ? 1.131 -1.927 1.988 1.00 96.50 362 MET A CA 1
ATOM 2814 C C . MET A 1 362 ? 1.528 -0.552 1.405 1.00 96.50 362 MET A C 1
ATOM 2816 O O . MET A 1 362 ? 0.937 0.467 1.768 1.00 96.50 362 MET A O 1
ATOM 2820 N N . ALA A 1 363 ? 2.490 -0.496 0.475 1.00 97.31 363 ALA A N 1
ATOM 2821 C CA . ALA A 1 363 ? 2.939 0.764 -0.128 1.00 97.31 363 ALA A CA 1
ATOM 2822 C C . ALA A 1 363 ? 1.811 1.496 -0.889 1.00 97.31 363 ALA A C 1
ATOM 2824 O O . ALA A 1 363 ? 1.811 2.727 -0.958 1.00 97.31 363 ALA A O 1
ATOM 2825 N N . MET A 1 364 ? 0.823 0.751 -1.402 1.00 97.06 364 MET A N 1
ATOM 2826 C CA . MET A 1 364 ? -0.401 1.293 -1.994 1.00 97.06 364 MET A CA 1
ATOM 2827 C C . MET A 1 364 ? -1.220 2.034 -0.933 1.00 97.06 364 MET A C 1
ATOM 2829 O O . MET A 1 364 ? -1.584 3.189 -1.131 1.00 97.06 364 MET A O 1
ATOM 2833 N N . LEU A 1 365 ? -1.462 1.406 0.218 1.00 97.00 365 LEU A N 1
ATOM 2834 C CA . LEU A 1 365 ? -2.275 1.973 1.298 1.00 97.00 365 LEU A CA 1
ATOM 2835 C C . LEU A 1 365 ? -1.608 3.227 1.889 1.00 97.00 365 LEU A C 1
ATOM 2837 O O . LEU A 1 365 ? -2.239 4.279 2.009 1.00 97.00 365 LEU A O 1
ATOM 2841 N N . LEU A 1 366 ? -0.293 3.171 2.146 1.00 97.00 366 LEU A N 1
ATOM 2842 C CA . LEU A 1 366 ? 0.503 4.314 2.620 1.00 97.00 366 LEU A CA 1
ATOM 2843 C C . LEU A 1 366 ? 0.481 5.518 1.661 1.00 97.00 366 LEU A C 1
ATOM 2845 O O . LEU A 1 366 ? 0.715 6.653 2.095 1.00 97.00 366 LEU A O 1
ATOM 2849 N N . ALA A 1 367 ? 0.180 5.318 0.373 1.00 95.69 367 ALA A N 1
ATOM 2850 C CA . ALA A 1 367 ? 0.095 6.406 -0.598 1.00 95.69 367 ALA A CA 1
ATOM 2851 C C . ALA A 1 367 ? -1.049 7.400 -0.301 1.00 95.69 367 ALA A C 1
ATOM 2853 O O . ALA A 1 367 ? -0.876 8.594 -0.551 1.00 95.69 367 ALA A O 1
ATOM 2854 N N . TYR A 1 368 ? -2.174 6.944 0.268 1.00 93.81 368 TYR A N 1
ATOM 2855 C CA . TYR A 1 368 ? -3.258 7.823 0.740 1.00 93.81 368 TYR A CA 1
ATOM 2856 C C . TYR A 1 368 ? -3.345 7.924 2.268 1.00 93.81 368 TYR A C 1
ATOM 2858 O O . TYR A 1 368 ? -3.752 8.972 2.772 1.00 93.81 368 TYR A O 1
ATOM 2866 N N . ALA A 1 369 ? -2.952 6.884 3.012 1.00 95.69 369 ALA A N 1
ATOM 2867 C CA . ALA A 1 369 ? -3.040 6.881 4.471 1.00 95.69 369 ALA A CA 1
ATOM 2868 C C . ALA A 1 369 ? -2.108 7.922 5.110 1.00 95.69 369 ALA A C 1
ATOM 2870 O O . ALA A 1 369 ? -2.490 8.565 6.083 1.00 95.69 369 ALA A O 1
ATOM 2871 N N . LEU A 1 370 ? -0.922 8.148 4.535 1.00 95.38 370 LEU A N 1
ATOM 2872 C CA . LEU A 1 370 ? 0.001 9.197 4.979 1.00 95.38 370 LEU A CA 1
ATOM 2873 C C . LEU A 1 370 ? -0.389 10.566 4.399 1.00 95.38 370 LEU A C 1
ATOM 2875 O O . LEU A 1 370 ? -0.746 10.636 3.219 1.00 95.38 370 LEU A O 1
ATOM 2879 N N . PRO A 1 371 ? -0.235 11.677 5.147 1.00 92.62 371 PRO A N 1
ATOM 2880 C CA . PRO A 1 371 ? -0.522 13.013 4.637 1.00 92.62 371 PRO A CA 1
ATOM 2881 C C . PRO A 1 371 ? 0.344 13.331 3.414 1.00 92.62 371 PRO A C 1
ATOM 2883 O O . PRO A 1 371 ? 1.500 12.906 3.312 1.00 92.62 371 PRO A O 1
ATOM 2886 N N . ALA A 1 372 ? -0.203 14.100 2.472 1.00 87.19 372 ALA A N 1
ATOM 2887 C CA . ALA A 1 372 ? 0.573 14.583 1.337 1.00 87.19 372 ALA A CA 1
ATOM 2888 C C . ALA A 1 372 ? 1.739 15.456 1.837 1.00 87.19 372 ALA A C 1
ATOM 2890 O O . ALA A 1 372 ? 1.550 16.329 2.684 1.00 87.19 372 ALA A O 1
ATOM 2891 N N . CYS A 1 373 ? 2.953 15.220 1.331 1.00 87.81 373 CYS A N 1
ATOM 2892 C CA . CYS A 1 373 ? 4.102 16.033 1.717 1.00 87.81 373 CYS A CA 1
ATOM 2893 C C . CYS A 1 373 ? 3.952 17.449 1.144 1.00 87.81 373 CYS A C 1
ATOM 2895 O O . CYS A 1 373 ? 3.783 17.634 -0.065 1.00 87.81 373 CYS A O 1
ATOM 2897 N N . GLU A 1 374 ? 4.052 18.449 2.020 1.00 84.81 374 GLU A N 1
ATOM 2898 C CA . GLU A 1 374 ? 3.832 19.869 1.713 1.00 84.81 374 GLU A CA 1
ATOM 2899 C C . GLU A 1 374 ? 4.691 20.368 0.541 1.00 84.81 374 GLU A C 1
ATOM 2901 O O . GLU A 1 374 ? 4.256 21.225 -0.234 1.00 84.81 374 GLU A O 1
ATOM 2906 N N . ARG A 1 375 ? 5.876 19.765 0.346 1.00 82.19 375 ARG A N 1
ATOM 2907 C CA . ARG A 1 375 ? 6.810 20.075 -0.749 1.00 82.19 375 ARG A CA 1
ATOM 2908 C C . ARG A 1 375 ? 6.183 19.950 -2.146 1.00 82.19 375 ARG A C 1
ATOM 2910 O O . ARG A 1 375 ? 6.607 20.661 -3.052 1.00 82.19 375 ARG A O 1
ATOM 2917 N N . TRP A 1 376 ? 5.179 19.084 -2.320 1.00 83.88 376 TRP A N 1
ATOM 2918 C CA . TRP A 1 376 ? 4.538 18.814 -3.615 1.00 83.88 376 TRP A CA 1
ATOM 2919 C C . TRP A 1 376 ? 3.281 19.643 -3.877 1.00 83.88 376 TRP A C 1
ATOM 2921 O O . TRP A 1 376 ? 2.775 19.631 -4.996 1.00 83.88 376 TRP A O 1
ATOM 2931 N N . LYS A 1 377 ? 2.749 20.342 -2.862 1.00 81.69 377 LYS A N 1
ATOM 2932 C CA . LYS A 1 377 ? 1.479 21.098 -2.930 1.00 81.69 377 LYS A CA 1
ATOM 2933 C C . LYS A 1 377 ? 0.267 20.275 -3.408 1.00 81.69 377 LYS A C 1
ATOM 2935 O O . LYS A 1 377 ? -0.742 20.839 -3.826 1.00 81.69 377 LYS A O 1
ATOM 2940 N N . MET A 1 378 ? 0.348 18.949 -3.324 1.00 80.56 378 MET A N 1
ATOM 2941 C CA . MET A 1 378 ? -0.744 18.035 -3.651 1.00 80.56 378 MET A CA 1
ATOM 2942 C C . MET A 1 378 ? -1.651 17.809 -2.440 1.00 80.56 378 MET A C 1
ATOM 2944 O O . MET A 1 378 ? -1.202 17.881 -1.300 1.00 80.56 378 MET A O 1
ATOM 2948 N N . LYS A 1 379 ? -2.919 17.461 -2.684 1.00 82.50 379 LYS A N 1
ATOM 2949 C CA . LYS A 1 379 ? -3.847 16.997 -1.632 1.00 82.50 379 LYS A CA 1
ATOM 2950 C C . LYS A 1 379 ? -3.752 15.492 -1.351 1.00 82.50 379 LYS A C 1
ATOM 2952 O O . LYS A 1 379 ? -4.226 15.032 -0.323 1.00 82.50 379 LYS A O 1
ATOM 2957 N N . SER A 1 380 ? -3.164 14.730 -2.271 1.00 84.81 380 SER A N 1
ATOM 2958 C CA . SER A 1 380 ? -2.992 13.275 -2.209 1.00 84.81 380 SER A CA 1
ATOM 2959 C C . SER A 1 380 ? -1.698 12.924 -2.936 1.00 84.81 380 SER A C 1
ATOM 2961 O O . SER A 1 380 ? -1.399 13.563 -3.945 1.00 84.81 380 SER A O 1
ATOM 2963 N N . ARG A 1 381 ? -0.932 11.938 -2.459 1.00 91.81 381 ARG A N 1
ATOM 2964 C CA . ARG A 1 381 ? 0.282 11.491 -3.160 1.00 91.81 381 ARG A CA 1
ATOM 2965 C C . ARG A 1 381 ? -0.101 10.773 -4.455 1.00 91.81 381 ARG A C 1
ATOM 2967 O O . ARG A 1 381 ? -1.133 10.099 -4.501 1.00 91.81 381 ARG A O 1
ATOM 2974 N N . ALA A 1 382 ? 0.715 10.905 -5.498 1.00 94.00 382 ALA A N 1
ATOM 2975 C CA . ALA A 1 382 ? 0.516 10.136 -6.721 1.00 94.00 382 ALA A CA 1
ATOM 2976 C C . ALA A 1 382 ? 0.694 8.635 -6.432 1.00 94.00 382 ALA A C 1
ATOM 2978 O O . ALA A 1 382 ? 1.600 8.239 -5.697 1.00 94.00 382 ALA A O 1
ATOM 2979 N N . CYS A 1 383 ? -0.156 7.783 -6.998 1.00 97.19 383 CYS A N 1
ATOM 2980 C CA . CYS A 1 383 ? -0.050 6.341 -6.802 1.00 97.19 383 CYS A CA 1
ATOM 2981 C C . CYS A 1 383 ? -0.521 5.598 -8.046 1.00 97.19 383 CYS A C 1
ATOM 2983 O O . CYS A 1 383 ? -1.615 5.862 -8.551 1.00 97.19 383 CYS A O 1
ATOM 2985 N N . ILE A 1 384 ? 0.312 4.676 -8.521 1.00 98.38 384 ILE A N 1
ATOM 2986 C CA . ILE A 1 384 ? -0.017 3.751 -9.598 1.00 98.38 384 ILE A CA 1
ATOM 2987 C C . ILE A 1 384 ? 0.125 2.341 -9.027 1.00 98.38 384 ILE A C 1
ATOM 2989 O O . ILE A 1 384 ? 1.234 1.856 -8.797 1.00 98.38 384 ILE A O 1
ATOM 2993 N N . ALA A 1 385 ? -1.016 1.723 -8.747 1.00 98.12 385 ALA A N 1
ATOM 2994 C CA . ALA A 1 385 ? -1.108 0.385 -8.190 1.00 98.12 385 ALA A CA 1
ATOM 2995 C C . ALA A 1 385 ? -1.284 -0.640 -9.316 1.00 98.12 385 ALA A C 1
ATOM 2997 O O . ALA A 1 385 ? -2.042 -0.398 -10.254 1.00 98.12 385 ALA A O 1
ATOM 2998 N N . LEU A 1 386 ? -0.596 -1.775 -9.232 1.00 98.38 386 LEU A N 1
ATOM 2999 C CA . LEU A 1 386 ? -0.617 -2.849 -10.226 1.00 98.38 386 LEU A CA 1
ATOM 3000 C C . LEU A 1 386 ? -1.406 -4.030 -9.641 1.00 98.38 386 LEU A C 1
ATOM 3002 O O . LEU A 1 386 ? -0.895 -4.744 -8.779 1.00 98.38 386 LEU A O 1
ATOM 3006 N N . GLY A 1 387 ? -2.665 -4.189 -10.052 1.00 97.06 387 GLY A N 1
ATOM 3007 C CA . GLY A 1 387 ? -3.566 -5.232 -9.536 1.00 97.06 387 GLY A CA 1
ATOM 3008 C C . GLY A 1 387 ? -3.828 -6.383 -10.507 1.00 97.06 387 GLY A C 1
ATOM 3009 O O . GLY A 1 387 ? -4.095 -7.512 -10.097 1.00 97.06 387 GLY A O 1
ATOM 3010 N N . GLY A 1 388 ? -3.762 -6.112 -11.814 1.00 98.06 388 GLY A N 1
ATOM 3011 C CA . GLY A 1 388 ? -4.096 -7.109 -12.828 1.00 98.06 388 GLY A CA 1
ATOM 3012 C C . GLY A 1 388 ? -5.510 -7.664 -12.622 1.00 98.06 388 GLY A C 1
ATOM 3013 O O . GLY A 1 388 ? -6.474 -6.909 -12.495 1.00 98.06 388 GLY A O 1
ATOM 3014 N N . GLY A 1 389 ? -5.639 -8.987 -12.623 1.00 97.94 389 GLY A N 1
ATOM 3015 C CA . GLY A 1 389 ? -6.919 -9.693 -12.507 1.00 97.94 389 GLY A CA 1
ATOM 3016 C C . GLY A 1 389 ? -7.123 -10.411 -11.173 1.00 97.94 389 GLY A C 1
ATOM 3017 O O . GLY A 1 389 ? -8.082 -11.171 -11.062 1.00 97.94 389 GLY A O 1
ATOM 3018 N N . ARG A 1 390 ? -6.210 -10.251 -10.200 1.00 97.12 390 ARG A N 1
ATOM 3019 C CA . ARG A 1 390 ? -6.258 -11.017 -8.946 1.00 97.12 390 ARG A CA 1
ATOM 3020 C C . ARG A 1 390 ? -7.311 -10.466 -7.997 1.00 97.12 390 ARG A C 1
ATOM 3022 O O . ARG A 1 390 ? -8.188 -11.219 -7.588 1.00 97.12 390 ARG A O 1
ATOM 3029 N N . GLU A 1 391 ? -7.230 -9.186 -7.653 1.00 96.12 391 GLU A N 1
ATOM 3030 C CA . GLU A 1 391 ? -8.193 -8.526 -6.772 1.00 96.12 391 GLU A CA 1
ATOM 3031 C C . GLU A 1 391 ? -9.142 -7.601 -7.560 1.00 96.12 391 GLU A C 1
ATOM 3033 O O . GLU A 1 391 ? -8.697 -6.899 -8.474 1.00 96.12 391 GLU A O 1
ATOM 3038 N N . PRO A 1 392 ? -10.442 -7.545 -7.211 1.00 96.19 392 PRO A N 1
ATOM 3039 C CA . PRO A 1 392 ? -11.384 -6.659 -7.880 1.00 96.19 392 PRO A CA 1
ATOM 3040 C C . PRO A 1 392 ? -11.075 -5.191 -7.557 1.00 96.19 392 PRO A C 1
ATOM 3042 O O . PRO A 1 392 ? -10.759 -4.820 -6.421 1.00 96.19 392 PRO A O 1
ATOM 3045 N N . ASN A 1 393 ? -11.189 -4.319 -8.560 1.00 95.31 393 ASN A N 1
ATOM 3046 C CA . ASN A 1 393 ? -10.737 -2.935 -8.440 1.00 95.31 393 ASN A CA 1
ATOM 3047 C C . ASN A 1 393 ? -11.552 -2.119 -7.426 1.00 95.31 393 ASN A C 1
ATOM 3049 O O . ASN A 1 393 ? -10.970 -1.295 -6.735 1.00 95.31 393 ASN A O 1
ATOM 3053 N N . HIS A 1 394 ? -12.861 -2.347 -7.271 1.00 94.56 394 HIS A N 1
ATOM 3054 C CA . HIS A 1 394 ? -13.659 -1.632 -6.260 1.00 94.56 394 HIS A CA 1
ATOM 3055 C C . HIS A 1 394 ? -13.285 -2.007 -4.818 1.00 94.56 394 HIS A C 1
ATOM 3057 O O . HIS A 1 394 ? -13.497 -1.201 -3.915 1.00 94.56 394 HIS A O 1
ATOM 3063 N N . TRP A 1 395 ? -12.699 -3.191 -4.612 1.00 96.38 395 TRP A N 1
ATOM 3064 C CA . TRP A 1 395 ? -12.168 -3.612 -3.318 1.00 96.38 395 TRP A CA 1
ATOM 3065 C C . TRP A 1 395 ? -10.833 -2.926 -3.022 1.00 96.38 395 TRP A C 1
ATOM 3067 O O . TRP A 1 395 ? -10.696 -2.306 -1.971 1.00 96.38 395 TRP A O 1
ATOM 3077 N N . GLN A 1 396 ? -9.864 -2.975 -3.943 1.00 95.31 396 GLN A N 1
ATOM 3078 C CA . GLN A 1 396 ? -8.506 -2.474 -3.676 1.00 95.31 396 GLN A CA 1
ATOM 3079 C C . GLN A 1 396 ? -8.263 -0.995 -3.998 1.00 95.31 396 GLN A C 1
ATOM 3081 O O . GLN A 1 396 ? -7.360 -0.396 -3.414 1.00 95.31 396 GLN A O 1
ATOM 3086 N N . GLN A 1 397 ? -8.990 -0.394 -4.947 1.00 94.62 397 GLN A N 1
ATOM 3087 C CA . GLN A 1 397 ? -8.619 0.913 -5.495 1.00 94.62 397 GLN A CA 1
ATOM 3088 C C . GLN A 1 397 ? -8.754 2.019 -4.450 1.00 94.62 397 GLN A C 1
ATOM 3090 O O . GLN A 1 397 ? -9.843 2.517 -4.161 1.00 94.62 397 GLN A O 1
ATOM 3095 N N . GLY A 1 398 ? -7.607 2.472 -3.954 1.00 89.19 398 GLY A N 1
ATOM 3096 C CA . GLY A 1 398 ? -7.540 3.628 -3.091 1.00 89.19 398 GLY A CA 1
ATOM 3097 C C . GLY A 1 398 ? -8.002 4.904 -3.808 1.00 89.19 398 GLY A C 1
ATOM 3098 O O . GLY A 1 398 ? -7.811 5.082 -5.018 1.00 89.19 398 GLY A O 1
ATOM 3099 N N . PRO A 1 399 ? -8.576 5.854 -3.065 1.00 82.88 399 PRO A N 1
ATOM 3100 C CA . PRO A 1 399 ? -9.039 7.117 -3.620 1.00 82.88 399 PRO A CA 1
ATOM 3101 C C . PRO A 1 399 ? -7.880 7.947 -4.191 1.00 82.88 399 PRO A C 1
ATOM 3103 O O . PRO A 1 399 ? -6.816 8.078 -3.588 1.00 82.88 399 PRO A O 1
ATOM 3106 N N . ASN A 1 400 ? -8.110 8.535 -5.370 1.00 84.56 400 ASN A N 1
ATOM 3107 C CA . ASN A 1 400 ? -7.121 9.243 -6.202 1.00 84.56 400 ASN A CA 1
ATOM 3108 C C . ASN A 1 400 ? -5.950 8.387 -6.736 1.00 84.56 400 ASN A C 1
ATOM 3110 O O . ASN A 1 400 ? -5.048 8.939 -7.376 1.00 84.56 400 ASN A O 1
ATOM 3114 N N . GLN A 1 401 ? -5.963 7.064 -6.535 1.00 93.25 401 GLN A N 1
ATOM 3115 C CA . GLN A 1 401 ? -4.995 6.150 -7.144 1.00 93.25 401 GLN A CA 1
ATOM 3116 C C . GLN A 1 401 ? -5.389 5.783 -8.575 1.00 93.25 401 GLN A C 1
ATOM 3118 O O . GLN A 1 401 ? -6.573 5.656 -8.904 1.00 93.25 401 GLN A O 1
ATOM 3123 N N . GLN A 1 402 ? -4.386 5.537 -9.414 1.00 96.81 402 GLN A N 1
ATOM 3124 C CA . GLN A 1 402 ? -4.565 4.805 -10.663 1.00 96.81 402 GLN A CA 1
ATOM 3125 C C . GLN A 1 402 ? -4.367 3.314 -10.374 1.00 96.81 402 GLN A C 1
ATOM 3127 O O . GLN A 1 402 ? -3.235 2.866 -10.208 1.00 96.81 402 GLN A O 1
ATOM 3132 N N . TYR A 1 403 ? -5.458 2.555 -10.275 1.00 97.38 403 TYR A N 1
ATOM 3133 C CA . TYR A 1 403 ? -5.404 1.109 -10.064 1.00 97.38 403 TYR A CA 1
ATOM 3134 C C . TYR A 1 403 ? -5.451 0.392 -11.419 1.00 97.38 403 TYR A C 1
ATOM 3136 O O . TYR A 1 403 ? -6.475 0.384 -12.101 1.00 97.38 403 TYR A O 1
ATOM 3144 N N . MET A 1 404 ? -4.313 -0.157 -11.839 1.00 97.88 404 MET A N 1
ATOM 3145 C CA . MET A 1 404 ? -4.136 -0.850 -13.112 1.00 97.88 404 MET A CA 1
ATOM 3146 C C . MET A 1 404 ? -4.641 -2.285 -12.986 1.00 97.88 404 MET A C 1
ATOM 3148 O O . MET A 1 404 ? -3.933 -3.158 -12.478 1.00 97.88 404 MET A O 1
ATOM 3152 N N . HIS A 1 405 ? -5.868 -2.514 -13.451 1.00 97.25 405 HIS A N 1
ATOM 3153 C CA . HIS A 1 405 ? -6.524 -3.817 -13.426 1.00 97.25 405 HIS A CA 1
ATOM 3154 C C . HIS A 1 405 ? -6.876 -4.330 -14.824 1.00 97.25 405 HIS A C 1
ATOM 3156 O O . HIS A 1 405 ? -7.007 -3.579 -15.790 1.00 97.25 405 HIS A O 1
ATOM 3162 N N . THR A 1 406 ? -7.060 -5.642 -14.889 1.00 97.75 406 THR A N 1
ATOM 3163 C CA . THR A 1 406 ? -7.498 -6.436 -16.039 1.00 97.75 406 THR A CA 1
ATOM 3164 C C . THR A 1 406 ? -8.611 -7.421 -15.648 1.00 97.75 406 THR A C 1
ATOM 3166 O O . THR A 1 406 ? -8.953 -8.310 -16.422 1.00 97.75 406 THR A O 1
ATOM 3169 N N . CYS A 1 407 ? -9.233 -7.238 -14.470 1.00 97.31 407 CYS A N 1
ATOM 3170 C CA . CYS A 1 407 ? -10.551 -7.811 -14.160 1.00 97.31 407 CYS A CA 1
ATOM 3171 C C . CYS A 1 407 ? -11.541 -7.488 -15.296 1.00 97.31 407 CYS A C 1
ATOM 3173 O O . CYS A 1 407 ? -11.563 -6.356 -15.789 1.00 97.31 407 CYS A O 1
ATOM 3175 N N . GLY A 1 408 ? -12.318 -8.482 -15.722 1.00 97.19 408 GLY A N 1
ATOM 3176 C CA . GLY A 1 408 ? -13.197 -8.440 -16.891 1.00 97.19 408 GLY A CA 1
ATOM 3177 C C . GLY A 1 408 ? -12.518 -8.752 -18.233 1.00 97.19 408 GLY A C 1
ATOM 3178 O O . GLY A 1 408 ? -13.189 -8.694 -19.261 1.00 97.19 408 GLY A O 1
ATOM 3179 N N . MET A 1 409 ? -11.207 -9.046 -18.269 1.00 97.69 409 MET A N 1
ATOM 3180 C CA . MET A 1 409 ? -10.461 -9.281 -19.524 1.00 97.69 409 MET A CA 1
ATOM 3181 C C . MET A 1 409 ? -9.991 -10.728 -19.746 1.00 97.69 409 MET A C 1
ATOM 3183 O O . MET A 1 409 ? -9.514 -11.033 -20.838 1.00 97.69 409 MET A O 1
ATOM 3187 N N . LEU A 1 410 ? -10.106 -11.605 -18.745 1.00 98.19 410 LEU A N 1
ATOM 3188 C CA . LEU A 1 410 ? -9.845 -13.048 -18.834 1.00 98.19 410 LEU A CA 1
ATOM 3189 C C . LEU A 1 410 ? -11.008 -13.802 -18.176 1.00 98.19 410 LEU A C 1
ATOM 3191 O O . LEU A 1 410 ? -11.651 -13.259 -17.281 1.00 98.19 410 LEU A O 1
ATOM 3195 N N . ASP A 1 411 ? -11.239 -15.051 -18.579 1.00 97.88 411 ASP A N 1
ATOM 3196 C CA . ASP A 1 411 ? -12.309 -15.911 -18.044 1.00 97.88 411 ASP A CA 1
ATOM 3197 C C . ASP A 1 411 ? -12.238 -16.101 -16.516 1.00 97.88 411 ASP A C 1
ATOM 3199 O O . ASP A 1 411 ? -13.250 -16.024 -15.834 1.00 97.88 411 ASP A O 1
ATOM 3203 N N . CYS A 1 412 ? -11.044 -16.253 -15.941 1.00 97.69 412 CYS A N 1
ATOM 3204 C CA . CYS A 1 412 ? -10.856 -16.461 -14.505 1.00 97.69 412 CYS A CA 1
ATOM 3205 C C . CYS A 1 412 ? -11.179 -15.231 -13.642 1.00 97.69 412 CYS A C 1
ATOM 3207 O O . CYS A 1 412 ? -11.197 -15.339 -12.418 1.00 97.69 412 CYS A O 1
ATOM 3209 N N . CYS A 1 413 ? -11.343 -14.058 -14.255 1.00 97.25 413 CYS A N 1
ATOM 3210 C CA . CYS A 1 413 ? -11.645 -12.792 -13.591 1.00 97.25 413 CYS A CA 1
ATOM 3211 C C . CYS A 1 413 ? -12.756 -12.020 -14.323 1.00 97.25 413 CYS A C 1
ATOM 3213 O O . CYS A 1 413 ? -12.788 -10.789 -14.282 1.00 97.25 413 CYS A O 1
ATOM 3215 N N . ASP A 1 414 ? -13.653 -12.715 -15.027 1.00 96.12 414 ASP A N 1
ATOM 3216 C CA . ASP A 1 414 ? -14.732 -12.096 -15.806 1.00 96.12 414 ASP A CA 1
ATOM 3217 C C . ASP A 1 414 ? -15.796 -11.426 -14.914 1.00 96.12 414 ASP A C 1
ATOM 3219 O O . ASP A 1 414 ? -16.318 -10.363 -15.260 1.00 96.12 414 ASP A O 1
ATOM 3223 N N . TYR A 1 415 ? -16.033 -11.992 -13.728 1.00 92.06 415 TYR A N 1
ATOM 3224 C CA . TYR A 1 415 ? -16.980 -11.529 -12.713 1.00 92.06 415 TYR A CA 1
A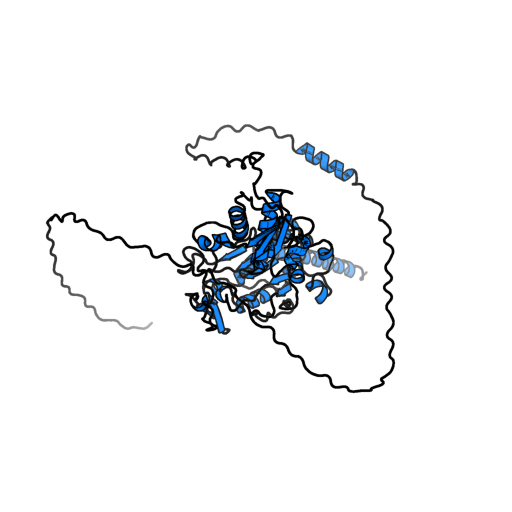TOM 3225 C C . TYR A 1 415 ? -16.299 -11.180 -11.370 1.00 92.06 415 TYR A C 1
ATOM 3227 O O . TYR A 1 415 ? -16.783 -11.510 -10.287 1.00 92.06 415 TYR A O 1
ATOM 3235 N N . GLY A 1 416 ? -15.145 -10.506 -11.428 1.00 93.81 416 GLY A N 1
ATOM 3236 C CA . GLY A 1 416 ? -14.426 -10.002 -10.250 1.00 93.81 416 GLY A CA 1
ATOM 3237 C C . GLY A 1 416 ? -12.937 -10.335 -10.268 1.00 93.81 416 GLY A C 1
ATOM 3238 O O . GLY A 1 416 ? -12.348 -10.499 -11.332 1.00 93.81 416 GLY A O 1
ATOM 3239 N N . GLY A 1 417 ? -12.311 -10.411 -9.095 1.00 96.56 417 GLY A N 1
ATOM 3240 C CA . GLY A 1 417 ? -10.935 -10.888 -8.960 1.00 96.56 417 GLY A CA 1
ATOM 3241 C C . GLY A 1 417 ? -10.865 -12.416 -8.933 1.00 96.56 417 GLY A C 1
ATOM 3242 O O . GLY A 1 417 ? -11.724 -13.060 -8.328 1.00 96.56 417 GLY A O 1
ATOM 3243 N N . CYS A 1 418 ? -9.840 -13.003 -9.558 1.00 97.19 418 CYS A N 1
ATOM 3244 C CA . CYS A 1 418 ? -9.632 -14.457 -9.549 1.00 97.19 418 CYS A CA 1
ATOM 3245 C C . CYS A 1 418 ? -9.057 -14.997 -8.228 1.00 97.19 418 CYS A C 1
ATOM 3247 O O . CYS A 1 418 ? -9.028 -16.211 -8.035 1.00 97.19 418 CYS A O 1
ATOM 3249 N N . TRP A 1 419 ? -8.538 -14.111 -7.368 1.00 96.81 419 TRP A N 1
ATOM 3250 C CA . TRP A 1 419 ? -7.928 -14.358 -6.052 1.00 96.81 419 TRP A CA 1
ATOM 3251 C C . TRP A 1 419 ? -6.772 -15.373 -5.964 1.00 96.81 419 TRP A C 1
ATOM 3253 O O . TRP A 1 419 ? -6.124 -15.440 -4.923 1.00 96.81 419 TRP A O 1
ATOM 3263 N N . LYS A 1 420 ? -6.419 -16.058 -7.060 1.00 97.62 420 LYS A N 1
ATOM 3264 C CA . LYS A 1 420 ? -5.319 -17.032 -7.150 1.00 97.62 420 LYS A CA 1
ATOM 3265 C C . LYS A 1 420 ? -4.028 -16.530 -6.509 1.00 97.62 420 LYS A C 1
ATOM 3267 O O . LYS A 1 420 ? -3.643 -15.372 -6.693 1.00 97.62 420 LYS A O 1
ATOM 3272 N N . SER A 1 421 ? -3.367 -17.397 -5.755 1.00 97.06 421 SER A N 1
ATOM 3273 C CA . SER A 1 421 ? -2.235 -17.030 -4.904 1.00 97.06 421 SER A CA 1
ATOM 3274 C C . SER A 1 421 ? -0.905 -17.207 -5.626 1.00 97.06 421 SER A C 1
ATOM 3276 O O . SER A 1 421 ? -0.113 -16.262 -5.679 1.00 97.06 421 SER A O 1
ATOM 3278 N N . ARG A 1 422 ? -0.694 -18.347 -6.295 1.00 97.75 422 ARG A N 1
ATOM 3279 C CA . ARG A 1 422 ? 0.581 -18.680 -6.954 1.00 97.75 422 ARG A CA 1
ATOM 3280 C C . ARG A 1 422 ? 0.458 -18.798 -8.478 1.00 97.75 422 ARG A C 1
ATOM 3282 O O . ARG A 1 422 ? -0.629 -18.997 -9.016 1.00 97.75 422 ARG A O 1
ATOM 3289 N N . VAL A 1 423 ? 1.567 -18.650 -9.208 1.00 97.69 423 VAL A N 1
ATOM 3290 C CA . VAL A 1 423 ? 1.628 -18.874 -10.680 1.00 97.69 423 VAL A CA 1
ATOM 3291 C C . VAL A 1 423 ? 2.172 -20.249 -11.066 1.00 97.69 423 VAL A C 1
ATOM 3293 O O . VAL A 1 423 ? 1.963 -20.704 -12.188 1.00 97.69 423 VAL A O 1
ATOM 3296 N N . THR A 1 424 ? 2.860 -20.896 -10.132 1.00 95.94 424 THR A N 1
ATOM 3297 C CA . THR A 1 424 ? 3.419 -22.247 -10.202 1.00 95.94 424 THR A CA 1
ATOM 3298 C C . THR A 1 424 ? 3.375 -22.839 -8.797 1.00 95.94 424 THR A C 1
ATOM 3300 O O . THR A 1 424 ? 3.518 -22.064 -7.849 1.00 95.94 424 THR A O 1
ATOM 3303 N N . PRO A 1 425 ? 3.216 -24.164 -8.645 1.00 95.81 425 PRO A N 1
ATOM 3304 C CA . PRO A 1 425 ? 3.348 -24.794 -7.340 1.00 95.81 425 PRO A CA 1
ATOM 3305 C C . PRO A 1 425 ? 4.791 -24.670 -6.837 1.00 95.81 425 PRO A C 1
ATOM 3307 O O . PRO A 1 425 ? 5.725 -24.690 -7.650 1.00 95.81 425 PRO A O 1
ATOM 3310 N N . LEU A 1 426 ? 4.974 -24.549 -5.524 1.00 93.62 426 LEU A N 1
ATOM 3311 C CA . LEU A 1 426 ? 6.297 -24.561 -4.885 1.00 93.62 426 LEU A CA 1
ATOM 3312 C C . LEU A 1 426 ? 6.627 -25.923 -4.262 1.00 93.62 426 LEU A C 1
ATOM 3314 O O . LEU A 1 426 ? 7.798 -26.294 -4.217 1.00 93.62 426 LEU A O 1
ATOM 3318 N N . ASN A 1 427 ? 5.611 -26.719 -3.918 1.00 94.69 427 ASN A N 1
ATOM 3319 C CA . ASN A 1 427 ? 5.703 -28.003 -3.215 1.00 94.69 427 ASN A CA 1
ATOM 3320 C C . ASN A 1 427 ? 6.352 -27.863 -1.823 1.00 94.69 427 ASN A C 1
ATOM 3322 O O . ASN A 1 427 ? 7.118 -28.722 -1.392 1.00 94.69 427 ASN A O 1
ATOM 3326 N N . ASP A 1 428 ? 6.044 -26.761 -1.141 1.00 94.12 428 ASP A N 1
ATOM 3327 C CA . ASP A 1 428 ? 6.511 -26.379 0.200 1.00 94.12 428 ASP A CA 1
ATOM 3328 C C . ASP A 1 428 ? 5.551 -26.804 1.330 1.00 94.12 428 ASP A C 1
ATOM 3330 O O . ASP A 1 428 ? 5.814 -26.521 2.493 1.00 94.12 428 ASP A O 1
ATOM 3334 N N . GLY A 1 429 ? 4.449 -27.484 0.997 1.00 93.56 429 GLY A N 1
ATOM 3335 C CA . GLY A 1 429 ? 3.409 -27.912 1.943 1.00 93.56 429 GLY A CA 1
ATOM 3336 C C . GLY A 1 429 ? 2.260 -26.912 2.122 1.00 93.56 429 GLY A C 1
ATOM 3337 O O . GLY A 1 429 ? 1.230 -27.274 2.680 1.00 93.56 429 GLY A O 1
ATOM 3338 N N . ASP A 1 430 ? 2.382 -25.691 1.597 1.00 93.88 430 ASP A N 1
ATOM 3339 C CA . ASP A 1 430 ? 1.347 -24.657 1.688 1.00 93.88 430 ASP A CA 1
ATOM 3340 C C . ASP A 1 430 ? 0.153 -24.972 0.761 1.00 93.88 430 ASP A C 1
ATOM 3342 O O . ASP A 1 430 ? 0.307 -25.164 -0.451 1.00 93.88 430 ASP A O 1
ATOM 3346 N N . GLY A 1 431 ? -1.068 -24.939 1.310 1.00 94.06 431 GLY A N 1
ATOM 3347 C CA . GLY A 1 431 ? -2.320 -25.155 0.569 1.00 94.06 431 GLY A CA 1
ATOM 3348 C C . GLY A 1 431 ? -2.532 -24.228 -0.642 1.00 94.06 431 GLY A C 1
ATOM 3349 O O . GLY A 1 431 ? -3.303 -24.560 -1.548 1.00 94.06 431 GLY A O 1
ATOM 3350 N N . LYS A 1 432 ? -1.800 -23.108 -0.738 1.00 95.00 432 LYS A N 1
ATOM 3351 C CA . LYS A 1 432 ? -1.794 -22.193 -1.900 1.00 95.00 432 LYS A CA 1
ATOM 3352 C C . LYS A 1 432 ? -1.317 -22.848 -3.203 1.00 95.00 432 LYS A C 1
ATOM 3354 O O . LYS A 1 432 ? -1.570 -22.291 -4.275 1.00 95.00 432 LYS A O 1
ATOM 3359 N N . ASP A 1 433 ? -0.714 -24.036 -3.158 1.00 94.50 433 ASP A N 1
ATOM 3360 C CA . ASP A 1 433 ? -0.463 -24.856 -4.354 1.00 94.50 433 ASP A CA 1
ATOM 3361 C C . ASP A 1 433 ? -1.750 -25.410 -5.005 1.00 94.50 433 ASP A C 1
ATOM 3363 O O . ASP A 1 433 ? -1.734 -25.761 -6.185 1.00 94.50 433 ASP A O 1
ATOM 3367 N N . GLY A 1 434 ? -2.894 -25.396 -4.307 1.00 94.62 434 GLY A N 1
ATOM 3368 C CA . GLY A 1 434 ? -4.227 -25.573 -4.905 1.00 94.62 434 GLY A CA 1
ATOM 3369 C C . GLY A 1 434 ? -4.781 -24.307 -5.586 1.00 94.62 434 GLY A C 1
ATOM 3370 O O . GLY A 1 434 ? -5.707 -24.364 -6.401 1.00 94.62 434 GLY A O 1
ATOM 3371 N N . GLU A 1 435 ? -4.198 -23.138 -5.311 1.00 95.75 435 GLU A N 1
ATOM 3372 C CA . GLU A 1 435 ? -4.696 -21.825 -5.735 1.00 95.75 435 GLU A CA 1
ATOM 3373 C C . GLU A 1 435 ? -3.917 -21.230 -6.917 1.00 95.75 435 GLU A C 1
ATOM 3375 O O . GLU A 1 435 ? -3.627 -20.029 -6.966 1.00 95.75 435 GLU A O 1
ATOM 3380 N N . LEU A 1 436 ? -3.596 -22.059 -7.909 1.00 98.06 436 LEU A N 1
ATOM 3381 C CA . LEU A 1 436 ? -2.774 -21.640 -9.044 1.00 98.06 436 LEU A CA 1
ATOM 3382 C C . LEU A 1 436 ? -3.518 -20.750 -10.050 1.00 98.06 436 LEU A C 1
ATOM 3384 O O . LEU A 1 436 ? -4.706 -20.924 -10.341 1.00 98.06 436 LEU A O 1
ATOM 3388 N N . CYS A 1 437 ? -2.777 -19.808 -10.633 1.00 98.19 437 CYS A N 1
ATOM 3389 C CA . CYS A 1 437 ? -3.187 -19.026 -11.792 1.00 98.19 437 CYS A CA 1
ATOM 3390 C C . CYS A 1 437 ? -3.516 -19.955 -12.972 1.00 98.19 437 CYS A C 1
ATOM 3392 O O . CYS A 1 437 ? -2.702 -20.793 -13.348 1.00 98.19 437 CYS A O 1
ATOM 3394 N N . THR A 1 438 ? -4.681 -19.771 -13.597 1.00 98.25 438 THR A N 1
ATOM 3395 C CA . THR A 1 438 ? -5.109 -20.559 -14.768 1.00 98.25 438 THR A CA 1
ATOM 3396 C C . THR A 1 438 ? -4.485 -20.083 -16.083 1.00 98.25 438 THR A C 1
ATOM 3398 O O . THR A 1 438 ? -4.474 -20.826 -17.059 1.00 98.25 438 THR A O 1
ATOM 3401 N N . HIS A 1 439 ? -3.926 -18.865 -16.104 1.00 98.31 439 HIS A N 1
ATOM 3402 C CA . HIS A 1 439 ? -3.252 -18.265 -17.263 1.00 98.31 439 HIS A CA 1
ATOM 3403 C C . HIS A 1 439 ? -1.831 -17.787 -16.921 1.00 98.31 439 HIS A C 1
ATOM 3405 O O . HIS A 1 439 ? -1.557 -16.585 -17.005 1.00 98.31 439 HIS A O 1
ATOM 3411 N N . PRO A 1 440 ? -0.908 -18.671 -16.505 1.00 98.31 440 PRO A N 1
ATOM 3412 C CA . PRO A 1 440 ? 0.483 -18.295 -16.299 1.00 98.31 440 PRO A CA 1
ATOM 3413 C C . PRO A 1 440 ? 1.172 -18.055 -17.651 1.00 98.31 440 PRO A C 1
ATOM 3415 O O . PRO A 1 440 ? 0.938 -18.767 -18.629 1.00 98.31 440 PRO A O 1
ATOM 3418 N N . VAL A 1 441 ? 2.061 -17.066 -17.714 1.00 98.44 441 VAL A N 1
ATOM 3419 C CA . VAL A 1 441 ? 2.918 -16.802 -18.876 1.00 98.44 441 VAL A CA 1
ATOM 3420 C C . VAL A 1 441 ? 4.380 -16.742 -18.466 1.00 98.44 441 VAL A C 1
ATOM 3422 O O . VAL A 1 441 ? 4.742 -16.070 -17.503 1.00 98.44 441 VAL A O 1
ATOM 3425 N N . LYS A 1 442 ? 5.233 -17.431 -19.230 1.00 98.50 442 LYS A N 1
ATOM 3426 C CA . LYS A 1 442 ? 6.688 -17.383 -19.071 1.00 98.50 442 LYS A CA 1
ATOM 3427 C C . LYS A 1 442 ? 7.271 -16.274 -19.943 1.00 98.50 442 LYS A C 1
ATOM 3429 O O . LYS A 1 442 ? 7.106 -16.284 -21.163 1.00 98.50 442 LYS A O 1
ATOM 3434 N N . LEU A 1 443 ? 7.948 -15.325 -19.311 1.00 98.06 443 LEU A N 1
ATOM 3435 C CA . LEU A 1 443 ? 8.602 -14.188 -19.949 1.00 98.06 443 LEU A CA 1
ATOM 3436 C C . LEU A 1 443 ? 9.990 -14.571 -20.508 1.00 98.06 443 LEU A C 1
ATOM 3438 O O . LEU A 1 443 ? 10.562 -15.586 -20.099 1.00 98.06 443 LEU A O 1
ATOM 3442 N N . PRO A 1 444 ? 10.582 -13.764 -21.415 1.00 97.31 444 PRO A N 1
ATOM 3443 C CA . PRO A 1 444 ? 11.883 -14.066 -22.028 1.00 97.31 444 PRO A CA 1
ATOM 3444 C C . PRO A 1 444 ? 13.057 -14.217 -21.049 1.00 97.31 444 PRO A C 1
ATOM 3446 O O . PRO A 1 444 ? 14.012 -14.921 -21.356 1.00 97.31 444 PRO A O 1
ATOM 3449 N N . ASN A 1 445 ? 12.989 -13.585 -19.874 1.00 95.81 445 ASN A N 1
ATOM 3450 C CA . ASN A 1 445 ? 13.978 -13.713 -18.795 1.00 95.81 445 ASN A CA 1
ATOM 3451 C C . ASN A 1 445 ? 13.736 -14.929 -17.877 1.00 95.81 445 ASN A C 1
ATOM 3453 O O . ASN A 1 445 ? 14.414 -15.077 -16.867 1.00 95.81 445 ASN A O 1
ATOM 3457 N N . GLY A 1 446 ? 12.756 -15.779 -18.192 1.00 96.94 446 GLY A N 1
ATOM 3458 C CA . GLY A 1 446 ? 12.408 -16.964 -17.413 1.00 96.94 446 GLY A CA 1
ATOM 3459 C C . GLY A 1 446 ? 11.384 -16.739 -16.298 1.00 96.94 446 GLY A C 1
ATOM 3460 O O . GLY A 1 446 ? 10.810 -17.732 -15.853 1.00 96.94 446 GLY A O 1
ATOM 3461 N N . GLN A 1 447 ? 11.102 -15.489 -15.903 1.00 97.19 447 GLN A N 1
ATOM 3462 C CA . GLN A 1 447 ? 10.070 -15.158 -14.912 1.00 97.19 447 GLN A CA 1
ATOM 3463 C C . GLN A 1 447 ? 8.704 -15.681 -15.379 1.00 97.19 447 GLN A C 1
ATOM 3465 O O . GLN A 1 447 ? 8.344 -15.521 -16.547 1.00 97.19 447 GLN A O 1
ATOM 3470 N N . ILE A 1 448 ? 7.931 -16.282 -14.477 1.00 98.00 448 ILE A N 1
ATOM 3471 C CA . ILE A 1 448 ? 6.546 -16.688 -14.741 1.00 98.00 448 ILE A CA 1
ATOM 3472 C C . ILE A 1 448 ? 5.634 -15.716 -13.995 1.00 98.00 448 ILE A C 1
ATOM 3474 O O . ILE A 1 448 ? 5.841 -15.479 -12.810 1.00 98.00 448 ILE A O 1
ATOM 3478 N N . ILE A 1 449 ? 4.654 -15.131 -14.685 1.00 98.44 449 ILE A N 1
ATOM 3479 C CA . ILE A 1 449 ? 3.675 -14.197 -14.104 1.00 98.44 449 ILE A CA 1
ATOM 3480 C C . ILE A 1 449 ? 2.261 -14.532 -14.590 1.00 98.44 449 ILE A C 1
ATOM 3482 O O . ILE A 1 449 ? 2.097 -15.227 -15.591 1.00 98.44 449 ILE A O 1
ATOM 3486 N N . GLY A 1 450 ? 1.219 -14.028 -13.926 1.00 98.44 450 GLY A N 1
ATOM 3487 C CA . GLY A 1 450 ? -0.147 -14.149 -14.443 1.00 98.44 450 GLY A CA 1
ATOM 3488 C C . GLY A 1 450 ? -0.336 -13.332 -15.727 1.00 98.44 450 GLY A C 1
ATOM 3489 O O . GLY A 1 450 ? 0.149 -12.201 -15.825 1.00 98.44 450 GLY A O 1
ATOM 3490 N N . LYS A 1 451 ? -1.080 -13.851 -16.713 1.00 98.69 451 LYS A N 1
ATOM 3491 C CA . LYS A 1 451 ? -1.360 -13.145 -17.979 1.00 98.69 451 LYS A CA 1
ATOM 3492 C C . LYS A 1 451 ? -1.974 -11.764 -17.749 1.00 98.69 451 LYS A C 1
ATOM 3494 O O . LYS A 1 451 ? -1.646 -10.811 -18.453 1.00 98.69 451 LYS A O 1
ATOM 3499 N N . CYS A 1 452 ? -2.814 -11.657 -16.725 1.00 98.56 452 CYS A N 1
ATOM 3500 C CA . CYS A 1 452 ? -3.445 -10.425 -16.273 1.00 98.56 452 CYS A CA 1
ATOM 3501 C C . CYS A 1 452 ? -2.439 -9.329 -15.854 1.00 98.56 452 CYS A C 1
ATOM 3503 O O . CYS A 1 452 ? -2.751 -8.147 -16.006 1.00 98.56 452 CYS A O 1
ATOM 3505 N N . MET A 1 453 ? -1.237 -9.709 -15.397 1.00 98.56 453 MET A N 1
ATOM 3506 C CA . MET A 1 453 ? -0.124 -8.810 -15.064 1.00 98.56 453 MET A CA 1
ATOM 3507 C C . MET A 1 453 ? 0.768 -8.513 -16.281 1.00 98.56 453 MET A C 1
ATOM 3509 O O . MET A 1 453 ? 1.173 -7.368 -16.462 1.00 98.56 453 MET A O 1
ATOM 3513 N N . ASP A 1 454 ? 1.022 -9.492 -17.163 1.00 98.56 454 ASP A N 1
ATOM 3514 C CA . ASP A 1 454 ? 1.731 -9.276 -18.446 1.00 98.56 454 ASP A CA 1
ATOM 3515 C C . ASP A 1 454 ? 0.994 -8.288 -19.368 1.00 98.56 454 ASP A C 1
ATOM 3517 O O . ASP A 1 454 ? 1.606 -7.583 -20.166 1.00 98.56 454 ASP A O 1
ATOM 3521 N N . MET A 1 455 ? -0.330 -8.196 -19.262 1.00 98.44 455 MET A N 1
ATOM 3522 C CA . MET A 1 455 ? -1.120 -7.224 -20.021 1.00 98.44 455 MET A CA 1
ATOM 3523 C C . MET A 1 455 ? -0.837 -5.759 -19.644 1.00 98.44 455 MET A C 1
ATOM 3525 O O . MET A 1 455 ? -1.105 -4.879 -20.460 1.00 98.44 455 MET A O 1
ATOM 3529 N N . ILE A 1 456 ? -0.279 -5.482 -18.461 1.00 98.44 456 ILE A N 1
ATOM 3530 C CA . ILE A 1 456 ? 0.074 -4.126 -18.021 1.00 98.44 456 ILE A CA 1
ATOM 3531 C C . ILE A 1 456 ? 1.487 -3.792 -18.525 1.00 98.44 456 ILE A C 1
ATOM 3533 O O . ILE A 1 456 ? 2.447 -4.475 -18.172 1.00 98.44 456 ILE A O 1
ATOM 3537 N N . ARG A 1 457 ? 1.636 -2.737 -19.340 1.00 98.25 457 ARG A N 1
ATOM 3538 C CA . ARG A 1 457 ? 2.914 -2.364 -19.979 1.00 98.25 457 ARG A CA 1
ATOM 3539 C C . ARG A 1 457 ? 3.532 -1.105 -19.383 1.00 98.25 457 ARG A C 1
ATOM 3541 O O . ARG A 1 457 ? 2.821 -0.212 -18.919 1.00 98.25 457 ARG A O 1
ATOM 3548 N N . ALA A 1 458 ? 4.859 -0.985 -19.471 1.00 98.12 458 ALA A N 1
ATOM 3549 C CA . ALA A 1 458 ? 5.589 0.201 -19.022 1.00 98.12 458 ALA A CA 1
ATOM 3550 C C . ALA A 1 458 ? 5.069 1.501 -19.667 1.00 98.12 458 ALA A C 1
ATOM 3552 O O . ALA A 1 458 ? 5.039 2.534 -19.005 1.00 98.12 458 ALA A O 1
ATOM 3553 N N . ASP A 1 459 ? 4.586 1.460 -20.916 1.00 97.19 459 ASP A N 1
ATOM 3554 C CA . ASP A 1 459 ? 4.009 2.626 -21.603 1.00 97.19 459 ASP A CA 1
ATOM 3555 C C . ASP A 1 459 ? 2.753 3.180 -20.914 1.00 97.19 459 ASP A C 1
ATOM 3557 O O . ASP A 1 459 ? 2.553 4.399 -20.885 1.00 97.19 459 ASP A O 1
ATOM 3561 N N . ASP A 1 460 ? 1.918 2.311 -20.338 1.00 96.94 460 ASP A N 1
ATOM 3562 C CA . ASP A 1 460 ? 0.705 2.713 -19.624 1.00 96.94 460 ASP A CA 1
ATOM 3563 C C . ASP A 1 460 ? 1.049 3.375 -18.291 1.00 96.94 460 ASP A C 1
ATOM 3565 O O . ASP A 1 460 ? 0.525 4.447 -17.974 1.00 96.94 460 ASP A O 1
ATOM 3569 N N . ILE A 1 461 ? 1.993 2.785 -17.552 1.00 97.75 461 ILE A N 1
ATOM 3570 C CA . ILE A 1 461 ? 2.501 3.343 -16.294 1.00 97.75 461 ILE A CA 1
ATOM 3571 C C . ILE A 1 461 ? 3.188 4.685 -16.559 1.00 97.75 461 ILE A C 1
ATOM 3573 O O . ILE A 1 461 ? 2.873 5.684 -15.910 1.00 97.75 461 ILE A O 1
ATOM 3577 N N . ALA A 1 462 ? 4.037 4.753 -17.585 1.00 96.00 462 ALA A N 1
ATOM 3578 C CA . ALA A 1 462 ? 4.691 5.975 -18.028 1.00 96.00 462 ALA A CA 1
ATOM 3579 C C . ALA A 1 462 ? 3.674 7.066 -18.398 1.00 96.00 462 ALA A C 1
ATOM 3581 O O . ALA A 1 462 ? 3.812 8.212 -17.967 1.00 96.00 462 ALA A O 1
ATOM 3582 N N . ARG A 1 463 ? 2.607 6.733 -19.137 1.00 93.50 463 ARG A N 1
ATOM 3583 C CA . ARG A 1 463 ? 1.528 7.680 -19.466 1.00 93.50 463 ARG A CA 1
ATOM 3584 C C . ARG A 1 463 ? 0.881 8.263 -18.206 1.00 93.50 463 ARG A C 1
ATOM 3586 O O . ARG A 1 463 ? 0.618 9.465 -18.174 1.00 93.50 463 ARG A O 1
ATOM 3593 N N . LEU A 1 464 ? 0.642 7.449 -17.179 1.00 95.12 464 LEU A N 1
ATOM 3594 C CA . LEU A 1 464 ? 0.052 7.894 -15.913 1.00 95.12 464 LEU A CA 1
ATOM 3595 C C . LEU A 1 464 ? 1.026 8.724 -15.065 1.00 95.12 464 LEU A C 1
ATOM 3597 O O . LEU A 1 464 ? 0.635 9.775 -14.555 1.00 95.12 464 LEU A O 1
ATOM 3601 N N . MET A 1 465 ? 2.303 8.336 -14.986 1.00 93.19 465 MET A N 1
ATOM 3602 C CA . MET A 1 465 ? 3.352 9.156 -14.361 1.00 93.19 465 MET A CA 1
ATOM 3603 C C . MET A 1 465 ? 3.405 10.550 -14.996 1.00 93.19 465 MET A C 1
ATOM 3605 O O . MET A 1 465 ? 3.435 11.558 -14.290 1.00 93.19 465 MET A O 1
ATOM 3609 N N . LEU A 1 466 ? 3.340 10.625 -16.330 1.00 88.88 466 LEU A N 1
ATOM 3610 C CA . LEU A 1 466 ? 3.315 11.890 -17.068 1.00 88.88 466 LEU A CA 1
ATOM 3611 C C . LEU A 1 466 ? 2.066 12.729 -16.798 1.00 88.88 466 LEU A C 1
ATOM 3613 O O . LEU A 1 466 ? 2.162 13.955 -16.836 1.00 88.88 466 LEU A O 1
ATOM 3617 N N . MET A 1 467 ? 0.915 12.109 -16.524 1.00 88.50 467 MET A N 1
ATOM 3618 C CA . MET A 1 467 ? -0.297 12.833 -16.129 1.00 88.50 467 MET A CA 1
ATOM 3619 C C . MET A 1 467 ? -0.123 13.493 -14.756 1.00 88.50 467 MET A C 1
ATOM 3621 O O . MET A 1 467 ? -0.389 14.689 -14.641 1.00 88.50 467 MET A O 1
ATOM 3625 N N . TYR A 1 468 ? 0.411 12.777 -13.759 1.00 88.00 468 TYR A N 1
ATOM 3626 C CA . TYR A 1 468 ? 0.727 13.359 -12.447 1.00 88.00 468 TYR A CA 1
ATOM 3627 C C . TYR A 1 468 ? 1.781 14.480 -12.549 1.00 88.00 468 TYR A C 1
ATOM 3629 O O . TYR A 1 468 ? 1.528 15.596 -12.092 1.00 88.00 468 TYR A O 1
ATOM 3637 N N . ILE A 1 469 ? 2.903 14.234 -13.242 1.00 81.06 469 ILE A N 1
ATOM 3638 C CA . ILE A 1 469 ? 3.983 15.222 -13.463 1.00 81.06 469 ILE A CA 1
ATOM 3639 C C . ILE A 1 469 ? 3.461 16.490 -14.163 1.00 81.06 469 ILE A C 1
ATOM 3641 O O . ILE A 1 469 ? 3.868 17.607 -13.840 1.00 81.06 469 ILE A O 1
ATOM 3645 N N . GLN A 1 470 ? 2.518 16.352 -15.100 1.00 74.62 470 GLN A N 1
ATOM 3646 C CA . GLN A 1 470 ? 1.893 17.501 -15.761 1.00 74.62 470 GLN A CA 1
ATOM 3647 C C . GLN A 1 470 ? 0.824 18.199 -14.915 1.00 74.62 470 GLN A C 1
ATOM 3649 O O . GLN A 1 470 ? 0.588 19.385 -15.148 1.00 74.62 470 GLN A O 1
ATOM 3654 N N . GLN A 1 471 ? 0.191 17.525 -13.953 1.00 65.38 471 GLN A N 1
ATOM 3655 C CA . GLN A 1 471 ? -0.810 18.140 -13.081 1.00 65.38 471 GLN A CA 1
ATOM 3656 C C . GLN A 1 471 ? -0.181 19.166 -12.129 1.00 65.38 471 GLN A C 1
ATOM 3658 O O . GLN A 1 471 ? -0.671 20.292 -12.054 1.00 65.38 471 GLN A O 1
ATOM 3663 N N . GLU A 1 472 ? 0.953 18.837 -11.496 1.00 56.66 472 GLU A N 1
ATOM 3664 C CA . GLU A 1 472 ? 1.686 19.738 -10.581 1.00 56.66 472 GLU A CA 1
ATOM 3665 C C . GLU A 1 472 ? 1.947 21.119 -11.210 1.00 56.66 472 GLU A C 1
ATOM 3667 O O . GLU A 1 472 ? 1.917 22.153 -10.544 1.00 56.66 472 GLU A O 1
ATOM 3672 N N . ARG A 1 473 ? 2.150 21.158 -12.527 1.00 48.75 473 ARG A N 1
ATOM 3673 C CA . ARG A 1 473 ? 2.394 22.371 -13.311 1.00 48.75 473 ARG A CA 1
ATOM 3674 C C . ARG A 1 473 ? 1.195 23.330 -13.378 1.00 48.75 473 ARG A C 1
ATOM 3676 O O . ARG A 1 473 ? 1.402 24.534 -13.535 1.00 48.75 473 ARG A O 1
ATOM 3683 N N . PHE A 1 474 ? -0.042 22.840 -13.291 1.00 50.06 474 PHE A N 1
ATOM 3684 C CA . PHE A 1 474 ? -1.228 23.707 -13.257 1.00 50.06 474 PHE A CA 1
ATOM 3685 C C . PHE A 1 474 ? -1.382 24.390 -11.893 1.00 50.06 474 PHE A C 1
ATOM 3687 O O . PHE A 1 474 ? -1.728 25.569 -11.848 1.00 50.06 474 PHE A O 1
ATOM 3694 N N . ASP A 1 475 ? -1.027 23.686 -10.815 1.00 51.66 475 ASP A N 1
ATOM 3695 C CA . ASP A 1 475 ? -1.152 24.175 -9.437 1.00 51.66 475 ASP A CA 1
ATOM 3696 C C . ASP A 1 475 ? 0.077 24.979 -8.954 1.00 51.66 475 ASP A C 1
ATOM 3698 O O . ASP A 1 475 ? -0.043 25.850 -8.091 1.00 51.66 475 ASP A O 1
ATOM 3702 N N . SER A 1 476 ? 1.268 24.730 -9.516 1.00 51.25 476 SER A N 1
ATOM 3703 C CA . SER A 1 476 ? 2.530 25.396 -9.129 1.00 51.25 476 SER A CA 1
ATOM 3704 C C . SER A 1 476 ? 3.134 26.350 -10.170 1.00 51.25 476 SER A C 1
ATOM 3706 O O . SER A 1 476 ? 4.054 27.104 -9.845 1.00 51.25 476 SER A O 1
ATOM 3708 N N . GLY A 1 477 ? 2.638 26.353 -11.411 1.00 50.22 477 GLY A N 1
ATOM 3709 C CA . GLY A 1 477 ? 3.185 27.159 -12.505 1.00 50.22 477 GLY A CA 1
ATOM 3710 C C . GLY A 1 477 ? 4.429 26.546 -13.166 1.00 50.22 477 GLY A C 1
ATOM 3711 O O . GLY A 1 477 ? 4.575 25.332 -13.281 1.00 50.22 477 GLY A O 1
ATOM 3712 N N . SER A 1 478 ? 5.339 27.391 -13.663 1.00 45.44 478 SER A N 1
ATOM 3713 C CA . SER A 1 478 ? 6.554 26.964 -14.385 1.00 45.44 478 SER A CA 1
ATOM 3714 C C . SER A 1 478 ? 7.699 26.470 -13.491 1.00 45.44 478 SER A C 1
ATOM 3716 O O . SER A 1 478 ? 8.784 26.196 -14.003 1.00 45.44 478 SER A O 1
ATOM 3718 N N . ASP A 1 479 ? 7.483 26.382 -12.177 1.00 49.91 479 ASP A N 1
ATOM 3719 C CA . ASP A 1 479 ? 8.541 26.132 -11.196 1.00 49.91 479 ASP A CA 1
ATOM 3720 C C . ASP A 1 479 ? 8.565 24.724 -10.582 1.00 49.91 479 ASP A C 1
ATOM 3722 O O . ASP A 1 479 ? 9.465 24.465 -9.783 1.00 49.91 479 ASP A O 1
ATOM 3726 N N . SER A 1 480 ? 7.676 23.808 -11.003 1.00 56.72 480 SER A N 1
ATOM 3727 C CA . SER A 1 480 ? 7.724 22.382 -10.620 1.00 56.72 480 SER A CA 1
ATOM 3728 C C . SER A 1 480 ? 9.135 21.808 -10.798 1.00 56.72 480 SER A C 1
ATOM 3730 O O . SER A 1 480 ? 9.731 21.863 -11.881 1.00 56.72 480 SER A O 1
ATOM 3732 N N . ILE A 1 481 ? 9.665 21.255 -9.706 1.00 58.06 481 ILE A N 1
ATOM 3733 C CA . ILE A 1 481 ? 11.022 20.698 -9.630 1.00 58.06 481 ILE A CA 1
ATOM 3734 C C . ILE A 1 481 ? 11.110 19.439 -10.504 1.00 58.06 481 ILE A C 1
ATOM 3736 O O . ILE A 1 481 ? 12.086 19.258 -11.233 1.00 58.06 481 ILE A O 1
ATOM 3740 N N . LEU A 1 482 ? 10.053 18.620 -10.505 1.00 59.72 482 LEU A N 1
ATOM 3741 C CA . LEU A 1 482 ? 9.938 17.451 -11.376 1.00 59.72 482 LEU A CA 1
ATOM 3742 C C . LEU A 1 482 ? 9.784 17.814 -12.837 1.00 59.72 482 LEU A C 1
ATOM 3744 O O . LEU A 1 482 ? 10.428 17.197 -13.677 1.00 59.72 482 LEU A O 1
ATOM 3748 N N . MET A 1 483 ? 8.980 18.824 -13.161 1.00 59.22 483 MET A N 1
ATOM 3749 C CA . MET A 1 483 ? 8.809 19.226 -14.550 1.00 59.22 483 MET A CA 1
ATOM 3750 C C . MET A 1 483 ? 10.094 19.845 -15.114 1.00 59.22 483 MET A C 1
ATOM 3752 O O . MET A 1 483 ? 10.352 19.675 -16.300 1.00 59.22 483 MET A O 1
ATOM 3756 N N . LYS A 1 484 ? 10.938 20.494 -14.298 1.00 59.16 484 LYS A N 1
ATOM 3757 C CA . LYS A 1 484 ? 12.291 20.913 -14.714 1.00 59.16 484 LYS A CA 1
ATOM 3758 C C . LYS A 1 484 ? 13.197 19.707 -14.971 1.00 59.16 484 LYS A C 1
ATOM 3760 O O . LYS A 1 484 ? 13.690 19.568 -16.086 1.00 59.16 484 LYS A O 1
ATOM 3765 N N . ALA A 1 485 ? 13.311 18.790 -14.005 1.00 58.94 485 ALA A N 1
ATOM 3766 C CA . ALA A 1 485 ? 14.077 17.549 -14.170 1.00 58.94 485 ALA A CA 1
ATOM 3767 C C . ALA A 1 485 ? 13.630 16.742 -15.409 1.00 58.94 485 ALA A C 1
ATOM 3769 O O . ALA A 1 485 ? 14.461 16.231 -16.157 1.00 58.94 485 ALA A O 1
ATOM 3770 N N . TYR A 1 486 ? 12.321 16.684 -15.666 1.00 59.72 486 TYR A N 1
ATOM 3771 C CA . TYR A 1 486 ? 11.724 15.947 -16.775 1.00 59.72 486 TYR A CA 1
ATOM 3772 C C . TYR A 1 486 ? 11.835 16.664 -18.139 1.00 59.72 486 TYR A C 1
ATOM 3774 O O . TYR A 1 486 ? 12.184 16.028 -19.131 1.00 59.72 486 TYR A O 1
ATOM 3782 N N . ILE A 1 487 ? 11.579 17.980 -18.224 1.00 56.69 487 ILE A N 1
ATOM 3783 C CA . ILE A 1 487 ? 11.683 18.752 -19.486 1.00 56.69 487 ILE A CA 1
ATOM 3784 C C . ILE A 1 487 ? 13.126 18.818 -19.996 1.00 56.69 487 ILE A C 1
ATOM 3786 O O . ILE A 1 487 ? 13.338 18.845 -21.209 1.00 56.69 487 ILE A O 1
ATOM 3790 N N . GLU A 1 488 ? 14.105 18.871 -19.093 1.00 51.78 488 GLU A N 1
ATOM 3791 C CA . GLU A 1 488 ? 15.530 18.984 -19.431 1.00 51.78 488 GLU A CA 1
ATOM 3792 C C . GLU A 1 488 ? 16.162 17.625 -19.813 1.00 51.78 488 GLU A C 1
ATOM 3794 O O . GLU A 1 488 ? 17.365 17.544 -20.056 1.00 51.78 488 GLU A O 1
ATOM 3799 N N . GLY A 1 489 ? 15.353 16.560 -19.901 1.00 47.94 489 GLY A N 1
ATOM 3800 C CA . GLY A 1 489 ? 15.761 15.211 -20.297 1.00 47.94 489 GLY A CA 1
ATOM 3801 C C . GLY A 1 489 ? 15.752 14.917 -21.806 1.00 47.94 489 GLY A C 1
ATOM 3802 O O . GLY A 1 489 ? 15.383 15.767 -22.626 1.00 47.94 489 GLY A O 1
ATOM 3803 N N . PRO A 1 490 ? 16.177 13.696 -22.195 1.00 39.84 490 PRO A N 1
ATOM 3804 C CA . PRO A 1 490 ? 16.190 13.249 -23.588 1.00 39.84 490 PRO A CA 1
ATOM 3805 C C . PRO A 1 490 ? 14.783 13.208 -24.210 1.00 39.84 490 PRO A C 1
ATOM 3807 O O . PRO A 1 490 ? 13.762 13.256 -23.526 1.00 39.84 490 PRO A O 1
ATOM 3810 N N . GLU A 1 491 ? 14.710 13.151 -25.544 1.00 43.69 491 GLU A N 1
ATOM 3811 C CA . GLU A 1 491 ? 13.415 13.144 -26.232 1.00 43.69 491 GLU A CA 1
ATOM 3812 C C . GLU A 1 491 ? 12.579 11.898 -25.900 1.00 43.69 491 GLU A C 1
ATOM 3814 O O . GLU A 1 491 ? 13.093 10.784 -25.880 1.00 43.69 491 GLU A O 1
ATOM 3819 N N . MET A 1 492 ? 11.268 12.111 -25.716 1.00 49.97 492 MET A N 1
ATOM 3820 C CA . MET A 1 492 ? 10.247 11.066 -25.557 1.00 49.97 492 MET A CA 1
ATOM 3821 C C . MET A 1 492 ? 10.453 9.885 -26.527 1.00 49.97 492 MET A C 1
ATOM 3823 O O . MET A 1 492 ? 10.702 10.132 -27.715 1.00 49.97 492 MET A O 1
ATOM 3827 N N . PRO A 1 493 ? 10.246 8.628 -26.081 1.00 47.19 493 PRO A N 1
ATOM 3828 C CA . PRO A 1 493 ? 10.310 7.452 -26.944 1.00 47.19 493 PRO A CA 1
ATOM 3829 C C . PRO A 1 493 ? 9.479 7.609 -28.225 1.00 47.19 493 PRO A C 1
ATOM 3831 O O . PRO A 1 493 ? 8.312 8.018 -28.198 1.00 47.19 493 PRO A O 1
ATOM 3834 N N . LYS A 1 494 ? 10.083 7.275 -29.374 1.00 41.75 494 LYS A N 1
ATOM 3835 C CA . LYS A 1 494 ? 9.422 7.352 -30.685 1.00 41.75 494 LYS A CA 1
ATOM 3836 C C . LYS A 1 494 ? 8.196 6.434 -30.703 1.00 41.75 494 LYS A C 1
ATOM 3838 O O . LYS A 1 494 ? 8.339 5.221 -30.653 1.00 41.75 494 LYS A O 1
ATOM 3843 N N . GLY A 1 495 ? 7.009 7.025 -30.822 1.00 44.88 495 GLY A N 1
ATOM 3844 C CA . GLY A 1 495 ? 5.725 6.312 -30.843 1.00 44.88 495 GLY A CA 1
ATOM 3845 C C . GLY A 1 495 ? 4.754 6.797 -29.767 1.00 44.88 495 GLY A C 1
ATOM 3846 O O . GLY A 1 495 ? 3.547 6.827 -30.003 1.00 44.88 495 GLY A O 1
ATOM 3847 N N . MET A 1 496 ? 5.261 7.296 -28.636 1.00 45.59 496 MET A N 1
ATOM 3848 C CA . MET A 1 496 ? 4.415 7.905 -27.612 1.00 45.59 496 MET A CA 1
ATOM 3849 C C . MET A 1 496 ? 3.875 9.248 -28.133 1.00 45.59 496 MET A C 1
ATOM 3851 O O . MET A 1 496 ? 4.646 10.161 -28.448 1.00 45.59 496 MET A O 1
ATOM 3855 N N . ARG A 1 497 ? 2.545 9.395 -28.257 1.00 39.50 497 ARG A N 1
ATOM 3856 C CA . ARG A 1 497 ? 1.936 10.671 -28.677 1.00 39.50 497 ARG A CA 1
ATOM 3857 C C . ARG A 1 497 ? 2.339 11.762 -27.685 1.00 39.50 497 ARG A C 1
ATOM 3859 O O . ARG A 1 497 ? 1.918 11.728 -26.532 1.00 39.50 497 ARG A O 1
ATOM 3866 N N . GLN A 1 498 ? 3.096 12.762 -28.145 1.00 46.22 498 GLN A N 1
ATOM 3867 C CA . GLN A 1 498 ? 3.332 13.964 -27.347 1.00 46.22 498 GLN A CA 1
ATOM 3868 C C . GLN A 1 498 ? 1.978 14.584 -26.998 1.00 46.22 498 GLN A C 1
ATOM 3870 O O . GLN A 1 498 ? 1.214 14.964 -27.889 1.00 46.22 498 GLN A O 1
ATOM 3875 N N . LEU A 1 499 ? 1.685 14.685 -25.701 1.00 43.81 499 LEU A N 1
ATOM 3876 C CA . LEU A 1 499 ? 0.476 15.345 -25.224 1.00 43.81 499 LEU A CA 1
ATOM 3877 C C . LEU A 1 499 ? 0.456 16.784 -25.781 1.00 43.81 499 LEU A C 1
ATOM 3879 O O . LEU A 1 499 ? 1.500 17.446 -25.743 1.00 43.81 499 LEU A O 1
ATOM 3883 N N . PRO A 1 500 ? -0.677 17.294 -26.317 1.00 38.84 500 PRO A N 1
ATOM 3884 C CA . PRO A 1 500 ? -0.693 18.507 -27.151 1.00 38.84 500 PRO A CA 1
ATOM 3885 C C . PRO A 1 500 ? -0.052 19.760 -26.527 1.00 38.84 500 PRO A C 1
ATOM 3887 O O . PRO A 1 500 ? 0.394 20.659 -27.244 1.00 38.84 500 PRO A O 1
ATOM 3890 N N . GLY A 1 501 ? 0.036 19.817 -25.194 1.00 45.16 501 GLY A N 1
ATOM 3891 C CA . GLY A 1 501 ? 0.737 20.870 -24.462 1.00 45.16 501 GLY A CA 1
ATOM 3892 C C . GLY A 1 501 ? 2.261 20.897 -24.658 1.00 45.16 501 GLY A C 1
ATOM 3893 O O . GLY A 1 501 ? 2.822 21.993 -24.687 1.00 45.16 501 GLY A O 1
ATOM 3894 N N . LEU A 1 502 ? 2.936 19.751 -24.820 1.00 42.88 502 LEU A N 1
ATOM 3895 C CA . LEU A 1 502 ? 4.406 19.661 -24.917 1.00 42.88 502 LEU A CA 1
ATOM 3896 C C . LEU A 1 502 ? 4.950 20.190 -26.253 1.00 42.88 502 LEU A C 1
ATOM 3898 O O . LEU A 1 502 ? 5.893 20.986 -26.258 1.00 42.88 502 LEU A O 1
ATOM 3902 N N . VAL A 1 503 ? 4.314 19.828 -27.375 1.00 46.50 503 VAL A N 1
ATOM 3903 C CA . VAL A 1 503 ? 4.711 20.257 -28.735 1.00 46.50 503 VAL A CA 1
ATOM 3904 C C . VAL A 1 503 ? 4.829 21.784 -28.811 1.00 46.50 503 VAL A C 1
ATOM 3906 O O . VAL A 1 503 ? 5.842 22.337 -29.247 1.00 46.50 503 VAL A O 1
ATOM 3909 N N . ARG A 1 504 ? 3.802 22.479 -28.304 1.00 43.06 504 ARG A N 1
ATOM 3910 C CA . ARG A 1 504 ? 3.695 23.945 -28.322 1.00 43.06 504 ARG A CA 1
ATOM 3911 C C . ARG A 1 504 ? 4.762 24.629 -27.455 1.00 43.06 504 ARG A C 1
ATOM 3913 O O . ARG A 1 504 ? 5.046 25.809 -27.644 1.00 43.06 504 ARG A O 1
ATOM 3920 N N . GLN A 1 505 ? 5.370 23.908 -26.512 1.00 50.72 505 GLN A N 1
ATOM 3921 C CA . GLN A 1 505 ? 6.343 24.448 -25.560 1.00 50.72 505 GLN A CA 1
ATOM 3922 C C . GLN A 1 505 ? 7.787 24.288 -26.017 1.00 50.72 505 GLN A C 1
ATOM 3924 O O . GLN A 1 505 ? 8.522 25.268 -25.924 1.00 50.72 505 GLN A O 1
ATOM 3929 N N . LYS A 1 506 ? 8.173 23.146 -26.609 1.00 50.44 506 LYS A N 1
ATOM 3930 C CA . LYS A 1 506 ? 9.461 23.043 -27.327 1.00 50.44 506 LYS A CA 1
ATOM 3931 C C . LYS A 1 506 ? 9.558 24.132 -28.402 1.00 50.44 506 LYS A C 1
ATOM 3933 O O . LYS A 1 506 ? 10.568 24.823 -28.503 1.00 50.44 506 LYS A O 1
ATOM 3938 N N . GLN A 1 507 ? 8.463 24.376 -29.127 1.00 52.44 507 GLN A N 1
ATOM 3939 C CA . GLN A 1 507 ? 8.361 25.475 -30.092 1.00 52.44 507 GLN A CA 1
ATOM 3940 C C . GLN A 1 507 ? 8.521 26.864 -29.441 1.00 52.44 507 GLN A C 1
ATOM 3942 O O . GLN A 1 507 ? 9.294 27.681 -29.940 1.00 52.44 507 GLN A O 1
ATOM 3947 N N . ASN A 1 508 ? 7.854 27.136 -28.313 1.00 51.41 508 ASN A N 1
ATOM 3948 C CA . ASN A 1 508 ? 7.953 28.429 -27.624 1.00 51.41 508 ASN A CA 1
ATOM 3949 C C . ASN A 1 508 ? 9.328 28.680 -26.974 1.00 51.41 508 ASN A C 1
ATOM 3951 O O . ASN A 1 508 ? 9.841 29.795 -27.078 1.00 51.41 508 ASN A O 1
ATOM 3955 N N . ALA A 1 509 ? 9.943 27.673 -26.350 1.00 51.88 509 ALA A N 1
ATOM 3956 C CA . ALA A 1 509 ? 11.277 27.773 -25.753 1.00 51.88 509 ALA A CA 1
ATOM 3957 C C . ALA A 1 509 ? 12.345 28.030 -26.831 1.00 51.88 509 ALA A C 1
ATOM 3959 O O . ALA A 1 509 ? 13.103 29.000 -26.737 1.00 51.88 509 ALA A O 1
ATOM 3960 N N . ASN A 1 510 ? 12.313 27.264 -27.927 1.00 54.69 510 ASN A N 1
ATOM 3961 C CA . ASN A 1 510 ? 13.194 27.479 -29.078 1.00 54.69 510 ASN A CA 1
ATOM 3962 C C . ASN A 1 510 ? 12.961 28.861 -29.721 1.00 54.69 510 ASN A C 1
ATOM 3964 O O . ASN A 1 510 ? 13.915 29.544 -30.098 1.00 54.69 510 ASN A O 1
ATOM 3968 N N . ALA A 1 511 ? 11.712 29.340 -29.785 1.00 55.66 511 ALA A N 1
ATOM 3969 C CA . ALA A 1 511 ? 11.397 30.684 -30.275 1.00 55.66 511 ALA A CA 1
ATOM 3970 C C . ALA A 1 511 ? 11.892 31.812 -29.344 1.00 55.66 511 ALA A C 1
ATOM 3972 O O . ALA A 1 511 ? 12.204 32.906 -29.825 1.00 55.66 511 ALA A O 1
ATOM 3973 N N . GLN A 1 512 ? 11.984 31.580 -28.031 1.00 53.38 512 GLN A N 1
ATOM 3974 C CA . GLN A 1 512 ? 12.576 32.530 -27.082 1.00 53.38 512 GLN A CA 1
ATOM 3975 C C . GLN A 1 512 ? 14.110 32.547 -27.182 1.00 53.38 512 GLN A C 1
ATOM 3977 O O . GLN A 1 512 ? 14.691 33.632 -27.290 1.00 53.38 512 GLN A O 1
ATOM 3982 N N . GLN A 1 513 ? 14.761 31.382 -27.265 1.00 53.31 513 GLN A N 1
ATOM 3983 C CA . GLN A 1 513 ? 16.214 31.276 -27.476 1.00 53.31 513 GLN A CA 1
ATOM 3984 C C . GLN A 1 513 ? 16.653 31.850 -28.841 1.00 53.31 513 GLN A C 1
ATOM 3986 O O . GLN A 1 513 ? 17.640 32.584 -28.932 1.00 53.31 513 GLN A O 1
ATOM 3991 N N . GLY A 1 514 ? 15.870 31.644 -29.906 1.00 51.84 514 GLY A N 1
ATOM 3992 C CA . GLY A 1 514 ? 16.121 32.276 -31.209 1.00 51.84 514 GLY A CA 1
ATOM 3993 C C . GLY A 1 514 ? 16.057 33.814 -31.165 1.00 51.84 514 GLY A C 1
ATOM 3994 O O . GLY A 1 514 ? 16.824 34.502 -31.848 1.00 51.84 514 GLY A O 1
ATOM 3995 N N . LYS A 1 515 ? 15.186 34.383 -30.318 1.00 53.91 515 LYS A N 1
ATOM 3996 C CA . LYS A 1 515 ? 15.045 35.841 -30.143 1.00 53.91 515 LYS A CA 1
ATOM 3997 C C . LYS A 1 515 ? 16.172 36.465 -29.310 1.00 53.91 515 LYS A C 1
ATOM 3999 O O . LYS A 1 515 ? 16.518 37.622 -29.570 1.00 53.91 515 LYS A O 1
ATOM 4004 N N . SER A 1 516 ? 16.771 35.745 -28.358 1.00 50.66 516 SER A N 1
ATOM 4005 C CA . SER A 1 516 ? 17.937 36.238 -27.604 1.00 50.66 516 SER A CA 1
ATOM 4006 C C . SER A 1 516 ? 19.207 36.235 -28.466 1.00 50.66 516 SER A C 1
ATOM 4008 O O . SER A 1 516 ? 19.868 37.275 -28.575 1.00 50.66 516 SER A O 1
ATOM 4010 N N . GLY A 1 517 ? 19.480 35.149 -29.201 1.00 48.59 517 GLY A N 1
ATOM 4011 C CA . GLY A 1 517 ? 20.610 35.067 -30.140 1.00 48.59 517 GLY A CA 1
ATOM 4012 C C . GLY A 1 517 ? 20.581 36.154 -31.229 1.00 48.59 517 GLY A C 1
ATOM 4013 O O . GLY A 1 517 ? 21.607 36.763 -31.549 1.00 48.59 517 GLY A O 1
ATOM 4014 N N . GLY A 1 518 ? 19.390 36.489 -31.740 1.00 48.94 518 GLY A N 1
ATOM 4015 C CA . GLY A 1 518 ? 19.202 37.568 -32.719 1.00 48.94 518 GLY A CA 1
ATOM 4016 C C . GLY A 1 518 ? 19.537 38.979 -32.204 1.00 48.94 518 GLY A C 1
ATOM 4017 O O . GLY A 1 518 ? 19.951 39.835 -32.994 1.00 48.94 518 GLY A O 1
ATOM 4018 N N . LYS A 1 519 ? 19.401 39.240 -30.893 1.00 51.88 519 LYS A N 1
ATOM 4019 C CA . LYS A 1 519 ? 19.801 40.523 -30.282 1.00 51.88 519 LYS A CA 1
ATOM 4020 C C . LYS A 1 519 ? 21.316 40.621 -30.103 1.00 51.88 519 LYS A C 1
ATOM 4022 O O . LYS A 1 519 ? 21.874 41.671 -30.428 1.00 51.88 519 LYS A O 1
ATOM 4027 N N . GLN A 1 520 ? 21.978 39.541 -29.680 1.00 52.03 520 GLN A N 1
ATOM 4028 C CA . GLN A 1 520 ? 23.437 39.502 -29.516 1.00 52.03 520 GLN A CA 1
ATOM 4029 C C . GLN A 1 520 ? 24.143 39.799 -30.851 1.00 52.03 520 GLN A C 1
ATOM 4031 O O . GLN A 1 520 ? 24.869 40.786 -30.978 1.00 52.03 520 GLN A O 1
ATOM 4036 N N . ARG A 1 521 ? 23.764 39.073 -31.914 1.00 50.44 521 ARG A N 1
ATOM 4037 C CA . ARG A 1 521 ? 24.344 39.204 -33.266 1.00 50.44 521 ARG A CA 1
ATOM 4038 C C . ARG A 1 521 ? 24.155 40.595 -33.905 1.00 50.44 521 ARG A C 1
ATOM 4040 O O . ARG A 1 521 ? 24.937 40.991 -34.772 1.00 50.44 521 ARG A O 1
ATOM 4047 N N . LYS A 1 522 ? 23.133 41.362 -33.489 1.00 53.81 522 LYS A N 1
ATOM 4048 C CA . LYS A 1 522 ? 22.941 42.775 -33.886 1.00 53.81 522 LYS A CA 1
ATOM 4049 C C . LYS A 1 522 ? 23.802 43.752 -33.075 1.00 53.81 522 LYS A C 1
ATOM 4051 O O . LYS A 1 522 ? 24.143 44.809 -33.606 1.00 53.81 522 LYS A O 1
ATOM 4056 N N . LYS A 1 523 ? 24.161 43.424 -31.831 1.00 53.84 523 LYS A N 1
ATOM 4057 C CA . LYS A 1 523 ? 25.023 44.247 -30.965 1.00 53.84 523 LYS A CA 1
ATOM 4058 C C . LYS A 1 523 ? 26.472 44.222 -31.470 1.00 53.84 523 LYS A C 1
ATOM 4060 O O . LYS A 1 523 ? 27.065 45.283 -31.670 1.00 53.84 523 LYS A O 1
ATOM 4065 N N . ASP A 1 524 ? 26.971 43.045 -31.840 1.00 54.94 524 ASP A N 1
ATOM 4066 C CA . ASP A 1 524 ? 28.348 42.865 -32.328 1.00 54.94 524 ASP A CA 1
ATOM 4067 C C . ASP A 1 524 ? 28.585 43.546 -33.685 1.00 54.94 524 ASP A C 1
ATOM 4069 O O . ASP A 1 524 ? 29.563 44.278 -33.857 1.00 54.94 524 ASP A O 1
ATOM 4073 N N . LYS A 1 525 ? 27.627 43.443 -34.622 1.00 54.06 525 LYS A N 1
ATOM 4074 C CA . LYS A 1 525 ? 27.667 44.201 -35.891 1.00 54.06 525 LYS A CA 1
ATOM 4075 C C . LYS A 1 525 ? 27.643 45.724 -35.697 1.00 54.06 525 LYS A C 1
ATOM 4077 O O . LYS A 1 525 ? 28.142 46.443 -36.563 1.00 54.06 525 LYS A O 1
ATOM 4082 N N . LYS A 1 526 ? 27.083 46.235 -34.592 1.00 52.16 526 LYS A N 1
ATOM 4083 C CA . LYS A 1 526 ? 27.066 47.678 -34.287 1.00 52.16 526 LYS A CA 1
ATOM 4084 C C . LYS A 1 526 ? 28.385 48.146 -33.661 1.00 52.16 526 LYS A C 1
ATOM 4086 O O . LYS A 1 526 ? 28.846 49.236 -33.990 1.00 52.16 526 LYS A O 1
ATOM 4091 N N . ASN A 1 527 ? 29.023 47.307 -32.842 1.00 51.62 527 ASN A N 1
ATOM 4092 C CA . ASN A 1 527 ? 30.323 47.602 -32.231 1.00 51.62 527 ASN A CA 1
ATOM 4093 C C . ASN A 1 527 ? 31.490 47.476 -33.226 1.00 51.62 527 ASN A C 1
ATOM 4095 O O . ASN A 1 527 ? 32.360 48.346 -33.251 1.00 51.62 527 ASN A O 1
ATOM 4099 N N . GLY A 1 528 ? 31.471 46.481 -34.122 1.00 47.28 528 GLY A N 1
ATOM 4100 C CA . GLY A 1 528 ? 32.496 46.330 -35.167 1.00 47.28 528 GLY A CA 1
ATOM 4101 C C . GLY A 1 528 ? 32.597 47.531 -36.121 1.00 47.28 528 GLY A C 1
ATOM 4102 O O . GLY A 1 528 ? 33.675 47.838 -36.622 1.00 47.28 528 GLY A O 1
ATOM 4103 N N . ARG A 1 529 ? 31.499 48.276 -36.321 1.00 48.09 529 ARG A N 1
ATOM 4104 C CA . ARG A 1 529 ? 31.460 49.464 -37.194 1.00 48.09 529 ARG A CA 1
ATOM 4105 C C . ARG A 1 529 ? 31.950 50.760 -36.528 1.00 48.09 529 ARG A C 1
ATOM 4107 O O . ARG A 1 529 ? 32.061 51.766 -37.218 1.00 48.09 529 ARG A O 1
ATOM 4114 N N . LYS A 1 530 ? 32.256 50.746 -35.221 1.00 48.38 530 LYS A N 1
ATOM 4115 C CA . LYS A 1 530 ? 32.830 51.886 -34.471 1.00 48.38 530 LYS A CA 1
ATOM 4116 C C . LYS A 1 530 ? 34.357 51.827 -34.294 1.00 48.38 530 LYS A C 1
ATOM 4118 O O . LYS A 1 530 ? 34.917 52.756 -33.731 1.00 48.38 530 LYS A O 1
ATOM 4123 N N . ARG A 1 531 ? 35.031 50.773 -34.776 1.00 49.03 531 ARG A N 1
ATOM 4124 C CA . ARG A 1 531 ? 36.505 50.613 -34.731 1.00 49.03 531 ARG A CA 1
ATOM 4125 C C . ARG A 1 531 ? 37.211 50.820 -36.084 1.00 49.03 531 ARG A C 1
ATOM 4127 O O . ARG A 1 531 ? 38.362 50.434 -36.245 1.00 49.03 531 ARG A O 1
ATOM 4134 N N . ARG A 1 532 ? 36.524 51.416 -37.065 1.00 51.28 532 ARG A N 1
ATOM 4135 C CA . ARG A 1 532 ? 37.100 51.866 -38.345 1.00 51.28 532 ARG A CA 1
ATOM 4136 C C . ARG A 1 532 ? 36.514 53.220 -38.752 1.00 51.28 532 ARG A C 1
ATOM 4138 O O . ARG A 1 532 ? 35.635 53.282 -39.613 1.00 51.28 532 ARG A O 1
ATOM 4145 N N . ARG A 1 533 ? 36.987 54.273 -38.094 1.00 41.06 533 ARG A N 1
ATOM 4146 C CA . ARG A 1 533 ? 37.018 55.664 -38.557 1.00 41.06 533 ARG A CA 1
ATOM 4147 C C . ARG A 1 533 ? 37.971 56.452 -37.673 1.00 41.06 533 ARG A C 1
ATOM 4149 O O . ARG A 1 533 ? 38.044 56.075 -36.484 1.00 41.06 533 ARG A O 1
#

Radius of gyration: 34.85 Å; chains: 1; bounding box: 100×95×120 Å

Sequence (533 aa):
MHADDNKPGEAKKPEAAQTAEREDEGEAGEVKQSEFAPEVEMEEDVDPYAEEDDDEDEEDDDEDEDEDGEDGDGAEAGIPELAIVVPDPQKPKPTSMVPPAVLARAKQAAAAAKVGEPIGAQGAPQAQGVPRIPQPVGMPTPLPAQIQPMVPNNKLILRNGQSPGDGILLAFAALSLQQSYPGLFQVDLRTPYQELYEGMYGGVLSRIDDKEAGVTVIDMNYETIHQSNQRPYFYMMGMVHDLSLKLKLPIAPAHYQGFLPVRDEEKGWFTAPRQDLGKDVPYWVINAGWKDDYTAKQWSTIEYQRLIDMFPNVYFAQIGHKDHNHPVLEGPNVLNYVGKTDLRQMVRLIWGAYGVITPCSMAMLLAYALPACERWKMKSRACIALGGGREPNHWQQGPNQQYMHTCGMLDCCDYGGCWKSRVTPLNDGDGKDGELCTHPVKLPNGQIIGKCMDMIRADDIARLMLMYIQQERFDSGSDSILMKAYIEGPEMPKGMRQLPGLVRQKQNANAQQGKSGGKQRKKDKKNGRKRRR

Foldseek 3Di:
DDDDDDDDDDDDDDDDDDDDDDDDDDDDDDDDDDDDDDDDDDDPDDDPPPDDPPPDDDDDDDDDDDDDDDDDDDDDDDDDDDDDDDDDDDDDDDDDDDPVVVVVVVVVVVVVPPDDDDDDDDDDDDDPDDDDDDDPDDDDDPDPPDPPQPLVAQEEEEEEADDPLVVLLVLQLLQLCCVQPPPSHAYHYHYPQCLQCVVVDPHSHDDDDPPDPRYDYDYFDFVCQVCQLPDLDAQSCRRNVRVCVVSVHDGDGDDLFASREDDPVLLPDDQPVCVVVVHDAAAEEEEQWDAQQFQQQHADPVQVLVLCVQQLLHAYEYEEDQPIDGDDHDHPRYHYCHNPDDPNSVLSNLQRHQEYEEEQDSSQSSQGNRAHRVVLVDRTHEYEYEYFQAFFCSHRPDPNYNDQYCQCPDPCRVSGHVNQREQADPPPPDPSNVRHAPAWDQDPVRDIYHPSNVVDGSLVVSVSVVVSQVVSCVVPPPPRSSCVSRVPDDDRPPPNPDDPVNVVVVVVVVVVVVVVVVVVVVVVVVVVVVVPD